Protein AF-A0A1E3QLS7-F1 (afdb_monomer_lite)

Radius of gyration: 28.68 Å; chains: 1; bounding box: 76×56×78 Å

InterPro domains:
  IPR007216 CCR4-NOT transcription complex subunit 9 [PF04078] (251-509)
  IPR007216 CCR4-NOT transcription complex subunit 9 [PTHR12262] (240-510)
  IPR011989 Armadillo-like helical [G3DSA:1.25.10.10] (244-511)
  IPR016024 Armadillo-type fold [SSF48371] (302-482)
  IPR016181 Acyl-CoA N-acyltransferase [SSF55729] (156-219)

Structure (mmCIF, N/CA/C/O backbone):
data_AF-A0A1E3QLS7-F1
#
_entry.id   AF-A0A1E3QLS7-F1
#
loop_
_atom_site.group_PDB
_atom_site.id
_atom_site.type_symbol
_atom_site.label_atom_id
_atom_site.label_alt_id
_atom_site.label_comp_id
_atom_site.label_asym_id
_atom_site.label_entity_id
_atom_site.label_seq_id
_atom_site.pdbx_PDB_ins_code
_atom_site.Cartn_x
_atom_site.Cartn_y
_atom_site.Cartn_z
_atom_site.occupancy
_atom_site.B_iso_or_equiv
_atom_site.auth_seq_id
_atom_site.auth_comp_id
_atom_site.auth_asym_id
_atom_site.auth_atom_id
_atom_site.pdbx_PDB_model_num
ATOM 1 N N . MET A 1 1 ? 40.693 -2.017 -7.407 1.00 34.31 1 MET A N 1
ATOM 2 C CA . MET A 1 1 ? 40.011 -2.582 -8.591 1.00 34.31 1 MET A CA 1
ATOM 3 C C . MET A 1 1 ? 39.565 -4.002 -8.261 1.00 34.31 1 MET A C 1
ATOM 5 O O . MET A 1 1 ? 40.348 -4.925 -8.395 1.00 34.31 1 MET A O 1
ATOM 9 N N . SER A 1 2 ? 38.350 -4.166 -7.742 1.00 35.59 2 SER A N 1
ATOM 10 C CA . SER A 1 2 ? 37.688 -5.468 -7.583 1.00 35.59 2 SER A CA 1
ATOM 11 C C . SER A 1 2 ? 36.234 -5.244 -7.973 1.00 35.59 2 SER A C 1
ATOM 13 O O . SER A 1 2 ? 35.409 -4.856 -7.152 1.00 35.59 2 SER A O 1
ATOM 15 N N . THR A 1 3 ? 35.947 -5.309 -9.269 1.00 39.97 3 THR A N 1
ATOM 16 C CA . THR A 1 3 ? 34.586 -5.153 -9.786 1.00 39.97 3 THR A CA 1
ATOM 17 C C . THR A 1 3 ? 33.962 -6.530 -9.963 1.00 39.97 3 THR A C 1
ATOM 19 O O . THR A 1 3 ? 34.257 -7.235 -10.920 1.00 39.97 3 THR A O 1
ATOM 22 N N . ASN A 1 4 ? 33.118 -6.880 -8.991 1.00 46.25 4 ASN A N 1
ATOM 23 C CA . ASN A 1 4 ? 31.862 -7.623 -9.104 1.00 46.25 4 ASN A CA 1
ATOM 24 C C . ASN A 1 4 ? 31.763 -8.758 -10.137 1.00 46.25 4 ASN A C 1
ATOM 26 O O . ASN A 1 4 ? 31.340 -8.562 -11.272 1.00 46.25 4 ASN A O 1
ATOM 30 N N . ASN A 1 5 ? 31.927 -9.986 -9.643 1.00 65.81 5 ASN A N 1
ATOM 31 C CA . ASN A 1 5 ? 31.522 -11.222 -10.320 1.00 65.81 5 ASN A CA 1
ATOM 32 C C . ASN A 1 5 ? 29.980 -11.441 -10.326 1.00 65.81 5 ASN A C 1
ATOM 34 O O . ASN A 1 5 ? 29.494 -12.421 -10.881 1.00 65.81 5 ASN A O 1
ATOM 38 N N . LYS A 1 6 ? 29.188 -10.546 -9.701 1.00 79.44 6 LYS A N 1
ATOM 39 C CA . LYS A 1 6 ? 27.724 -10.691 -9.513 1.00 79.44 6 LYS A CA 1
ATOM 40 C C . LYS A 1 6 ? 26.934 -10.679 -10.836 1.00 79.44 6 LYS A C 1
ATOM 42 O O . LYS A 1 6 ? 25.959 -11.414 -10.960 1.00 79.44 6 LYS A O 1
ATOM 47 N N . TYR A 1 7 ? 27.370 -9.892 -11.827 1.00 88.19 7 TYR A N 1
ATOM 48 C CA . TYR A 1 7 ? 26.650 -9.672 -13.097 1.00 88.19 7 TYR A CA 1
ATOM 49 C C . TYR A 1 7 ? 27.442 -10.067 -14.348 1.00 88.19 7 TYR A C 1
ATOM 51 O O . TYR A 1 7 ? 27.118 -9.623 -15.443 1.00 88.19 7 TYR A O 1
ATOM 59 N N . ALA A 1 8 ? 28.466 -10.914 -14.213 1.00 85.00 8 ALA A N 1
ATOM 60 C CA . ALA A 1 8 ? 29.364 -11.272 -15.317 1.00 85.00 8 ALA A CA 1
ATOM 61 C C . ALA A 1 8 ? 28.663 -11.931 -16.528 1.00 85.00 8 ALA A C 1
ATOM 63 O O . ALA A 1 8 ? 29.205 -11.931 -17.627 1.00 85.00 8 ALA A O 1
ATOM 64 N N . SER A 1 9 ? 27.460 -12.481 -16.334 1.00 89.38 9 SER A N 1
ATOM 65 C CA . SER A 1 9 ? 26.642 -13.100 -17.391 1.00 89.38 9 SER A CA 1
ATOM 66 C C . SER A 1 9 ? 25.828 -12.104 -18.222 1.00 89.38 9 SER A C 1
ATOM 68 O O . SER A 1 9 ? 25.292 -12.487 -19.261 1.00 89.38 9 SER A O 1
ATOM 70 N N . ILE A 1 10 ? 25.713 -10.847 -17.784 1.00 94.62 10 ILE A N 1
ATOM 71 C CA . ILE A 1 10 ? 24.940 -9.814 -18.475 1.00 94.62 10 ILE A CA 1
ATOM 72 C C . ILE A 1 10 ? 25.877 -9.039 -19.395 1.00 94.62 10 ILE A C 1
ATOM 74 O O . ILE A 1 10 ? 26.887 -8.496 -18.944 1.00 94.62 10 ILE A O 1
ATOM 78 N N . ARG A 1 11 ? 25.518 -8.936 -20.679 1.00 95.12 11 ARG A N 1
ATOM 79 C CA . ARG A 1 11 ? 26.239 -8.092 -21.639 1.00 95.12 11 ARG A CA 1
ATOM 80 C C . ARG A 1 11 ? 25.307 -7.129 -22.375 1.00 95.12 11 ARG A C 1
ATOM 82 O O . ARG A 1 11 ? 24.166 -7.503 -22.664 1.00 95.12 11 ARG A O 1
ATOM 89 N N . PRO A 1 12 ? 25.781 -5.921 -22.731 1.00 96.06 12 PRO A N 1
ATOM 90 C CA . PRO A 1 12 ? 25.076 -5.070 -23.679 1.00 96.06 12 PRO A CA 1
ATOM 91 C C . PRO A 1 12 ? 25.014 -5.747 -25.056 1.00 96.06 12 PRO A C 1
ATOM 93 O O . PRO A 1 12 ? 25.956 -6.431 -25.480 1.00 96.06 12 PRO A O 1
ATOM 96 N N . LEU A 1 13 ? 23.889 -5.578 -25.746 1.00 97.06 13 LEU A N 1
ATOM 97 C CA . LEU A 1 13 ? 23.661 -6.119 -27.083 1.00 97.06 13 LEU A CA 1
ATOM 98 C C . LEU A 1 13 ? 24.006 -5.094 -28.164 1.00 97.06 13 LEU A C 1
ATOM 100 O O . LEU A 1 13 ? 23.888 -3.886 -27.978 1.00 97.06 13 LEU A O 1
ATOM 104 N N . THR A 1 14 ? 24.430 -5.599 -29.318 1.00 96.31 14 THR A N 1
ATOM 105 C CA . THR A 1 14 ? 24.776 -4.801 -30.500 1.00 96.31 14 THR A CA 1
ATOM 106 C C . THR A 1 14 ? 23.818 -5.096 -31.645 1.00 96.31 14 THR A C 1
ATOM 108 O O . THR A 1 14 ? 23.074 -6.071 -31.606 1.00 96.31 14 THR A O 1
ATOM 111 N N . ILE A 1 15 ? 23.878 -4.313 -32.726 1.00 93.88 15 ILE A N 1
ATOM 112 C CA . ILE A 1 15 ? 23.011 -4.497 -33.905 1.00 93.88 15 ILE A CA 1
ATOM 113 C C . ILE A 1 15 ? 23.053 -5.941 -34.444 1.00 93.88 15 ILE A C 1
ATOM 115 O O . ILE A 1 15 ? 22.037 -6.451 -34.915 1.00 93.88 15 ILE A O 1
ATOM 119 N N . ARG A 1 16 ? 24.198 -6.628 -34.322 1.00 94.75 16 ARG A N 1
ATOM 120 C CA . ARG A 1 16 ? 24.374 -8.029 -34.752 1.00 94.75 16 ARG A CA 1
ATOM 121 C C . ARG A 1 16 ? 23.515 -9.015 -33.955 1.00 94.75 16 ARG A C 1
ATOM 123 O O . ARG A 1 16 ? 23.166 -10.070 -34.471 1.00 94.75 16 ARG A O 1
ATOM 130 N N . ASP A 1 17 ? 23.156 -8.656 -32.728 1.00 96.00 17 ASP A N 1
ATOM 131 C CA . ASP A 1 17 ? 22.353 -9.469 -31.819 1.00 96.00 17 ASP A CA 1
ATOM 132 C C . ASP A 1 17 ? 20.840 -9.297 -32.048 1.00 96.00 17 ASP A C 1
ATOM 134 O O . ASP A 1 17 ? 20.055 -10.077 -31.508 1.00 96.00 17 ASP A O 1
ATOM 138 N N . SER A 1 18 ? 20.417 -8.313 -32.857 1.00 94.88 18 SER A N 1
ATOM 139 C CA . SER A 1 18 ? 19.003 -7.915 -32.990 1.00 94.88 18 SER A CA 1
ATOM 140 C C . SER A 1 18 ? 18.092 -9.074 -33.382 1.00 94.88 18 SER A C 1
ATOM 142 O O . SER A 1 18 ? 17.051 -9.281 -32.765 1.00 94.88 18 SER A O 1
ATOM 144 N N . SER A 1 19 ? 18.512 -9.879 -34.361 1.00 95.56 19 SER A N 1
ATOM 145 C CA . SER A 1 19 ? 17.733 -11.030 -34.828 1.00 95.56 19 SER A CA 1
ATOM 146 C C . SER A 1 19 ? 17.596 -12.108 -33.744 1.00 95.56 19 SER A C 1
ATOM 148 O O . SER A 1 19 ? 16.501 -12.617 -33.506 1.00 95.56 19 SER A O 1
ATOM 150 N N . LYS A 1 20 ? 18.688 -12.411 -33.025 1.00 96.44 20 LYS A N 1
ATOM 151 C CA . LYS A 1 20 ? 18.703 -13.392 -31.926 1.00 96.44 20 LYS A CA 1
ATOM 152 C C . LYS A 1 20 ? 17.814 -12.930 -30.764 1.00 96.44 20 LYS A C 1
ATOM 154 O O . LYS A 1 20 ? 17.018 -13.705 -30.245 1.00 96.44 20 LYS A O 1
ATOM 159 N N . ALA A 1 21 ? 17.886 -11.652 -30.396 1.00 97.06 21 ALA A N 1
ATOM 160 C CA . ALA A 1 21 ? 17.045 -11.057 -29.358 1.00 97.06 21 ALA A CA 1
ATOM 161 C C . ALA A 1 21 ? 15.560 -10.983 -29.755 1.00 97.06 21 ALA A C 1
ATOM 163 O O . ALA A 1 21 ? 14.696 -11.252 -28.923 1.00 97.06 21 ALA A O 1
ATOM 164 N N . ALA A 1 22 ? 15.249 -10.699 -31.022 1.00 97.06 22 ALA A N 1
ATOM 165 C CA . ALA A 1 22 ? 13.878 -10.712 -31.531 1.00 97.06 22 ALA A CA 1
ATOM 166 C C . ALA A 1 22 ? 13.237 -12.103 -31.439 1.00 97.06 22 ALA A C 1
ATOM 168 O O . ALA A 1 22 ? 12.092 -12.233 -31.006 1.00 97.06 22 ALA A O 1
ATOM 169 N N . LYS A 1 23 ? 13.996 -13.155 -31.776 1.00 96.31 23 LYS A N 1
ATOM 170 C CA . LYS A 1 23 ? 13.568 -14.549 -31.586 1.00 96.31 23 LYS A CA 1
ATOM 171 C C . LYS A 1 23 ? 13.294 -14.860 -30.110 1.00 96.31 23 LYS A C 1
ATOM 173 O O . LYS A 1 23 ? 12.274 -15.475 -29.807 1.00 96.31 23 LYS A O 1
ATOM 178 N N . THR A 1 24 ? 14.140 -14.376 -29.194 1.00 96.12 24 THR A N 1
ATOM 179 C CA . THR A 1 24 ? 13.916 -14.496 -27.742 1.00 96.12 24 THR A CA 1
ATOM 180 C C . THR A 1 24 ? 12.602 -13.846 -27.303 1.00 96.12 24 THR A C 1
ATOM 182 O O . THR A 1 24 ? 11.834 -14.462 -26.565 1.00 96.12 24 THR A O 1
ATOM 185 N N . LEU A 1 25 ? 12.328 -12.616 -27.759 1.00 96.06 25 LEU A N 1
ATOM 186 C CA . LEU A 1 25 ? 11.086 -11.896 -27.451 1.00 96.06 25 LEU A CA 1
ATOM 187 C C . LEU A 1 25 ? 9.864 -12.660 -27.974 1.00 96.06 25 LEU A C 1
ATOM 189 O O . LEU A 1 25 ? 8.934 -12.915 -27.210 1.00 96.06 25 LEU A O 1
ATOM 193 N N . TYR A 1 26 ? 9.897 -13.103 -29.234 1.00 95.31 26 TYR A N 1
ATOM 194 C CA . TYR A 1 26 ? 8.814 -13.889 -29.827 1.00 95.31 26 TYR A CA 1
ATOM 195 C C . TYR A 1 26 ? 8.533 -15.166 -29.027 1.00 95.31 26 TYR A C 1
ATOM 197 O O . TYR A 1 26 ? 7.395 -15.428 -28.643 1.00 95.31 26 TYR A O 1
ATOM 205 N N . LYS A 1 27 ? 9.580 -15.929 -28.698 1.00 93.31 27 LYS A N 1
ATOM 206 C CA . LYS A 1 27 ? 9.467 -17.171 -27.924 1.00 93.31 27 LYS A CA 1
ATOM 207 C C . LYS A 1 27 ? 8.918 -16.938 -26.510 1.00 93.31 27 LYS A C 1
ATOM 209 O O . LYS A 1 27 ?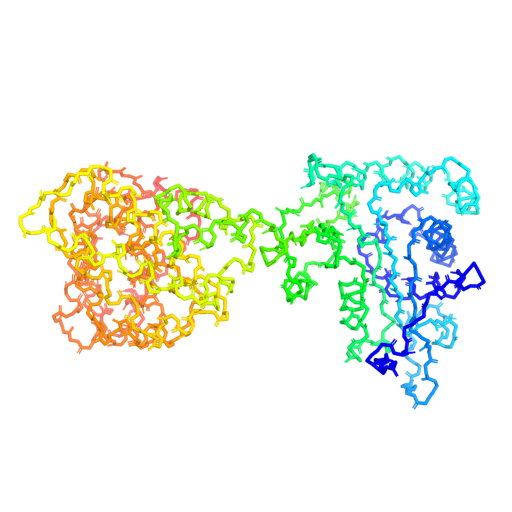 8.177 -17.771 -25.994 1.00 93.31 27 LYS A O 1
ATOM 214 N N . ALA A 1 28 ? 9.233 -15.803 -25.885 1.00 91.88 28 ALA A N 1
ATOM 215 C CA . ALA A 1 28 ? 8.718 -15.456 -24.561 1.00 91.88 28 ALA A CA 1
ATOM 216 C C . ALA A 1 28 ? 7.248 -14.995 -24.574 1.00 91.88 28 ALA A C 1
ATOM 218 O O . ALA A 1 28 ? 6.521 -15.311 -23.628 1.00 91.88 28 ALA A O 1
ATOM 219 N N . PHE A 1 29 ? 6.822 -14.280 -25.624 1.00 92.12 29 PHE A N 1
ATOM 220 C CA . PHE A 1 29 ? 5.539 -13.566 -25.684 1.00 92.12 29 PHE A CA 1
ATOM 221 C C . PHE A 1 29 ? 4.542 -14.095 -26.731 1.00 92.12 29 PHE A C 1
ATOM 223 O O . PHE A 1 29 ? 3.472 -13.519 -26.878 1.00 92.12 29 PHE A O 1
ATOM 230 N N . LYS A 1 30 ? 4.808 -15.206 -27.431 1.00 86.19 30 LYS A N 1
ATOM 231 C CA . LYS A 1 30 ? 3.895 -15.782 -28.450 1.00 86.19 30 LYS A CA 1
ATOM 232 C C . LYS A 1 30 ? 2.442 -15.947 -27.974 1.00 86.19 30 LYS A C 1
ATOM 234 O O . LYS A 1 30 ? 1.504 -15.824 -28.758 1.00 86.19 30 LYS A O 1
ATOM 239 N N . THR A 1 31 ? 2.237 -16.265 -26.697 1.00 84.81 31 THR A N 1
ATOM 240 C CA . THR A 1 31 ? 0.901 -16.450 -26.103 1.00 84.81 31 THR A CA 1
ATOM 241 C C . THR A 1 31 ? 0.385 -15.223 -25.355 1.00 84.81 31 THR A C 1
ATOM 243 O O . THR A 1 31 ? -0.679 -15.298 -24.747 1.00 84.81 31 THR A O 1
ATOM 246 N N . ASP A 1 32 ? 1.137 -14.126 -25.363 1.00 87.50 32 ASP A N 1
ATOM 247 C CA . ASP A 1 32 ? 0.817 -12.897 -24.650 1.00 87.50 32 ASP A CA 1
ATOM 248 C C . ASP A 1 32 ? -0.376 -12.163 -25.281 1.00 87.50 32 ASP A C 1
ATOM 250 O O . ASP A 1 32 ? -0.536 -12.134 -26.504 1.00 87.50 32 ASP A O 1
ATOM 254 N N . VAL A 1 33 ? -1.221 -11.564 -24.440 1.00 86.69 33 VAL A N 1
ATOM 255 C CA . VAL A 1 33 ? -2.456 -10.892 -24.873 1.00 86.69 33 VAL A CA 1
ATOM 256 C C . VAL A 1 33 ? -2.146 -9.684 -25.758 1.00 86.69 33 VAL A C 1
ATOM 258 O O . VAL A 1 33 ? -2.817 -9.478 -26.769 1.00 86.69 33 VAL A O 1
ATOM 261 N N . LEU A 1 34 ? -1.093 -8.925 -25.440 1.00 87.69 34 LEU A N 1
ATOM 262 C CA . LEU A 1 34 ? -0.692 -7.762 -26.224 1.00 87.69 34 LEU A CA 1
ATOM 263 C C . LEU A 1 34 ? -0.115 -8.177 -27.579 1.00 87.69 34 LEU A C 1
ATOM 265 O O . LEU A 1 34 ? -0.494 -7.615 -28.607 1.00 87.69 34 LEU A O 1
ATOM 269 N N . SER A 1 35 ? 0.742 -9.204 -27.594 1.00 87.00 35 SER A N 1
ATOM 270 C CA . SER A 1 35 ? 1.264 -9.781 -28.842 1.00 87.00 35 SER A CA 1
ATOM 271 C C . SER A 1 35 ? 0.120 -10.247 -29.752 1.00 87.00 35 SER A C 1
ATOM 273 O O . SER A 1 35 ? 0.107 -9.969 -30.954 1.00 87.00 35 SER A O 1
ATOM 275 N N . ARG A 1 36 ? -0.919 -10.865 -29.168 1.00 86.69 36 ARG A N 1
ATOM 276 C CA . ARG A 1 36 ? -2.114 -11.276 -29.912 1.00 86.69 36 ARG A CA 1
ATOM 277 C C . ARG A 1 36 ? -2.925 -10.123 -30.473 1.00 86.69 36 ARG A C 1
ATOM 279 O O . ARG A 1 36 ? -3.318 -10.191 -31.634 1.00 86.69 36 ARG A O 1
ATOM 286 N N . TYR A 1 37 ? -3.133 -9.076 -29.685 1.00 89.00 37 TYR A N 1
ATOM 287 C CA . TYR A 1 37 ? -3.834 -7.879 -30.131 1.00 89.00 37 TYR A CA 1
ATOM 288 C C . TYR A 1 37 ? -3.139 -7.224 -31.334 1.00 89.00 37 TYR A C 1
ATOM 290 O O . TYR A 1 37 ? -3.794 -6.874 -32.318 1.00 89.00 37 TYR A O 1
ATOM 298 N N . VAL A 1 38 ? -1.808 -7.094 -31.290 1.00 88.81 38 VAL A N 1
ATOM 299 C CA . VAL A 1 38 ? -1.020 -6.414 -32.329 1.00 88.81 38 VAL A CA 1
ATOM 300 C C . VAL A 1 38 ? -1.124 -7.114 -33.690 1.00 88.81 38 VAL A C 1
ATOM 302 O O . VAL A 1 38 ? -1.340 -6.452 -34.712 1.00 88.81 38 VAL A O 1
ATOM 305 N N . SER A 1 39 ? -1.044 -8.445 -33.722 1.00 90.25 39 SER A N 1
ATOM 306 C CA . SER A 1 39 ? -1.100 -9.230 -34.962 1.00 90.25 39 SER A CA 1
ATOM 307 C C . SER A 1 39 ? -2.437 -9.922 -35.234 1.00 90.25 39 SER A C 1
ATOM 309 O O . SER A 1 39 ? -2.511 -10.781 -36.112 1.00 90.25 39 SER A O 1
ATOM 311 N N . LYS A 1 40 ? -3.524 -9.493 -34.575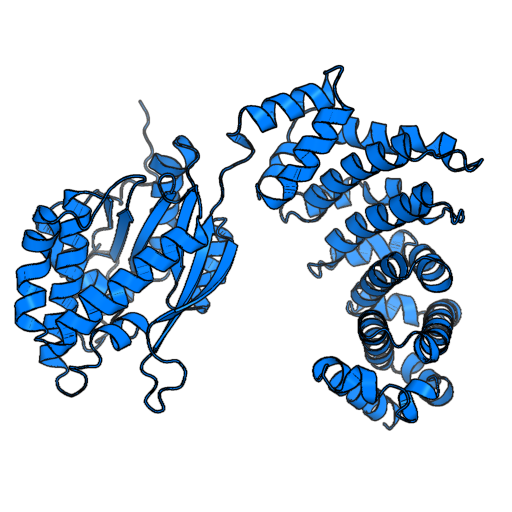 1.00 88.69 40 LYS A N 1
ATOM 312 C CA . LYS A 1 40 ? -4.874 -10.067 -34.746 1.00 88.69 40 LYS A CA 1
ATOM 313 C C . LYS A 1 40 ? -5.351 -10.121 -36.202 1.00 88.69 40 LYS A C 1
ATOM 315 O O . LYS A 1 40 ? -5.974 -11.080 -36.628 1.00 88.69 40 LYS A O 1
ATOM 320 N N . HIS A 1 41 ? -4.986 -9.123 -37.005 1.00 89.69 41 HIS A N 1
ATOM 321 C CA . HIS A 1 41 ? -5.311 -9.062 -38.436 1.00 89.69 41 HIS A CA 1
ATOM 322 C C . HIS A 1 41 ? -4.700 -10.197 -39.289 1.00 89.69 41 HIS A C 1
ATOM 324 O O . HIS A 1 41 ? -5.040 -10.306 -40.463 1.00 89.69 41 HIS A O 1
ATOM 330 N N . LEU A 1 42 ? -3.794 -11.007 -38.728 1.00 91.94 42 LEU A N 1
ATOM 331 C CA . LEU A 1 42 ? -3.146 -12.156 -39.372 1.00 91.94 42 LEU A CA 1
ATOM 332 C C . LEU A 1 42 ? -3.451 -13.475 -38.646 1.00 91.94 42 LEU A C 1
ATOM 334 O O . LEU A 1 42 ? -2.705 -14.442 -38.793 1.00 91.94 42 LEU A O 1
ATOM 338 N N . GLU A 1 43 ? -4.501 -13.526 -37.825 1.00 88.19 43 GLU A N 1
ATOM 339 C CA . GLU A 1 43 ? -4.820 -14.703 -37.009 1.00 88.19 43 GLU A CA 1
ATOM 340 C C . GLU A 1 43 ? -5.055 -15.970 -37.850 1.00 88.19 43 GLU A C 1
ATOM 342 O O . GLU A 1 43 ? -4.595 -17.044 -37.465 1.00 88.19 43 GLU A O 1
ATOM 347 N N . ASP A 1 44 ? -5.617 -15.821 -39.053 1.00 90.69 44 ASP A N 1
ATOM 348 C CA . ASP A 1 44 ? -5.857 -16.916 -40.004 1.00 90.69 44 ASP A CA 1
ATOM 349 C C . ASP A 1 44 ? -4.586 -17.422 -40.723 1.00 90.69 44 ASP A C 1
ATOM 351 O O . ASP A 1 44 ? -4.640 -18.381 -41.493 1.00 90.69 44 ASP A O 1
ATOM 355 N N . GLN A 1 45 ? -3.428 -16.778 -40.521 1.00 92.44 45 GLN A N 1
ATOM 356 C CA . GLN A 1 45 ? -2.172 -17.085 -41.220 1.00 92.44 45 GLN A CA 1
ATOM 357 C C . GLN A 1 45 ? -1.002 -17.246 -40.233 1.00 92.44 45 GLN A C 1
ATOM 359 O O . GLN A 1 45 ? -0.118 -16.387 -40.178 1.00 92.44 45 GLN A O 1
ATOM 364 N N . PRO A 1 46 ? -0.937 -18.347 -39.462 1.00 89.12 46 PRO A N 1
ATOM 365 C CA . PRO A 1 46 ? -0.023 -18.480 -38.322 1.00 89.12 46 PRO A CA 1
ATOM 366 C C . PRO A 1 46 ? 1.466 -18.388 -38.695 1.00 89.12 46 PRO A C 1
ATOM 368 O O . PRO A 1 46 ? 2.229 -17.698 -38.018 1.00 89.12 46 PRO A O 1
ATOM 371 N N . GLU A 1 47 ? 1.891 -19.015 -39.795 1.00 90.38 47 GLU A N 1
ATOM 372 C CA . GLU A 1 47 ? 3.291 -18.955 -40.247 1.00 90.38 47 GLU A CA 1
ATOM 373 C C . GLU A 1 47 ? 3.692 -17.556 -40.728 1.00 90.38 47 GLU A C 1
ATOM 375 O O . GLU A 1 47 ? 4.817 -17.096 -40.510 1.00 90.38 47 GLU A O 1
ATOM 380 N N . TYR A 1 48 ? 2.775 -16.857 -41.402 1.00 93.25 48 TYR A N 1
ATOM 381 C CA . TYR A 1 48 ? 3.027 -15.498 -41.870 1.00 93.25 48 TYR A CA 1
ATOM 382 C C . TYR A 1 48 ? 3.041 -14.518 -40.698 1.00 93.25 48 TYR A C 1
ATOM 384 O O . TYR A 1 48 ? 3.954 -13.701 -40.582 1.00 93.25 48 TYR A O 1
ATOM 392 N N . ARG A 1 49 ? 2.090 -14.671 -39.776 1.00 93.25 49 ARG A N 1
ATOM 393 C CA . ARG A 1 49 ? 2.014 -13.938 -38.517 1.00 93.25 49 ARG A CA 1
ATOM 394 C C . ARG A 1 49 ? 3.307 -14.041 -37.715 1.00 93.25 49 ARG A C 1
ATOM 396 O O . ARG A 1 49 ? 3.837 -13.011 -37.319 1.00 93.25 49 ARG A O 1
ATOM 403 N N . GLN A 1 50 ? 3.874 -15.241 -37.567 1.00 93.56 50 GLN A N 1
ATOM 404 C CA . GLN A 1 50 ? 5.170 -15.422 -36.907 1.00 93.56 50 GLN A CA 1
ATOM 405 C C . GLN A 1 50 ? 6.273 -14.558 -37.543 1.00 93.56 50 GLN A C 1
ATOM 407 O O . GLN A 1 50 ? 7.047 -13.918 -36.831 1.00 93.56 50 GLN A O 1
ATOM 412 N N . LYS A 1 51 ? 6.344 -14.496 -38.879 1.00 94.25 51 LYS A N 1
ATOM 413 C CA . LYS A 1 51 ? 7.327 -13.653 -39.584 1.00 94.25 51 LYS A CA 1
ATOM 414 C C . LYS A 1 51 ? 7.104 -12.163 -39.312 1.00 94.25 51 LYS A C 1
ATOM 416 O O . LYS A 1 51 ? 8.080 -11.428 -39.162 1.00 94.25 51 LYS A O 1
ATOM 421 N N . VAL A 1 52 ? 5.845 -11.725 -39.252 1.00 94.69 52 VAL A N 1
ATOM 422 C CA . VAL A 1 52 ? 5.475 -10.332 -38.956 1.00 94.69 52 VAL A CA 1
ATOM 423 C C . VAL A 1 52 ? 5.804 -9.964 -37.507 1.00 94.69 52 VAL A C 1
ATOM 425 O O . VAL A 1 52 ? 6.434 -8.932 -37.280 1.00 94.69 52 VAL A O 1
ATOM 428 N N . ASP A 1 53 ? 5.469 -10.824 -36.545 1.00 94.62 53 ASP A N 1
ATOM 429 C CA . ASP A 1 53 ? 5.747 -10.610 -35.120 1.00 94.62 53 ASP A CA 1
ATOM 430 C C . ASP A 1 53 ? 7.258 -10.531 -34.852 1.00 94.62 53 ASP A C 1
ATOM 432 O O . ASP A 1 53 ? 7.729 -9.614 -34.179 1.00 94.62 53 ASP A O 1
ATOM 436 N N . ILE A 1 54 ? 8.052 -11.437 -35.437 1.00 95.38 54 ILE A N 1
ATOM 437 C CA . ILE A 1 54 ? 9.519 -11.390 -35.322 1.00 95.38 54 ILE A CA 1
ATOM 438 C C . ILE A 1 54 ? 10.072 -10.100 -35.938 1.00 95.38 54 ILE A C 1
ATOM 440 O O . ILE A 1 54 ? 10.969 -9.493 -35.357 1.00 95.38 54 ILE A O 1
ATOM 444 N N . ALA A 1 55 ? 9.541 -9.648 -37.079 1.00 96.06 55 ALA A N 1
ATOM 445 C CA . ALA A 1 55 ? 9.966 -8.388 -37.689 1.00 96.06 55 ALA A CA 1
ATOM 446 C C . ALA A 1 55 ? 9.634 -7.170 -36.810 1.00 96.06 55 ALA A C 1
ATOM 448 O O . ALA A 1 55 ? 10.415 -6.219 -36.781 1.00 96.06 55 ALA A O 1
ATOM 449 N N . LEU A 1 56 ? 8.515 -7.199 -36.077 1.00 95.25 56 LEU A N 1
ATOM 450 C CA . LEU A 1 56 ? 8.176 -6.163 -35.103 1.00 95.25 56 LEU A CA 1
ATOM 451 C C . LEU A 1 56 ? 9.155 -6.162 -33.924 1.00 95.25 56 LEU A C 1
ATOM 453 O O . LEU A 1 56 ? 9.699 -5.115 -33.580 1.00 95.25 56 LEU A O 1
ATOM 457 N N . TYR A 1 57 ? 9.416 -7.328 -33.326 1.00 96.50 57 TYR A N 1
ATOM 458 C CA . TYR A 1 57 ? 10.375 -7.444 -32.225 1.00 96.50 57 TYR A CA 1
ATOM 459 C C . TYR A 1 57 ? 11.794 -7.053 -32.649 1.00 96.50 57 TYR A C 1
ATOM 461 O O . TYR A 1 57 ? 12.499 -6.392 -31.893 1.00 96.50 57 TYR A O 1
ATOM 469 N N . GLU A 1 58 ? 12.206 -7.405 -33.867 1.00 96.50 58 GLU A N 1
ATOM 470 C CA . GLU A 1 58 ? 13.490 -6.993 -34.438 1.00 96.50 58 GLU A CA 1
ATOM 471 C C . GLU A 1 58 ? 13.574 -5.470 -34.582 1.00 96.50 58 GLU A C 1
ATOM 473 O O . GLU A 1 58 ? 14.598 -4.890 -34.225 1.00 96.50 58 GLU A O 1
ATOM 478 N N . ALA A 1 59 ? 12.490 -4.813 -35.008 1.00 94.69 59 ALA A N 1
ATOM 479 C CA . ALA A 1 59 ? 12.423 -3.356 -35.075 1.00 94.69 59 ALA A CA 1
ATOM 480 C C . ALA A 1 59 ? 12.543 -2.699 -33.688 1.00 94.69 59 ALA A C 1
ATOM 482 O O . ALA A 1 59 ? 13.309 -1.746 -33.537 1.00 94.69 59 ALA A O 1
ATOM 483 N N . TYR A 1 60 ? 11.858 -3.237 -32.670 1.00 94.06 60 TYR A N 1
ATOM 484 C CA . TYR A 1 60 ? 11.983 -2.781 -31.280 1.00 94.06 60 TYR A CA 1
ATOM 485 C C . TYR A 1 60 ? 13.410 -2.936 -30.753 1.00 94.06 60 TYR A C 1
ATOM 487 O O . TYR A 1 60 ? 13.984 -1.989 -30.223 1.00 94.06 60 TYR A O 1
ATOM 495 N N . VAL A 1 61 ? 14.011 -4.115 -30.910 1.00 96.44 61 VAL A N 1
ATOM 496 C CA . VAL A 1 61 ? 15.384 -4.352 -30.449 1.00 96.44 61 VAL A CA 1
ATOM 497 C C . VAL A 1 61 ? 16.355 -3.412 -31.153 1.00 96.44 61 VAL A C 1
ATOM 499 O O . VAL A 1 61 ? 17.186 -2.788 -30.499 1.00 96.44 61 VAL A O 1
ATOM 502 N N . TYR A 1 62 ? 16.231 -3.268 -32.471 1.00 95.81 62 TYR A N 1
ATOM 503 C CA . TYR A 1 62 ? 17.114 -2.415 -33.254 1.00 95.81 62 TYR A CA 1
ATOM 504 C C . TYR A 1 62 ? 16.995 -0.937 -32.849 1.00 95.81 62 TYR A C 1
ATOM 506 O O . TYR A 1 62 ? 18.019 -0.282 -32.649 1.00 95.81 62 TYR A O 1
ATOM 514 N N . SER A 1 63 ? 15.778 -0.409 -32.657 1.00 93.81 63 SER A N 1
ATOM 515 C CA . SER A 1 63 ? 15.585 0.980 -32.208 1.00 93.81 63 SER A CA 1
ATOM 516 C C . SER A 1 63 ? 16.181 1.222 -30.818 1.00 93.81 63 SER A C 1
ATOM 518 O O . SER A 1 63 ? 16.844 2.238 -30.597 1.00 93.81 63 SER A O 1
ATOM 520 N N . HIS A 1 64 ? 16.033 0.257 -29.908 1.00 95.00 64 HIS A N 1
ATOM 521 C CA . HIS A 1 64 ? 16.566 0.350 -28.550 1.00 95.00 64 HIS A CA 1
ATOM 522 C C . HIS A 1 64 ? 18.080 0.137 -28.494 1.00 95.00 64 HIS A C 1
ATOM 524 O O . HIS A 1 64 ? 18.720 0.697 -27.618 1.00 95.00 64 HIS A O 1
ATOM 530 N N . ILE A 1 65 ? 18.690 -0.591 -29.431 1.00 95.12 65 ILE A N 1
ATOM 531 C CA . ILE A 1 65 ? 20.157 -0.636 -29.550 1.00 95.12 65 ILE A CA 1
ATOM 532 C C . ILE A 1 65 ? 20.705 0.711 -30.031 1.00 95.12 65 ILE A C 1
ATOM 534 O O . ILE A 1 65 ? 21.782 1.123 -29.609 1.00 95.12 65 ILE A O 1
ATOM 538 N N . LEU A 1 66 ? 19.992 1.395 -30.933 1.00 92.69 66 LEU A N 1
ATOM 539 C CA . LEU A 1 66 ? 20.455 2.669 -31.482 1.00 92.69 66 LEU A CA 1
ATOM 540 C C . LEU A 1 66 ? 20.359 3.828 -30.490 1.00 92.69 66 LEU A C 1
ATOM 542 O O . LEU A 1 66 ? 21.208 4.718 -30.532 1.00 92.69 66 LEU A O 1
ATOM 546 N N . ARG A 1 67 ? 19.311 3.859 -29.659 1.00 92.00 67 ARG A N 1
ATOM 547 C CA . ARG A 1 67 ? 19.031 5.014 -28.789 1.00 92.00 67 ARG A CA 1
ATOM 548 C C . ARG A 1 67 ? 18.809 4.675 -27.318 1.00 92.00 67 ARG A C 1
ATOM 550 O O . ARG A 1 67 ? 18.949 5.565 -26.489 1.00 92.00 67 ARG A O 1
ATOM 557 N N . GLY A 1 68 ? 18.451 3.436 -27.000 1.00 93.25 68 GLY A N 1
ATOM 558 C CA . GLY A 1 68 ? 18.161 2.986 -25.642 1.00 93.25 68 GLY A CA 1
ATOM 559 C C . GLY A 1 68 ? 19.256 2.089 -25.068 1.00 93.25 68 GLY A C 1
ATOM 560 O O . GLY A 1 68 ? 20.432 2.211 -25.410 1.00 93.25 68 GLY A O 1
ATOM 561 N N . LEU A 1 69 ? 18.853 1.172 -24.188 1.00 95.50 69 LEU A N 1
ATOM 562 C CA . LEU A 1 69 ? 19.736 0.163 -23.612 1.00 95.50 69 LEU A CA 1
ATOM 563 C C . LEU A 1 69 ? 19.142 -1.228 -23.817 1.00 95.50 69 LEU A C 1
ATOM 565 O O . LEU A 1 69 ? 17.973 -1.474 -23.512 1.00 95.50 69 LEU A O 1
ATOM 569 N N . VAL A 1 70 ? 19.961 -2.155 -24.307 1.00 97.56 70 VAL A N 1
ATOM 570 C CA . VAL A 1 70 ? 19.557 -3.546 -24.519 1.00 97.56 70 VAL A CA 1
ATOM 571 C C . VAL A 1 70 ? 20.604 -4.469 -23.924 1.00 97.56 70 VAL A C 1
ATOM 573 O O . VAL A 1 70 ? 21.785 -4.370 -24.253 1.00 97.56 70 VAL A O 1
ATOM 576 N N . PHE A 1 71 ? 20.159 -5.391 -23.075 1.00 97.88 71 PHE A N 1
ATOM 577 C CA . PHE A 1 71 ? 21.018 -6.358 -22.396 1.00 97.88 71 PHE A CA 1
ATOM 578 C C . PHE A 1 71 ? 20.527 -7.782 -22.629 1.00 97.88 71 PHE A C 1
ATOM 580 O O . PHE A 1 71 ? 19.322 -8.022 -22.734 1.00 97.88 71 PHE A O 1
ATOM 587 N N . GLY A 1 72 ? 21.463 -8.729 -22.692 1.00 96.62 72 GLY A N 1
ATOM 588 C CA . GLY A 1 72 ? 21.173 -10.150 -22.867 1.00 96.62 72 GLY A CA 1
ATOM 589 C C . GLY A 1 72 ? 22.036 -11.044 -21.979 1.00 96.62 72 GLY A C 1
ATOM 590 O O . GLY A 1 72 ? 23.180 -10.708 -21.671 1.00 96.62 72 GLY A O 1
ATOM 591 N N . ILE A 1 73 ? 21.462 -12.179 -21.576 1.00 95.56 73 ILE A N 1
ATOM 592 C CA . ILE A 1 73 ? 22.163 -13.322 -20.977 1.00 95.56 73 ILE A CA 1
ATOM 593 C C . ILE A 1 73 ? 22.214 -14.423 -22.036 1.00 95.56 73 ILE A C 1
ATOM 595 O O . ILE A 1 73 ? 21.179 -14.817 -22.583 1.00 95.56 73 ILE A O 1
ATOM 599 N N . GLU A 1 74 ? 23.422 -14.876 -22.360 1.00 92.31 74 GLU A N 1
ATOM 600 C CA . GLU A 1 74 ? 23.647 -15.887 -23.396 1.00 92.31 74 GLU A CA 1
ATOM 601 C C . GLU A 1 74 ? 23.054 -17.242 -23.025 1.00 92.31 74 GLU A C 1
ATOM 603 O O . GLU A 1 74 ? 23.002 -17.616 -21.856 1.00 92.31 74 GLU A O 1
ATOM 608 N N . TYR A 1 75 ? 22.644 -17.981 -24.056 1.00 86.31 75 TYR A N 1
ATOM 609 C CA . TYR A 1 75 ? 22.295 -19.389 -23.921 1.00 86.31 75 TYR A CA 1
ATOM 610 C C . TYR A 1 75 ? 23.517 -20.189 -23.469 1.00 86.31 75 TYR A C 1
ATOM 612 O O . TYR A 1 75 ? 24.556 -20.151 -24.131 1.00 86.31 75 TYR A O 1
ATOM 620 N N . ASP A 1 76 ? 23.377 -20.913 -22.359 1.00 82.56 76 ASP A N 1
ATOM 621 C CA . ASP A 1 76 ? 24.396 -21.823 -21.848 1.00 82.56 76 ASP A CA 1
ATOM 622 C C . ASP A 1 76 ? 24.037 -23.276 -22.215 1.00 82.56 76 ASP A C 1
ATOM 624 O O . ASP A 1 76 ? 23.137 -23.855 -21.589 1.00 82.56 76 ASP A O 1
ATOM 628 N N . PRO A 1 77 ? 24.754 -23.893 -23.178 1.00 77.12 77 PRO A N 1
ATOM 629 C CA . PRO A 1 77 ? 24.512 -25.270 -23.605 1.00 77.12 77 PRO A CA 1
ATOM 630 C C . PRO A 1 77 ? 24.708 -26.296 -22.486 1.00 77.12 77 PRO A C 1
ATOM 632 O O . PRO A 1 77 ? 24.128 -27.375 -22.541 1.00 77.12 77 PRO A O 1
ATOM 635 N N . SER A 1 78 ? 25.513 -25.982 -21.465 1.00 73.50 78 SER A N 1
ATOM 636 C CA . SER A 1 78 ? 25.762 -26.891 -20.340 1.00 73.50 78 SER A CA 1
ATOM 637 C C . SER A 1 78 ? 24.575 -26.987 -19.376 1.00 73.50 78 SER A C 1
ATOM 639 O O . SER A 1 78 ? 24.444 -27.966 -18.645 1.00 73.50 78 SER A O 1
ATOM 641 N N . SER A 1 79 ? 23.675 -25.999 -19.420 1.00 67.25 79 SER A N 1
ATOM 642 C CA . SER A 1 79 ? 22.439 -25.940 -18.633 1.00 67.25 79 SER A CA 1
ATOM 643 C C . SER A 1 79 ? 21.188 -26.291 -19.453 1.00 67.25 79 SER A C 1
ATOM 645 O O . SER A 1 79 ? 20.063 -25.982 -19.043 1.00 67.25 79 SER A O 1
ATOM 647 N N . ALA A 1 80 ? 21.384 -26.885 -20.636 1.00 63.22 80 ALA A N 1
ATOM 648 C CA . ALA A 1 80 ? 20.319 -27.235 -21.561 1.00 63.22 80 ALA A CA 1
ATOM 649 C C . ALA A 1 80 ? 19.418 -28.330 -20.972 1.00 63.22 80 ALA A C 1
ATOM 651 O O . ALA A 1 80 ? 19.845 -29.461 -20.752 1.00 63.22 80 ALA A O 1
ATOM 652 N N . THR A 1 81 ? 18.155 -27.988 -20.732 1.00 65.00 81 THR A N 1
ATOM 653 C CA . THR A 1 81 ? 17.081 -28.971 -20.559 1.00 65.00 81 THR A CA 1
ATOM 654 C C . THR A 1 81 ? 16.645 -29.500 -21.928 1.00 65.00 81 THR A C 1
ATOM 656 O O . THR A 1 81 ? 16.938 -28.867 -22.946 1.00 65.00 81 THR A O 1
ATOM 659 N N . GLU A 1 82 ? 15.949 -30.643 -21.966 1.00 65.88 82 GLU A N 1
ATOM 660 C CA . GLU A 1 82 ? 15.357 -31.168 -23.207 1.00 65.88 82 GLU A CA 1
ATOM 661 C C . GLU A 1 82 ? 14.595 -30.063 -23.956 1.00 65.88 82 GLU A C 1
ATOM 663 O O . GLU A 1 82 ? 13.879 -29.259 -23.345 1.00 65.88 82 GLU A O 1
ATOM 668 N N . GLU A 1 83 ? 14.783 -29.991 -25.279 1.00 68.94 83 GLU A N 1
ATOM 669 C CA . GLU A 1 83 ? 14.052 -29.042 -26.114 1.00 68.94 83 GLU A CA 1
ATOM 670 C C . GLU A 1 83 ? 12.569 -29.406 -26.106 1.00 68.94 83 GLU A C 1
ATOM 672 O O . GLU A 1 83 ? 12.124 -30.351 -26.752 1.00 68.94 83 GLU A O 1
ATOM 677 N N . VAL A 1 84 ? 11.796 -28.635 -25.346 1.00 68.12 84 VAL A N 1
ATOM 678 C CA . VAL A 1 84 ? 10.340 -28.696 -25.387 1.00 68.12 84 VAL A CA 1
ATOM 679 C C . VAL A 1 84 ? 9.882 -28.016 -26.672 1.00 68.12 84 VAL A C 1
ATOM 681 O O . VAL A 1 84 ? 10.176 -26.835 -26.879 1.00 68.12 84 VAL A O 1
ATOM 684 N N . ASP A 1 85 ? 9.152 -28.749 -27.514 1.00 75.19 85 ASP A N 1
ATOM 685 C CA . ASP A 1 85 ? 8.484 -28.169 -28.676 1.00 75.19 85 ASP A CA 1
ATOM 686 C C . ASP A 1 85 ? 7.423 -27.163 -28.206 1.00 75.19 85 ASP A C 1
ATOM 688 O O . ASP A 1 85 ? 6.380 -27.511 -27.653 1.00 75.19 85 ASP A O 1
ATOM 692 N N . ASP A 1 86 ? 7.722 -25.882 -28.395 1.00 73.56 86 ASP A N 1
ATOM 693 C CA . ASP A 1 86 ? 6.837 -24.752 -28.108 1.00 73.56 86 ASP A CA 1
ATOM 694 C C . ASP A 1 86 ? 6.026 -24.322 -29.351 1.00 73.56 86 ASP A C 1
ATOM 696 O O . ASP A 1 86 ? 5.357 -23.273 -29.375 1.00 73.56 86 ASP A O 1
ATOM 700 N N . GLY A 1 87 ? 6.102 -25.122 -30.420 1.00 77.69 87 GLY A N 1
ATOM 701 C CA . GLY A 1 87 ? 5.470 -24.883 -31.707 1.00 77.69 87 GLY A CA 1
ATOM 702 C C . GLY A 1 87 ? 5.981 -23.624 -32.405 1.00 77.69 87 GLY A C 1
ATOM 703 O O . GLY A 1 87 ? 5.238 -23.031 -33.187 1.00 77.69 87 GLY A O 1
ATOM 704 N N . THR A 1 88 ? 7.166 -23.107 -32.053 1.00 81.50 88 THR A N 1
ATOM 705 C CA . THR A 1 88 ? 7.789 -21.960 -32.744 1.00 81.50 88 THR A CA 1
ATOM 706 C C . THR A 1 88 ? 8.741 -22.395 -33.855 1.00 81.50 88 THR A C 1
ATOM 708 O O . THR A 1 88 ? 9.020 -21.599 -34.749 1.00 81.50 88 THR A O 1
ATOM 711 N N . GLY A 1 89 ? 9.271 -23.621 -33.790 1.00 83.62 89 GLY A N 1
ATOM 712 C CA . GLY A 1 89 ? 10.355 -24.070 -34.666 1.00 83.62 89 GLY A CA 1
ATOM 713 C C . GLY A 1 89 ? 11.680 -23.322 -34.453 1.00 83.62 89 GLY A C 1
ATOM 714 O O . GLY A 1 89 ? 12.553 -23.400 -35.312 1.00 83.62 89 GLY A O 1
ATOM 715 N N . ILE A 1 90 ? 11.829 -22.574 -33.348 1.00 86.62 90 ILE A N 1
ATOM 716 C CA . ILE A 1 90 ? 13.049 -21.838 -32.992 1.00 86.62 90 ILE A CA 1
ATOM 717 C C . ILE A 1 90 ? 13.765 -22.583 -31.862 1.00 86.62 90 ILE A C 1
ATOM 719 O O . ILE A 1 90 ? 13.254 -22.674 -30.737 1.00 86.62 90 ILE A O 1
ATOM 723 N N . SER A 1 91 ? 14.973 -23.067 -32.150 1.00 87.94 91 SER A N 1
ATOM 724 C CA . SER A 1 91 ? 15.807 -23.771 -31.168 1.00 87.94 91 SER A CA 1
ATOM 725 C C . SER A 1 91 ? 16.267 -22.843 -30.038 1.00 87.94 91 SER A C 1
ATOM 727 O O . SER A 1 91 ? 16.364 -21.623 -30.202 1.00 87.94 91 SER A O 1
ATOM 729 N N . ASN A 1 92 ? 16.585 -23.399 -28.865 1.00 85.69 92 ASN A N 1
ATOM 730 C CA . ASN A 1 92 ? 17.053 -22.572 -27.741 1.00 85.69 92 ASN A CA 1
ATOM 731 C C . ASN A 1 92 ? 18.412 -21.903 -28.032 1.00 85.69 92 ASN A C 1
ATOM 733 O O . ASN A 1 92 ? 18.663 -20.797 -27.555 1.00 85.69 92 ASN A O 1
ATOM 737 N N . ALA A 1 93 ? 19.251 -22.527 -28.866 1.00 87.19 93 ALA A N 1
ATOM 738 C CA . ALA A 1 93 ? 20.545 -21.988 -29.290 1.00 87.19 93 ALA A CA 1
ATOM 739 C C . ALA A 1 93 ? 20.424 -20.734 -30.182 1.00 87.19 93 ALA A C 1
ATOM 741 O O . ALA A 1 93 ? 21.330 -19.896 -30.222 1.00 87.19 93 ALA A O 1
ATOM 742 N N . GLU A 1 94 ? 19.291 -20.570 -30.869 1.00 90.12 94 GLU A N 1
ATOM 743 C CA . GLU A 1 94 ? 18.964 -19.380 -31.662 1.00 90.12 94 GLU A CA 1
ATOM 744 C C . GLU A 1 94 ? 18.414 -18.218 -30.824 1.00 90.12 94 GLU A C 1
ATOM 746 O O . GLU A 1 94 ? 18.078 -17.166 -31.376 1.00 90.12 94 GLU A O 1
ATOM 751 N N . CYS A 1 95 ? 18.323 -18.387 -29.505 1.00 93.31 95 CYS A N 1
ATOM 752 C CA . CYS A 1 95 ? 17.847 -17.382 -28.569 1.00 93.31 95 CYS A CA 1
ATOM 753 C C . CYS A 1 95 ? 18.908 -17.053 -27.515 1.00 93.31 95 CYS A C 1
ATOM 755 O O . CYS A 1 95 ? 19.890 -17.761 -27.299 1.00 93.31 95 CYS A O 1
ATOM 757 N N . PHE A 1 96 ? 18.704 -15.922 -26.859 1.00 95.00 96 PHE A N 1
ATOM 758 C CA . PHE A 1 96 ? 19.274 -15.650 -25.543 1.00 95.00 96 PHE A CA 1
ATOM 759 C C . PHE A 1 96 ? 18.415 -16.339 -24.476 1.00 95.00 96 PHE A C 1
ATOM 761 O O . PHE A 1 96 ? 17.240 -16.616 -24.718 1.00 95.00 96 PHE A O 1
ATOM 768 N N . GLU A 1 97 ? 18.948 -16.562 -23.276 1.00 93.56 97 GLU A N 1
ATOM 769 C CA . GLU A 1 97 ? 18.110 -17.010 -22.156 1.00 93.56 97 GLU A CA 1
ATOM 770 C C . GLU A 1 97 ? 17.129 -15.916 -21.735 1.00 93.56 97 GLU A C 1
ATOM 772 O O . GLU A 1 97 ? 15.929 -16.160 -21.588 1.00 93.56 97 GLU A O 1
ATOM 777 N N . THR A 1 98 ? 17.651 -14.699 -21.571 1.00 95.88 98 THR A N 1
ATOM 778 C CA . THR A 1 98 ? 16.891 -13.536 -21.117 1.00 95.88 98 THR A CA 1
ATOM 779 C C . THR A 1 98 ? 17.385 -12.275 -21.816 1.00 95.88 98 THR A C 1
ATOM 781 O O . THR A 1 98 ? 18.592 -12.083 -21.956 1.00 95.88 98 THR A O 1
ATOM 784 N N . VAL A 1 99 ? 16.460 -11.407 -22.228 1.00 97.69 99 VAL A N 1
ATOM 785 C CA . VAL A 1 99 ? 16.734 -10.109 -22.863 1.00 97.69 99 VAL A CA 1
ATOM 786 C C . VAL A 1 99 ? 15.899 -9.026 -22.187 1.00 97.69 99 VAL A C 1
ATOM 788 O O . VAL A 1 99 ? 14.726 -9.253 -21.886 1.00 97.69 99 VAL A O 1
ATOM 791 N N . SER A 1 100 ? 16.486 -7.847 -21.977 1.00 97.62 100 SER A N 1
ATOM 792 C CA . SER A 1 100 ? 15.773 -6.664 -21.487 1.00 97.62 100 SER A CA 1
ATOM 793 C C . SER A 1 100 ? 16.028 -5.439 -22.362 1.00 97.62 100 SER A C 1
ATOM 795 O O . SER A 1 100 ? 17.182 -5.184 -22.711 1.00 97.62 100 SER A O 1
ATOM 797 N N . LEU A 1 101 ? 14.973 -4.687 -22.679 1.00 97.50 101 LEU A N 1
ATOM 798 C CA . LEU A 1 101 ? 15.002 -3.450 -23.465 1.00 97.50 101 LEU A CA 1
ATOM 799 C C . LEU A 1 101 ? 14.532 -2.290 -22.591 1.00 97.50 101 LEU A C 1
ATOM 801 O O . LEU A 1 101 ? 13.465 -2.374 -21.979 1.00 97.50 101 LEU A O 1
ATOM 805 N N . TRP A 1 102 ? 15.297 -1.205 -22.593 1.00 96.00 102 TRP A N 1
ATOM 806 C CA . TRP A 1 102 ? 15.039 -0.029 -21.774 1.00 96.00 102 TRP A CA 1
ATOM 807 C C . TRP A 1 102 ? 15.122 1.253 -22.592 1.00 96.00 102 TRP A C 1
ATOM 809 O O . TRP A 1 102 ? 16.018 1.408 -23.427 1.00 96.00 102 TRP A O 1
ATOM 819 N N . ALA A 1 103 ? 14.215 2.181 -22.304 1.00 93.38 103 ALA A N 1
ATOM 820 C CA . ALA A 1 103 ? 14.265 3.556 -22.779 1.00 93.38 103 ALA A CA 1
ATOM 821 C C . ALA A 1 103 ? 14.785 4.463 -21.652 1.00 93.38 103 ALA A C 1
ATOM 823 O O . ALA A 1 103 ? 14.133 4.539 -20.610 1.00 93.38 103 ALA A O 1
ATOM 824 N N . PRO A 1 104 ? 15.951 5.111 -21.809 1.00 92.50 104 PRO A N 1
ATOM 825 C CA . PRO A 1 104 ? 16.440 6.087 -20.841 1.00 92.50 104 PRO A CA 1
ATOM 826 C C . PRO A 1 104 ? 15.619 7.391 -20.841 1.00 92.50 104 PRO A C 1
ATOM 828 O O . PRO A 1 104 ? 14.978 7.705 -21.850 1.00 92.50 104 PRO A O 1
ATOM 831 N N . PRO A 1 105 ? 15.697 8.187 -19.758 1.00 89.44 105 PRO A N 1
ATOM 832 C CA . PRO A 1 105 ? 15.035 9.485 -19.661 1.00 89.44 105 PRO A CA 1
ATOM 833 C C . PRO A 1 105 ? 15.408 10.430 -20.812 1.00 89.44 105 PRO A C 1
ATOM 835 O O . PRO A 1 105 ? 16.567 10.506 -21.225 1.00 89.44 105 PRO A O 1
ATOM 838 N N . GLY A 1 106 ? 14.422 11.158 -21.343 1.00 82.38 106 GLY A N 1
ATOM 839 C CA . GLY A 1 106 ? 14.618 12.169 -22.391 1.00 82.38 106 GLY A CA 1
ATOM 840 C C . GLY A 1 106 ? 15.006 11.631 -23.778 1.00 82.38 106 GLY A C 1
ATOM 841 O O . GLY A 1 106 ? 15.278 12.418 -24.689 1.00 82.38 106 GLY A O 1
ATOM 842 N N . VAL A 1 107 ? 15.034 10.310 -23.980 1.00 82.94 107 VAL A N 1
ATOM 843 C CA . VAL A 1 107 ? 15.362 9.705 -25.276 1.00 82.94 107 VAL A CA 1
ATOM 844 C C . VAL A 1 107 ? 14.101 9.489 -26.108 1.00 82.94 107 VAL A C 1
ATOM 846 O O . VAL A 1 107 ? 13.269 8.642 -25.798 1.00 82.94 107 VAL A O 1
ATOM 849 N N . ASN A 1 108 ? 14.014 10.170 -27.253 1.00 81.38 108 ASN A N 1
ATOM 850 C CA . ASN A 1 108 ? 13.016 9.845 -28.270 1.00 81.38 108 ASN A CA 1
ATOM 851 C C . ASN A 1 108 ? 13.483 8.650 -29.123 1.00 81.38 108 ASN A C 1
ATOM 853 O O . ASN A 1 108 ? 14.271 8.814 -30.061 1.00 81.38 108 ASN A O 1
ATOM 857 N N . ILE A 1 109 ? 13.008 7.448 -28.779 1.00 81.00 109 ILE A N 1
ATOM 858 C CA . ILE A 1 109 ? 13.288 6.205 -29.520 1.00 81.00 109 ILE A CA 1
ATOM 859 C C . ILE A 1 109 ? 12.637 6.218 -30.911 1.00 81.00 109 ILE A C 1
ATOM 861 O O . ILE A 1 109 ? 13.202 5.665 -31.858 1.00 81.00 109 ILE A O 1
ATOM 865 N N . ASP A 1 110 ? 11.508 6.912 -31.055 1.00 74.88 110 ASP A N 1
ATOM 866 C CA . ASP A 1 110 ? 10.717 7.000 -32.285 1.00 74.88 110 ASP A CA 1
ATOM 867 C C . ASP A 1 110 ? 11.122 8.184 -33.180 1.00 74.88 110 ASP A C 1
ATOM 869 O O . ASP A 1 110 ? 10.351 8.643 -34.025 1.00 74.88 110 ASP A O 1
ATOM 873 N N . ASP A 1 111 ? 12.357 8.676 -33.036 1.00 83.88 111 ASP A N 1
ATOM 874 C CA . ASP A 1 111 ? 12.946 9.646 -33.962 1.00 83.88 111 ASP A CA 1
ATOM 875 C C . ASP A 1 111 ? 12.750 9.196 -35.429 1.00 83.88 111 ASP A C 1
ATOM 877 O O . ASP A 1 111 ? 13.026 8.033 -35.740 1.00 83.88 111 ASP A O 1
ATOM 881 N N . PRO A 1 112 ? 12.349 10.089 -36.358 1.00 84.94 112 PRO A N 1
ATOM 882 C CA . PRO A 1 112 ? 12.000 9.717 -37.730 1.00 84.94 112 PRO A CA 1
ATOM 883 C C . PRO A 1 112 ? 13.050 8.873 -38.466 1.00 84.94 112 PRO A C 1
ATOM 885 O O . PRO A 1 112 ? 12.693 7.975 -39.231 1.00 84.94 112 PRO A O 1
ATOM 888 N N . ILE A 1 113 ? 14.345 9.128 -38.239 1.00 86.56 113 ILE A N 1
ATOM 889 C CA . ILE A 1 113 ? 15.432 8.380 -38.892 1.00 86.56 113 ILE A CA 1
ATOM 890 C C . ILE A 1 113 ? 15.522 6.964 -38.322 1.00 86.56 113 ILE A C 1
ATOM 892 O O . ILE A 1 113 ? 15.613 5.990 -39.075 1.00 86.56 113 ILE A O 1
ATOM 896 N N . THR A 1 114 ? 15.503 6.850 -36.997 1.00 87.94 114 THR A N 1
ATOM 897 C CA . THR A 1 114 ? 15.523 5.568 -36.285 1.00 87.94 114 THR A CA 1
ATOM 898 C C . THR A 1 114 ? 14.286 4.752 -36.634 1.00 87.94 114 THR A C 1
ATOM 900 O O . THR A 1 114 ? 14.406 3.599 -37.041 1.00 87.94 114 THR A O 1
ATOM 903 N N . PHE A 1 115 ? 13.108 5.370 -36.588 1.00 87.75 115 PHE A N 1
ATOM 904 C CA . PHE A 1 115 ? 11.838 4.746 -36.928 1.00 87.75 115 PHE A CA 1
ATOM 905 C C . PHE A 1 115 ? 11.843 4.179 -38.354 1.00 87.75 115 PHE A C 1
ATOM 907 O O . PHE A 1 115 ? 11.548 2.999 -38.558 1.00 87.75 115 PHE A O 1
ATOM 914 N N . ALA A 1 116 ? 12.255 4.979 -39.345 1.00 87.75 116 ALA A N 1
ATOM 915 C CA . ALA A 1 116 ? 12.318 4.537 -40.736 1.00 87.75 116 ALA A CA 1
ATOM 916 C C . ALA A 1 116 ? 13.292 3.363 -40.938 1.00 87.75 116 ALA A C 1
ATOM 918 O O . ALA A 1 116 ? 12.988 2.426 -41.676 1.00 87.75 116 ALA A O 1
ATOM 919 N N . ARG A 1 117 ? 14.451 3.382 -40.265 1.00 88.62 117 ARG A N 1
ATOM 920 C CA . ARG A 1 117 ? 15.464 2.315 -40.361 1.00 88.62 117 ARG A CA 1
ATOM 921 C C . ARG A 1 117 ? 15.042 1.020 -39.673 1.00 88.62 117 ARG A C 1
ATOM 923 O O . ARG A 1 117 ? 15.379 -0.049 -40.172 1.00 88.62 117 ARG A O 1
ATOM 930 N N . SER A 1 118 ? 14.319 1.109 -38.561 1.00 90.88 118 SER A N 1
ATOM 931 C CA . SER A 1 118 ? 13.917 -0.054 -37.764 1.00 90.88 118 SER A CA 1
ATOM 932 C C . SER A 1 118 ? 12.670 -0.736 -38.324 1.00 90.88 118 SER A C 1
ATOM 934 O O . SER A 1 118 ? 12.627 -1.958 -38.442 1.00 90.88 118 SER A O 1
ATOM 936 N N . TYR A 1 119 ? 11.650 0.041 -38.698 1.00 92.69 119 TYR A N 1
ATOM 937 C CA . TYR A 1 119 ? 10.308 -0.492 -38.942 1.00 92.69 119 TYR A CA 1
ATOM 938 C C . TYR A 1 119 ? 9.970 -0.746 -40.417 1.00 92.69 119 TYR A C 1
ATOM 940 O O . TYR A 1 119 ? 8.891 -1.271 -40.687 1.00 92.69 119 TYR A O 1
ATOM 948 N N . TYR A 1 120 ? 10.846 -0.439 -41.387 1.00 92.44 120 TYR A N 1
ATOM 949 C CA . TYR A 1 120 ? 10.523 -0.605 -42.819 1.00 92.44 120 TYR A CA 1
ATOM 950 C C . TYR A 1 120 ? 10.112 -2.044 -43.180 1.00 92.44 120 TYR A C 1
ATOM 952 O O . TYR A 1 120 ? 9.135 -2.250 -43.902 1.00 92.44 120 TYR A O 1
ATOM 960 N N . LYS A 1 121 ? 10.825 -3.046 -42.642 1.00 92.88 121 LYS A N 1
ATOM 961 C CA . LYS A 1 121 ? 10.559 -4.472 -42.884 1.00 92.88 121 LYS A CA 1
ATOM 962 C C . LYS A 1 121 ? 9.193 -4.870 -42.330 1.00 92.88 121 LYS A C 1
ATOM 964 O O . LYS A 1 121 ? 8.395 -5.477 -43.040 1.00 92.88 121 LYS A O 1
ATOM 969 N N . PHE A 1 122 ? 8.903 -4.480 -41.089 1.00 94.44 122 PHE A N 1
ATOM 970 C CA . PHE A 1 122 ? 7.604 -4.709 -40.460 1.00 94.44 122 PHE A CA 1
ATOM 971 C C . PHE A 1 122 ? 6.472 -4.008 -41.229 1.00 94.44 122 PHE A C 1
ATOM 973 O O . PHE A 1 122 ? 5.472 -4.637 -41.562 1.00 94.44 122 PHE A O 1
ATOM 980 N N . ALA A 1 123 ? 6.654 -2.732 -41.584 1.00 92.88 123 ALA A N 1
ATOM 981 C CA . ALA A 1 123 ? 5.664 -1.925 -42.295 1.00 92.88 123 ALA A CA 1
ATOM 982 C C . ALA A 1 123 ? 5.281 -2.515 -43.662 1.00 92.88 123 ALA A C 1
ATOM 984 O O . ALA A 1 123 ? 4.127 -2.382 -44.089 1.00 92.88 123 ALA A O 1
ATOM 985 N N . TRP A 1 124 ? 6.237 -3.160 -44.336 1.00 92.75 124 TRP A N 1
ATOM 986 C CA . TRP A 1 124 ? 6.000 -3.887 -45.579 1.00 92.75 124 TRP A CA 1
ATOM 987 C C . TRP A 1 124 ? 5.222 -5.189 -45.340 1.00 92.75 124 TRP A C 1
ATOM 989 O O . TRP A 1 124 ? 4.204 -5.406 -45.991 1.00 92.75 124 TRP A O 1
ATOM 999 N N . LEU A 1 125 ? 5.645 -6.008 -44.369 1.00 93.94 125 LEU A N 1
ATOM 1000 C CA . LEU A 1 125 ? 5.041 -7.316 -44.083 1.00 93.94 125 LEU A CA 1
ATOM 1001 C C . LEU A 1 125 ? 3.621 -7.233 -43.494 1.00 93.94 125 LEU A C 1
ATOM 1003 O O . LEU A 1 125 ? 2.753 -8.020 -43.843 1.00 93.94 125 LEU A O 1
ATOM 1007 N N . THR A 1 126 ? 3.351 -6.281 -42.602 1.00 93.06 126 THR A N 1
ATOM 1008 C CA . THR A 1 126 ? 2.093 -6.254 -41.832 1.00 93.06 126 THR A CA 1
ATOM 1009 C C . THR A 1 126 ? 0.885 -5.700 -42.608 1.00 93.06 126 THR A C 1
ATOM 1011 O O . THR A 1 126 ? -0.251 -5.767 -42.143 1.00 93.06 126 THR A O 1
ATOM 1014 N N . GLY A 1 127 ? 1.103 -5.095 -43.780 1.00 92.69 127 GLY A N 1
ATOM 1015 C CA . GLY A 1 127 ? 0.033 -4.492 -44.579 1.00 92.69 127 GLY A CA 1
ATOM 1016 C C . GLY A 1 127 ? -0.628 -3.252 -43.949 1.00 92.69 127 GLY A C 1
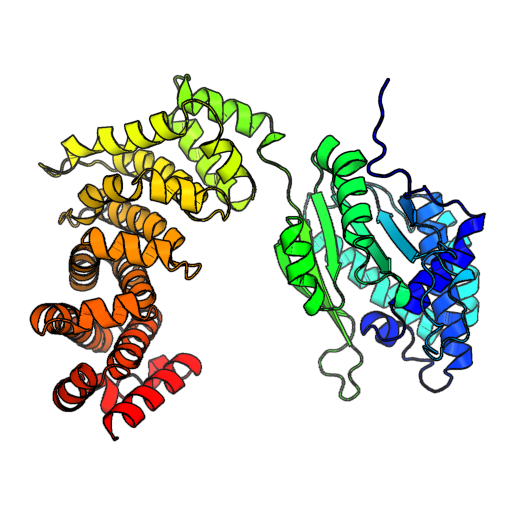ATOM 1017 O O . GLY A 1 127 ? -0.210 -2.728 -42.918 1.00 92.69 127 GLY A O 1
ATOM 1018 N N . ALA A 1 128 ? -1.667 -2.720 -44.603 1.00 90.25 128 ALA A N 1
ATOM 1019 C CA . ALA A 1 128 ? -2.297 -1.456 -44.195 1.00 90.25 128 ALA A CA 1
ATOM 1020 C C . ALA A 1 128 ? -3.009 -1.540 -42.833 1.00 90.25 128 ALA A C 1
ATOM 1022 O O . ALA A 1 128 ? -2.904 -0.611 -42.031 1.00 90.25 128 ALA A O 1
ATOM 1023 N N . ALA A 1 129 ? -3.692 -2.659 -42.566 1.00 88.00 129 ALA A N 1
ATOM 1024 C CA . ALA A 1 129 ? -4.384 -2.894 -41.301 1.00 88.00 129 ALA A CA 1
ATOM 1025 C C . ALA A 1 129 ? -3.401 -2.928 -40.121 1.00 88.00 129 ALA A C 1
ATOM 1027 O O . ALA A 1 129 ? -3.605 -2.224 -39.131 1.00 88.00 129 ALA A O 1
ATOM 1028 N N . GLY A 1 130 ? -2.299 -3.670 -40.259 1.00 89.38 130 GLY A N 1
ATOM 1029 C CA . GLY A 1 130 ? -1.262 -3.747 -39.239 1.00 89.38 130 GLY A CA 1
ATOM 1030 C C . GLY A 1 130 ? -0.535 -2.426 -39.005 1.00 89.38 130 GLY A C 1
ATOM 1031 O O . GLY A 1 130 ? -0.336 -2.037 -37.858 1.00 89.38 130 GLY A O 1
ATOM 1032 N N . ARG A 1 131 ? -0.234 -1.662 -40.068 1.00 92.06 131 ARG A N 1
ATOM 1033 C CA . ARG A 1 131 ? 0.376 -0.326 -39.930 1.00 92.06 131 ARG A CA 1
ATOM 1034 C C . ARG A 1 131 ? -0.504 0.629 -39.127 1.00 92.06 131 ARG A C 1
ATOM 1036 O O . ARG A 1 131 ? 0.005 1.295 -38.234 1.00 92.06 131 ARG A O 1
ATOM 1043 N N . LYS A 1 132 ? -1.812 0.681 -39.410 1.00 89.25 132 LYS A N 1
ATOM 1044 C CA . LYS A 1 132 ? -2.760 1.514 -38.648 1.00 89.25 132 LYS A CA 1
ATOM 1045 C C . LYS A 1 132 ? -2.817 1.073 -37.183 1.00 89.25 132 LYS A C 1
ATOM 1047 O O . LYS A 1 132 ? -2.724 1.901 -36.281 1.00 89.25 132 LYS A O 1
ATOM 1052 N N . ARG A 1 133 ? -2.929 -0.236 -36.950 1.00 89.19 133 ARG A N 1
ATOM 1053 C CA . ARG A 1 133 ? -3.020 -0.814 -35.607 1.00 89.19 133 ARG A CA 1
ATOM 1054 C C . ARG A 1 133 ? -1.774 -0.536 -34.766 1.00 89.19 133 ARG A C 1
ATOM 1056 O O . ARG A 1 133 ? -1.909 -0.124 -33.621 1.00 89.19 133 ARG A O 1
ATOM 1063 N N . VAL A 1 134 ? -0.580 -0.718 -35.326 1.00 89.81 134 VAL A N 1
ATOM 1064 C CA . VAL A 1 134 ? 0.678 -0.539 -34.587 1.00 89.81 134 VAL A CA 1
ATOM 1065 C C . VAL A 1 134 ? 1.075 0.929 -34.484 1.00 89.81 134 VAL A C 1
ATOM 1067 O O . VAL A 1 134 ? 1.216 1.448 -33.382 1.00 89.81 134 VAL A O 1
ATOM 1070 N N . PHE A 1 135 ? 1.213 1.627 -35.611 1.00 89.69 135 PHE A N 1
ATOM 1071 C CA . PHE A 1 135 ? 1.802 2.968 -35.616 1.00 89.69 135 PHE A CA 1
ATOM 1072 C C . PHE A 1 135 ? 0.842 4.068 -35.170 1.00 89.69 135 PHE A C 1
ATOM 1074 O O . PHE A 1 135 ? 1.296 5.114 -34.722 1.00 89.69 135 PHE A O 1
ATOM 1081 N N . THR A 1 136 ? -0.471 3.869 -35.305 1.00 84.38 136 THR A N 1
ATOM 1082 C CA . THR A 1 136 ? -1.459 4.872 -34.881 1.00 84.38 136 THR A CA 1
ATOM 1083 C C . THR A 1 136 ? -2.066 4.508 -33.536 1.00 84.38 136 THR A C 1
ATOM 1085 O O . THR A 1 136 ? -2.017 5.309 -32.610 1.00 84.38 136 THR A O 1
ATOM 1088 N N . THR A 1 137 ? -2.635 3.307 -33.413 1.00 84.62 137 THR A N 1
ATOM 1089 C CA . THR A 1 137 ? -3.386 2.936 -32.206 1.00 84.62 137 THR A CA 1
ATOM 1090 C C . THR A 1 137 ? -2.466 2.512 -31.067 1.00 84.62 137 THR A C 1
ATOM 1092 O O . THR A 1 137 ? -2.544 3.078 -29.984 1.00 84.62 137 THR A O 1
ATOM 1095 N N . PHE A 1 138 ? -1.591 1.533 -31.298 1.00 86.94 138 PHE A N 1
ATOM 1096 C CA . PHE A 1 138 ? -0.761 0.962 -30.241 1.00 86.94 138 PHE A CA 1
ATOM 1097 C C . PHE A 1 138 ? 0.301 1.949 -29.745 1.00 86.94 138 PHE A C 1
ATOM 1099 O O . PHE A 1 138 ? 0.324 2.251 -28.558 1.00 86.94 138 PHE A O 1
ATOM 1106 N N . PHE A 1 139 ? 1.124 2.520 -30.630 1.00 87.25 139 PHE A N 1
ATOM 1107 C CA . PHE A 1 139 ? 2.173 3.464 -30.213 1.00 87.25 139 PHE A CA 1
ATOM 1108 C C . PHE A 1 139 ? 1.588 4.746 -29.617 1.00 87.25 139 PHE A C 1
ATOM 1110 O O . PHE A 1 139 ? 2.091 5.239 -28.611 1.00 87.25 139 PHE A O 1
ATOM 1117 N N . GLY A 1 140 ? 0.482 5.244 -30.182 1.00 84.25 140 GLY A N 1
ATOM 1118 C CA . GLY A 1 140 ? -0.238 6.387 -29.622 1.00 84.25 140 GLY A CA 1
ATOM 1119 C C . GLY A 1 140 ? -0.737 6.121 -28.200 1.00 84.25 140 GLY A C 1
ATOM 1120 O O . GLY A 1 140 ? -0.581 6.980 -27.335 1.00 84.25 140 GLY A O 1
ATOM 1121 N N . ALA A 1 141 ? -1.274 4.922 -27.943 1.00 85.06 141 ALA A N 1
ATOM 1122 C CA . ALA A 1 141 ? -1.685 4.514 -26.604 1.00 85.06 141 ALA A CA 1
ATOM 1123 C C . ALA A 1 141 ? -0.489 4.438 -25.644 1.00 85.06 141 ALA A C 1
ATOM 1125 O O . ALA A 1 141 ? -0.548 5.046 -24.586 1.00 85.06 141 ALA A O 1
ATOM 1126 N N . LEU A 1 142 ? 0.618 3.787 -26.018 1.00 83.50 142 LEU A N 1
ATOM 1127 C CA . LEU A 1 142 ? 1.809 3.684 -25.157 1.00 83.50 142 LEU A CA 1
ATOM 1128 C C . LEU A 1 142 ? 2.352 5.059 -24.734 1.00 83.50 142 LEU A C 1
ATOM 1130 O O . LEU A 1 142 ? 2.617 5.292 -23.557 1.00 83.50 142 LEU A O 1
ATOM 1134 N N . VAL A 1 143 ? 2.483 5.987 -25.687 1.00 81.06 143 VAL A N 1
ATOM 1135 C CA . VAL A 1 143 ? 2.967 7.349 -25.417 1.00 81.06 143 VAL A CA 1
ATOM 1136 C C . VAL A 1 143 ? 2.000 8.094 -24.498 1.00 81.06 143 VAL A C 1
ATOM 1138 O O . VAL A 1 143 ? 2.425 8.689 -23.508 1.00 81.06 143 VAL A O 1
ATOM 1141 N N . PHE A 1 144 ? 0.695 8.028 -24.779 1.00 82.88 144 PHE A N 1
ATOM 1142 C CA . PHE A 1 144 ? -0.322 8.622 -23.913 1.00 82.88 144 PHE A CA 1
ATOM 1143 C C . PHE A 1 144 ? -0.255 8.052 -22.490 1.00 82.88 144 PHE A C 1
ATOM 1145 O O . PHE A 1 144 ? -0.250 8.813 -21.525 1.00 82.88 144 PHE A O 1
ATOM 1152 N N . ASN A 1 145 ? -0.146 6.730 -22.354 1.00 80.25 145 ASN A N 1
ATOM 1153 C CA . ASN A 1 145 ? -0.104 6.047 -21.066 1.00 80.25 145 ASN A CA 1
ATOM 1154 C C . ASN A 1 145 ? 1.107 6.467 -20.239 1.00 80.25 145 ASN A C 1
ATOM 1156 O O . ASN A 1 145 ? 0.968 6.691 -19.037 1.00 80.25 145 ASN A O 1
ATOM 1160 N N . PHE A 1 146 ? 2.273 6.560 -20.878 1.00 81.31 146 PHE A N 1
ATOM 1161 C CA . PHE A 1 146 ? 3.518 6.971 -20.246 1.00 81.31 146 PHE A CA 1
ATOM 1162 C C . PHE A 1 146 ? 3.415 8.401 -19.698 1.00 81.31 146 PHE A C 1
ATOM 1164 O O . PHE A 1 146 ? 3.646 8.623 -18.508 1.00 81.31 146 PHE A O 1
ATOM 1171 N N . HIS A 1 147 ? 2.973 9.353 -20.529 1.00 81.69 147 HIS A N 1
ATOM 1172 C CA . HIS A 1 147 ? 2.798 10.749 -20.119 1.00 81.69 147 HIS A CA 1
ATOM 1173 C C . HIS A 1 147 ? 1.729 10.921 -19.039 1.00 81.69 147 HIS A C 1
ATOM 1175 O O . HIS A 1 147 ? 1.923 11.669 -18.087 1.00 81.69 147 HIS A O 1
ATOM 1181 N N . ASP A 1 148 ? 0.601 10.229 -19.157 1.00 80.25 148 ASP A N 1
ATOM 1182 C CA . ASP A 1 148 ? -0.506 10.371 -18.211 1.00 80.25 148 ASP A CA 1
ATOM 1183 C C . ASP A 1 148 ? -0.215 9.678 -16.865 1.00 80.25 148 ASP A C 1
ATOM 1185 O O . ASP A 1 148 ? -0.690 10.119 -15.823 1.00 80.25 148 ASP A O 1
ATOM 1189 N N . ALA A 1 149 ? 0.616 8.628 -16.849 1.00 76.12 149 ALA A N 1
ATOM 1190 C CA . ALA A 1 149 ? 1.038 7.968 -15.612 1.00 76.12 149 ALA A CA 1
ATOM 1191 C C . ALA A 1 149 ? 2.114 8.746 -14.835 1.00 76.12 149 ALA A C 1
ATOM 1193 O O . ALA A 1 149 ? 2.106 8.715 -13.605 1.00 76.12 149 ALA A O 1
ATOM 1194 N N . LEU A 1 150 ? 3.043 9.408 -15.534 1.00 76.88 150 LEU A N 1
ATOM 1195 C CA . LEU A 1 150 ? 4.174 10.123 -14.922 1.00 76.88 150 LEU A CA 1
ATOM 1196 C C . LEU A 1 150 ? 3.959 11.642 -14.828 1.00 76.88 150 LEU A C 1
ATOM 1198 O O . LEU A 1 150 ? 4.671 12.338 -14.103 1.00 76.88 150 LEU A O 1
ATOM 1202 N N . GLY A 1 151 ? 2.973 12.187 -15.540 1.00 76.19 151 GLY A N 1
ATOM 1203 C CA . GLY A 1 151 ? 2.668 13.612 -15.546 1.00 76.19 151 GLY A CA 1
ATOM 1204 C C . GLY A 1 151 ? 3.876 14.458 -15.955 1.00 76.19 151 GLY A C 1
ATOM 1205 O O . GLY A 1 151 ? 4.392 14.339 -17.060 1.00 76.19 151 GLY A O 1
ATOM 1206 N N . LYS A 1 152 ? 4.327 15.340 -15.054 1.00 63.72 152 LYS A N 1
ATOM 1207 C CA . LYS A 1 152 ? 5.466 16.249 -15.291 1.00 63.72 152 LYS A CA 1
ATOM 1208 C C . LYS A 1 152 ? 6.838 15.566 -15.214 1.00 63.72 152 LYS A C 1
ATOM 1210 O O . LYS A 1 152 ? 7.835 16.212 -15.519 1.00 63.72 152 LYS A O 1
ATOM 1215 N N . GLU A 1 153 ? 6.889 14.318 -14.756 1.00 63.50 153 GLU A N 1
ATOM 1216 C CA . GLU A 1 153 ? 8.123 13.549 -14.540 1.00 63.50 153 GLU A CA 1
ATOM 1217 C C . GLU A 1 153 ? 8.396 12.563 -15.691 1.00 63.50 153 GLU A C 1
ATOM 1219 O O . GLU A 1 153 ? 9.313 11.750 -15.620 1.00 63.50 153 GLU A O 1
ATOM 1224 N N . ASP A 1 154 ? 7.617 12.651 -16.773 1.00 67.88 154 ASP A N 1
ATOM 1225 C CA . ASP A 1 154 ? 7.727 11.825 -17.979 1.00 67.88 154 ASP A CA 1
ATOM 1226 C C . ASP A 1 154 ? 9.145 11.795 -18.575 1.00 67.88 154 ASP A C 1
ATOM 1228 O O . ASP A 1 154 ? 9.676 10.740 -18.913 1.00 67.88 154 ASP A O 1
ATOM 1232 N N . ASN A 1 155 ? 9.803 12.947 -18.649 1.00 68.94 155 ASN A N 1
ATOM 1233 C CA . ASN A 1 155 ? 11.139 13.082 -19.213 1.00 68.94 155 ASN A CA 1
ATOM 1234 C C . ASN A 1 155 ? 12.246 12.616 -18.258 1.00 68.94 155 ASN A C 1
ATOM 1236 O O . ASN A 1 155 ? 13.408 12.624 -18.661 1.00 68.94 155 ASN A O 1
ATOM 1240 N N . ASP A 1 156 ? 11.902 12.202 -17.032 1.00 82.69 156 ASP A N 1
ATOM 1241 C CA . ASP A 1 156 ? 12.849 11.846 -15.971 1.00 82.69 156 ASP A CA 1
ATOM 1242 C C . ASP A 1 156 ? 12.767 10.377 -15.514 1.00 82.69 156 ASP A C 1
ATOM 1244 O O . ASP A 1 156 ? 13.240 10.021 -14.432 1.00 82.69 156 ASP A O 1
ATOM 1248 N N . ALA A 1 157 ? 12.190 9.503 -16.345 1.00 88.12 157 ALA A N 1
ATOM 1249 C CA . ALA A 1 157 ? 11.986 8.092 -16.028 1.00 88.12 157 ALA A CA 1
ATOM 1250 C C . ALA A 1 157 ? 12.628 7.138 -17.045 1.00 88.12 157 ALA A C 1
ATOM 1252 O O . ALA A 1 157 ? 12.602 7.369 -18.253 1.00 88.12 157 ALA A O 1
ATOM 1253 N N . TYR A 1 158 ? 13.152 6.016 -16.549 1.00 93.31 158 TYR A N 1
ATOM 1254 C CA . TYR A 1 158 ? 13.499 4.865 -17.380 1.00 93.31 158 TYR A CA 1
ATOM 1255 C C . TYR A 1 158 ? 12.242 4.040 -17.669 1.00 93.31 158 TYR A C 1
ATOM 1257 O O . TYR A 1 158 ? 11.547 3.641 -16.736 1.00 93.31 158 TYR A O 1
ATOM 1265 N N . ALA A 1 159 ? 11.971 3.706 -18.929 1.00 93.25 159 ALA A N 1
ATOM 1266 C CA . ALA A 1 159 ? 10.894 2.780 -19.282 1.00 93.25 159 ALA A CA 1
ATOM 1267 C C . ALA A 1 159 ? 11.451 1.372 -19.529 1.00 93.25 159 ALA A C 1
ATOM 1269 O O . ALA A 1 159 ? 12.317 1.184 -20.387 1.00 93.25 159 ALA A O 1
ATOM 1270 N N . LEU A 1 160 ? 10.942 0.371 -18.810 1.00 95.19 160 LEU A N 1
ATOM 1271 C CA . LEU A 1 160 ? 11.145 -1.034 -19.151 1.00 95.19 160 LEU A CA 1
ATOM 1272 C C . LEU A 1 160 ? 10.171 -1.410 -20.267 1.00 95.19 160 LEU A C 1
ATOM 1274 O O . LEU A 1 160 ? 8.980 -1.587 -20.021 1.00 95.19 160 LEU A O 1
ATOM 1278 N N . VAL A 1 161 ? 10.689 -1.551 -21.486 1.00 93.94 161 VAL A N 1
ATOM 1279 C CA . VAL A 1 161 ? 9.865 -1.816 -22.674 1.00 93.94 161 VAL A CA 1
ATOM 1280 C C . VAL A 1 161 ? 9.625 -3.311 -22.853 1.00 93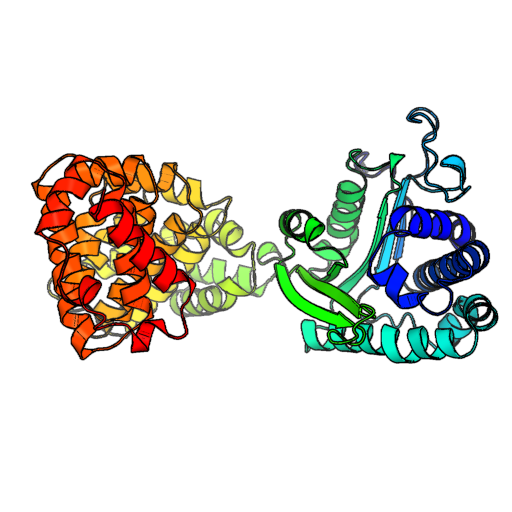.94 161 VAL A C 1
ATOM 1282 O O . VAL A 1 161 ? 8.502 -3.732 -23.105 1.00 93.94 161 VAL A O 1
ATOM 1285 N N . TYR A 1 162 ? 10.660 -4.135 -22.669 1.00 95.62 162 TYR A N 1
ATOM 1286 C CA . TYR A 1 162 ? 10.512 -5.591 -22.666 1.00 95.62 162 TYR A CA 1
ATOM 1287 C C . TYR A 1 162 ? 11.457 -6.250 -21.668 1.00 95.62 162 TYR A C 1
ATOM 1289 O O . TYR A 1 162 ? 12.629 -5.891 -21.578 1.00 95.62 162 TYR A O 1
ATOM 1297 N N . LEU A 1 163 ? 10.966 -7.288 -20.990 1.00 95.88 163 LEU A N 1
ATOM 1298 C CA . LEU A 1 163 ? 11.764 -8.244 -20.223 1.00 95.88 163 LEU A CA 1
ATOM 1299 C C . LEU A 1 163 ? 11.321 -9.658 -20.598 1.00 95.88 163 LEU A C 1
ATOM 1301 O O . LEU A 1 163 ? 10.303 -10.149 -20.116 1.00 95.88 163 LEU A O 1
ATOM 1305 N N . ALA A 1 164 ? 12.078 -10.313 -21.472 1.00 94.62 164 ALA A N 1
ATOM 1306 C CA . ALA A 1 164 ? 11.768 -11.654 -21.952 1.00 94.62 164 ALA A CA 1
ATOM 1307 C C . ALA A 1 164 ? 12.720 -12.679 -21.365 1.00 94.62 164 ALA A C 1
ATOM 1309 O O . ALA A 1 164 ? 13.931 -12.496 -21.411 1.00 94.62 164 ALA A O 1
ATOM 1310 N N . SER A 1 165 ? 12.172 -13.796 -20.891 1.00 93.12 165 SER A N 1
ATOM 1311 C CA . SER A 1 165 ? 12.925 -15.028 -20.649 1.00 93.12 165 SER A CA 1
ATOM 1312 C C . SER A 1 165 ? 12.286 -16.164 -21.436 1.00 93.12 165 SER A C 1
ATOM 1314 O O . SER A 1 165 ? 11.061 -16.338 -21.379 1.00 93.12 165 SER A O 1
ATOM 1316 N N . THR A 1 166 ? 13.102 -16.938 -22.154 1.00 91.38 166 THR A N 1
ATOM 1317 C CA . THR A 1 166 ? 12.622 -18.141 -22.851 1.00 91.38 166 THR A CA 1
ATOM 1318 C C . THR A 1 166 ? 12.033 -19.134 -21.847 1.00 91.38 166 THR A C 1
ATOM 1320 O O . THR A 1 166 ? 12.425 -19.118 -20.677 1.00 91.38 166 THR A O 1
ATOM 1323 N N . PRO A 1 167 ? 11.107 -20.021 -22.259 1.00 88.31 167 PRO A N 1
ATOM 1324 C CA . PRO A 1 167 ? 10.539 -21.030 -21.365 1.00 88.31 167 PRO A CA 1
ATOM 1325 C C . PRO A 1 167 ? 11.599 -21.840 -20.601 1.00 88.31 167 PRO A C 1
ATOM 1327 O O . PRO A 1 167 ? 11.459 -22.021 -19.396 1.00 88.31 167 PRO A O 1
ATOM 1330 N N . ALA A 1 168 ? 12.696 -22.219 -21.267 1.00 85.56 168 ALA A N 1
ATOM 1331 C CA . ALA A 1 168 ? 13.808 -22.963 -20.671 1.00 85.56 168 ALA A CA 1
ATOM 1332 C C . ALA A 1 168 ? 14.637 -22.157 -19.647 1.00 85.56 168 ALA A C 1
ATOM 1334 O O . ALA A 1 168 ? 15.304 -22.738 -18.794 1.00 85.56 168 ALA A O 1
ATOM 1335 N N . ALA A 1 169 ? 14.606 -20.822 -19.706 1.00 87.56 169 ALA A N 1
ATOM 1336 C CA . ALA A 1 169 ? 15.336 -19.945 -18.786 1.00 87.56 169 ALA A CA 1
ATOM 1337 C C . ALA A 1 169 ? 14.509 -19.505 -17.563 1.00 87.56 169 ALA A C 1
ATOM 1339 O O . ALA A 1 169 ? 15.042 -18.904 -16.622 1.00 87.56 169 ALA A O 1
ATOM 1340 N N . ARG A 1 170 ? 13.195 -19.771 -17.551 1.00 87.69 170 ARG A N 1
ATOM 1341 C CA . ARG A 1 170 ? 12.318 -19.410 -16.426 1.00 87.69 170 ARG A CA 1
ATOM 1342 C C . ARG A 1 170 ? 12.725 -20.191 -15.174 1.00 87.69 170 ARG A C 1
ATOM 1344 O O . ARG A 1 170 ? 13.098 -21.353 -15.239 1.00 87.69 170 ARG A O 1
ATOM 1351 N N . GLY A 1 171 ? 12.688 -19.530 -14.018 1.00 85.44 171 GLY A N 1
ATOM 1352 C CA . GLY A 1 171 ? 13.113 -20.119 -12.741 1.00 85.44 171 GLY A CA 1
ATOM 1353 C C . GLY A 1 171 ? 14.619 -20.040 -12.446 1.00 85.44 171 GLY A C 1
ATOM 1354 O O . GLY A 1 171 ? 14.996 -20.166 -11.287 1.00 85.44 171 GLY A O 1
ATOM 1355 N N . LYS A 1 172 ? 15.481 -19.712 -13.424 1.00 88.12 172 LYS A N 1
ATOM 1356 C CA . LYS A 1 172 ? 16.942 -19.550 -13.213 1.00 88.12 172 LYS A CA 1
ATOM 1357 C C . LYS A 1 172 ? 17.347 -18.241 -12.506 1.00 88.12 172 LYS A C 1
ATOM 1359 O O . LYS A 1 172 ? 18.524 -17.992 -12.254 1.00 88.12 172 LYS A O 1
ATOM 1364 N N . GLY A 1 173 ? 16.385 -17.362 -12.211 1.00 89.25 173 GLY A N 1
ATOM 1365 C CA . GLY A 1 173 ? 16.630 -16.057 -11.581 1.00 89.25 173 GLY A CA 1
ATOM 1366 C C . GLY A 1 173 ? 17.193 -14.977 -12.519 1.00 89.25 173 GLY A C 1
ATOM 1367 O O . GLY A 1 173 ? 17.524 -13.888 -12.056 1.00 89.25 173 GLY A O 1
ATOM 1368 N N . ASN A 1 174 ? 17.274 -15.229 -13.829 1.00 92.19 174 ASN A N 1
ATOM 1369 C CA . ASN A 1 174 ? 17.839 -14.292 -14.808 1.00 92.19 174 ASN A CA 1
ATOM 1370 C C . ASN A 1 174 ? 17.087 -12.953 -14.881 1.00 92.19 174 ASN A C 1
ATOM 1372 O O . ASN A 1 174 ? 17.718 -11.900 -14.912 1.00 92.19 174 ASN A O 1
ATOM 1376 N N . ALA A 1 175 ? 15.751 -12.971 -14.834 1.00 91.88 175 ALA A N 1
ATOM 1377 C CA . ALA A 1 175 ? 14.938 -11.751 -14.808 1.00 91.88 175 ALA A CA 1
ATOM 1378 C C . ALA A 1 175 ? 15.268 -10.860 -13.596 1.00 91.88 175 ALA A C 1
ATOM 1380 O O . ALA A 1 175 ? 15.452 -9.654 -13.743 1.00 91.88 175 ALA A O 1
ATOM 1381 N N . ARG A 1 176 ? 15.426 -11.470 -12.412 1.00 92.19 176 ARG A N 1
ATOM 1382 C CA . ARG A 1 176 ? 15.859 -10.777 -11.191 1.00 92.19 176 ARG A CA 1
ATOM 1383 C C . ARG A 1 176 ? 17.240 -10.153 -11.374 1.00 92.19 176 ARG A C 1
ATOM 1385 O O . ARG A 1 176 ? 17.406 -8.978 -11.075 1.00 92.19 176 ARG A O 1
ATOM 1392 N N . LYS A 1 177 ? 18.202 -10.913 -11.909 1.00 93.25 177 LYS A N 1
ATOM 1393 C CA . LYS A 1 177 ? 19.558 -10.409 -12.178 1.00 93.25 177 LYS A CA 1
ATOM 1394 C C . LYS A 1 177 ? 19.555 -9.218 -13.142 1.00 93.25 177 LYS A C 1
ATOM 1396 O O . LYS A 1 177 ? 20.275 -8.261 -12.889 1.00 93.25 177 LYS A O 1
ATOM 1401 N N . MET A 1 178 ? 18.750 -9.256 -14.209 1.00 94.31 178 MET A N 1
ATOM 1402 C CA . MET A 1 178 ? 18.629 -8.150 -15.173 1.00 94.31 178 MET A CA 1
ATOM 1403 C C . MET A 1 178 ? 18.083 -6.871 -14.531 1.00 94.31 178 MET A C 1
ATOM 1405 O O . MET A 1 178 ? 18.630 -5.792 -14.750 1.00 94.31 178 MET A O 1
ATOM 1409 N N . LEU A 1 179 ? 17.022 -6.997 -13.728 1.00 94.50 179 LEU A N 1
ATOM 1410 C CA . LEU A 1 179 ? 16.424 -5.868 -13.016 1.00 94.50 179 LEU A CA 1
ATOM 1411 C C . LEU A 1 179 ? 17.400 -5.281 -11.987 1.00 94.50 179 LEU A C 1
ATOM 1413 O O . LEU A 1 179 ? 17.669 -4.085 -12.024 1.00 94.50 179 LEU A O 1
ATOM 1417 N N . GLU A 1 180 ? 17.990 -6.118 -11.126 1.00 92.94 180 GLU A N 1
ATOM 1418 C CA . GLU A 1 180 ? 18.981 -5.680 -10.130 1.00 92.94 180 GLU A CA 1
ATOM 1419 C C . GLU A 1 180 ? 20.196 -5.013 -10.785 1.00 92.94 180 GLU A C 1
ATOM 1421 O O . GLU A 1 180 ? 20.642 -3.969 -10.314 1.00 92.94 180 GLU A O 1
ATOM 1426 N N . TYR A 1 181 ? 20.692 -5.557 -11.903 1.00 94.56 181 TYR A N 1
ATOM 1427 C CA . TYR A 1 181 ? 21.764 -4.930 -12.671 1.00 94.56 181 TYR A CA 1
ATOM 1428 C C . TYR A 1 181 ? 21.376 -3.520 -13.113 1.00 94.56 181 TYR A C 1
ATOM 1430 O O . TYR A 1 181 ? 22.125 -2.586 -12.841 1.00 94.56 181 TYR A O 1
ATOM 1438 N N . MET A 1 182 ? 20.210 -3.336 -13.740 1.00 94.44 182 MET A N 1
ATOM 1439 C CA . MET A 1 182 ? 19.761 -2.014 -14.190 1.00 94.44 182 MET A CA 1
ATOM 1440 C C . MET A 1 182 ? 19.559 -1.028 -13.042 1.00 94.44 182 MET A C 1
ATOM 1442 O O . MET A 1 182 ? 20.011 0.116 -13.143 1.00 94.44 182 MET A O 1
ATOM 1446 N N . PHE A 1 183 ? 18.956 -1.471 -11.937 1.00 91.56 183 PHE A N 1
ATOM 1447 C CA . PHE A 1 183 ? 18.769 -0.631 -10.756 1.00 91.56 183 PHE A CA 1
ATOM 1448 C C . PHE A 1 183 ? 20.102 -0.204 -10.153 1.00 91.56 183 PHE A C 1
ATOM 1450 O O . PHE A 1 183 ? 20.348 0.988 -10.006 1.00 91.56 183 PHE A O 1
ATOM 1457 N N . GLU A 1 184 ? 21.007 -1.144 -9.885 1.00 89.50 184 GLU A N 1
ATOM 1458 C CA . GLU A 1 184 ? 22.276 -0.844 -9.219 1.00 89.50 184 GLU A CA 1
ATOM 1459 C C . GLU A 1 184 ? 23.266 -0.080 -10.111 1.00 89.50 184 GLU A C 1
ATOM 1461 O O . GLU A 1 184 ? 24.120 0.651 -9.602 1.00 89.50 184 GLU A O 1
ATOM 1466 N N . THR A 1 185 ? 23.215 -0.259 -11.436 1.00 89.88 185 THR A N 1
ATOM 1467 C CA . THR A 1 185 ? 24.227 0.315 -12.339 1.00 89.88 185 THR A CA 1
ATOM 1468 C C . THR A 1 185 ? 23.824 1.628 -12.994 1.00 89.88 185 THR A C 1
ATOM 1470 O O . THR A 1 185 ? 24.732 2.438 -13.198 1.00 89.88 185 THR A O 1
ATOM 1473 N N . HIS A 1 186 ? 22.530 1.845 -13.261 1.00 89.75 186 HIS A N 1
ATOM 1474 C CA . HIS A 1 186 ? 22.009 3.017 -13.975 1.00 89.75 186 HIS A CA 1
ATOM 1475 C C . HIS A 1 186 ? 20.979 3.783 -13.126 1.00 89.75 186 HIS A C 1
ATOM 1477 O O . HIS A 1 186 ? 21.221 4.921 -12.737 1.00 89.75 186 HIS A O 1
ATOM 1483 N N . ILE A 1 187 ? 19.861 3.143 -12.770 1.00 89.94 187 ILE A N 1
ATOM 1484 C CA . ILE A 1 187 ? 18.651 3.845 -12.306 1.00 89.94 187 ILE A CA 1
ATOM 1485 C C . ILE A 1 187 ? 18.800 4.414 -10.885 1.00 89.94 187 ILE A C 1
ATOM 1487 O O . ILE A 1 187 ? 18.553 5.599 -10.668 1.00 89.94 187 ILE A O 1
ATOM 1491 N N . ASP A 1 188 ? 19.232 3.604 -9.911 1.00 85.12 188 ASP A N 1
ATOM 1492 C CA . ASP A 1 188 ? 19.310 4.036 -8.504 1.00 85.12 188 ASP A CA 1
ATOM 1493 C C . ASP A 1 188 ? 20.436 5.047 -8.276 1.00 85.12 188 ASP A C 1
ATOM 1495 O O . ASP A 1 188 ? 20.328 5.897 -7.397 1.00 85.12 188 ASP A O 1
ATOM 1499 N N . LYS A 1 189 ? 21.502 4.990 -9.085 1.00 81.94 189 LYS A N 1
ATOM 1500 C CA . LYS A 1 189 ? 22.599 5.968 -9.021 1.00 81.94 189 LYS A CA 1
ATOM 1501 C C . LYS A 1 189 ? 22.161 7.363 -9.439 1.00 81.94 189 LYS A C 1
ATOM 1503 O O . LYS A 1 189 ? 22.679 8.341 -8.915 1.00 81.94 189 LYS A O 1
ATOM 1508 N N . GLU A 1 190 ? 21.248 7.439 -10.399 1.00 82.25 190 GLU A N 1
ATOM 1509 C CA . GLU A 1 190 ? 20.697 8.697 -10.900 1.00 82.25 190 GLU A CA 1
ATOM 1510 C C . GLU A 1 190 ? 19.444 9.130 -10.119 1.00 82.25 190 GLU A C 1
ATOM 1512 O O . GLU A 1 190 ? 18.928 10.218 -10.365 1.00 82.25 190 GLU A O 1
ATOM 1517 N N . ASN A 1 191 ? 18.975 8.293 -9.181 1.00 79.12 191 ASN A N 1
ATOM 1518 C CA . ASN A 1 191 ? 17.728 8.450 -8.429 1.00 79.12 191 ASN A CA 1
ATOM 1519 C C . ASN A 1 191 ? 16.535 8.765 -9.348 1.00 79.12 191 ASN A C 1
ATOM 1521 O O . ASN A 1 191 ? 15.826 9.748 -9.140 1.00 79.12 191 ASN A O 1
ATOM 1525 N N . LYS A 1 192 ? 16.376 7.959 -10.406 1.00 84.12 192 LYS A N 1
ATOM 1526 C CA . LYS A 1 192 ? 15.339 8.141 -11.431 1.00 84.12 192 LYS A CA 1
ATOM 1527 C C . LYS A 1 192 ? 14.172 7.190 -11.237 1.00 84.12 192 LYS A C 1
ATOM 1529 O O . LYS A 1 192 ? 14.334 6.053 -10.786 1.00 84.12 192 LYS A O 1
ATOM 1534 N N . LEU A 1 193 ? 13.006 7.635 -11.693 1.00 86.81 193 LEU A N 1
ATOM 1535 C CA . LEU A 1 193 ? 11.812 6.808 -11.750 1.00 86.81 193 LEU A CA 1
ATOM 1536 C C . LEU A 1 193 ? 12.002 5.652 -12.727 1.00 86.81 193 LEU A C 1
ATOM 1538 O O . LEU A 1 193 ? 12.739 5.741 -13.713 1.00 86.81 193 LEU A O 1
ATOM 1542 N N . THR A 1 194 ? 11.291 4.558 -12.475 1.00 91.81 194 THR A N 1
ATOM 1543 C CA . THR A 1 194 ? 11.151 3.482 -13.458 1.00 91.81 194 THR A CA 1
ATOM 1544 C C . THR A 1 194 ? 9.692 3.232 -13.769 1.00 91.81 194 THR A C 1
ATOM 1546 O O . THR A 1 194 ? 8.880 3.075 -12.865 1.00 91.81 194 THR A O 1
ATOM 1549 N N . TYR A 1 195 ? 9.370 3.137 -15.046 1.00 93.19 195 TYR A N 1
ATOM 1550 C CA . TYR A 1 195 ? 8.037 2.873 -15.554 1.00 93.19 195 TYR A CA 1
ATOM 1551 C C . TYR A 1 195 ? 7.996 1.524 -16.266 1.00 93.19 195 TYR A C 1
ATOM 1553 O O . TYR A 1 195 ? 8.939 1.166 -16.976 1.00 93.19 195 TYR A O 1
ATOM 1561 N N . LEU A 1 196 ? 6.900 0.785 -16.110 1.00 94.31 196 LEU A N 1
ATOM 1562 C CA . LEU A 1 196 ? 6.606 -0.384 -16.931 1.00 94.31 196 LEU A CA 1
ATOM 1563 C C . LEU A 1 196 ? 5.104 -0.581 -17.125 1.00 94.31 196 LEU A C 1
ATOM 1565 O O . LEU A 1 196 ? 4.284 -0.141 -16.317 1.00 94.31 196 LEU A O 1
ATOM 1569 N N . GLU A 1 197 ? 4.765 -1.332 -18.166 1.00 93.12 197 GLU A N 1
ATOM 1570 C CA . GLU A 1 197 ? 3.416 -1.828 -18.416 1.00 93.12 197 GLU A CA 1
ATOM 1571 C C . GLU A 1 197 ? 3.450 -3.353 -18.485 1.00 93.12 197 GLU A C 1
ATOM 1573 O O . GLU A 1 197 ? 4.143 -3.936 -19.320 1.00 93.12 197 GLU A O 1
ATOM 1578 N N . SER A 1 198 ? 2.711 -4.023 -17.599 1.00 91.62 198 SER A N 1
ATOM 1579 C CA . SER A 1 198 ? 2.616 -5.480 -17.631 1.00 91.62 198 SER A CA 1
ATOM 1580 C C . SER A 1 198 ? 1.367 -5.938 -18.370 1.00 91.62 198 SER A C 1
ATOM 1582 O O . SER A 1 198 ? 0.256 -5.607 -17.977 1.00 91.62 198 SER A O 1
ATOM 1584 N N . SER A 1 199 ? 1.536 -6.768 -19.396 1.00 89.50 199 SER A N 1
ATOM 1585 C CA . SER A 1 199 ? 0.444 -7.437 -20.119 1.00 89.50 199 SER A CA 1
ATOM 1586 C C . SER A 1 199 ? -0.177 -8.616 -19.355 1.00 89.50 199 SER A C 1
ATOM 1588 O O . SER A 1 199 ? -1.081 -9.283 -19.861 1.00 89.50 199 SER A O 1
ATOM 1590 N N . SER A 1 200 ? 0.310 -8.909 -18.143 1.00 88.12 200 SER A N 1
ATOM 1591 C CA . SER A 1 200 ? -0.168 -10.013 -17.315 1.00 88.12 200 SER A CA 1
ATOM 1592 C C . SER A 1 200 ? -0.177 -9.641 -15.837 1.00 88.12 200 SER A C 1
ATOM 1594 O O . SER A 1 200 ? 0.873 -9.440 -15.222 1.00 88.12 200 SER A O 1
ATOM 1596 N N . ALA A 1 201 ? -1.367 -9.677 -15.233 1.00 85.06 201 ALA A N 1
ATOM 1597 C CA . ALA A 1 201 ? -1.561 -9.413 -13.808 1.00 85.06 201 ALA A CA 1
ATOM 1598 C C . ALA A 1 201 ? -0.789 -10.391 -12.898 1.00 85.06 201 ALA A C 1
ATOM 1600 O O . ALA A 1 201 ? -0.464 -10.057 -11.761 1.00 85.06 201 ALA A O 1
ATOM 1601 N N . VAL A 1 202 ? -0.432 -11.580 -13.404 1.00 87.38 202 VAL A N 1
ATOM 1602 C CA . VAL A 1 202 ? 0.376 -12.578 -12.675 1.00 87.38 202 VAL A CA 1
ATOM 1603 C C . VAL A 1 202 ? 1.779 -12.048 -12.352 1.00 87.38 202 VAL A C 1
ATOM 1605 O O . VAL A 1 202 ? 2.395 -12.487 -11.383 1.00 87.38 202 VAL A O 1
ATOM 1608 N N . ASN A 1 203 ? 2.282 -11.084 -13.128 1.00 87.62 203 ASN A N 1
ATOM 1609 C CA . ASN A 1 203 ? 3.608 -10.510 -12.920 1.00 87.62 203 ASN A CA 1
ATOM 1610 C C . ASN A 1 203 ? 3.623 -9.370 -11.887 1.00 87.62 203 ASN A C 1
ATOM 1612 O O . ASN A 1 203 ? 4.703 -9.019 -11.415 1.00 87.62 203 ASN A O 1
ATOM 1616 N N . ILE A 1 204 ? 2.469 -8.812 -11.496 1.00 87.06 204 ILE A N 1
ATOM 1617 C CA . ILE A 1 204 ? 2.391 -7.683 -10.548 1.00 87.06 204 ILE A CA 1
ATOM 1618 C C . ILE A 1 204 ? 3.127 -8.001 -9.233 1.00 87.06 204 ILE A C 1
ATOM 1620 O O . ILE A 1 204 ? 4.040 -7.249 -8.887 1.00 87.06 204 ILE A O 1
ATOM 1624 N N . PRO A 1 205 ? 2.886 -9.149 -8.559 1.00 86.62 205 PRO A N 1
ATOM 1625 C CA . PRO A 1 205 ? 3.584 -9.470 -7.311 1.00 86.62 205 PRO A CA 1
ATOM 1626 C C . PRO A 1 205 ? 5.090 -9.701 -7.487 1.00 86.62 205 PRO A C 1
ATOM 1628 O O . PRO A 1 205 ? 5.839 -9.728 -6.511 1.00 86.62 205 PRO A O 1
ATOM 1631 N N . ILE A 1 206 ? 5.558 -9.933 -8.720 1.00 88.50 206 ILE A N 1
ATOM 1632 C CA . ILE A 1 206 ? 6.989 -10.030 -9.022 1.00 88.50 206 ILE A CA 1
ATOM 1633 C C . ILE A 1 206 ? 7.590 -8.627 -9.015 1.00 88.50 206 ILE A C 1
ATOM 1635 O O . ILE A 1 206 ? 8.601 -8.422 -8.353 1.00 88.50 206 ILE A O 1
ATOM 1639 N N . TYR A 1 207 ? 6.968 -7.670 -9.706 1.00 91.44 207 TYR A N 1
ATOM 1640 C CA . TYR A 1 207 ? 7.452 -6.290 -9.773 1.00 91.44 207 TYR A CA 1
ATOM 1641 C C . TYR A 1 207 ? 7.320 -5.545 -8.439 1.00 91.44 207 TYR A C 1
ATOM 1643 O O . TYR A 1 207 ? 8.215 -4.776 -8.095 1.00 91.44 207 TYR A O 1
ATOM 1651 N N . GLU A 1 208 ? 6.294 -5.830 -7.633 1.00 85.44 208 GLU A N 1
ATOM 1652 C CA . GLU A 1 208 ? 6.161 -5.276 -6.274 1.00 85.44 208 GLU A CA 1
ATOM 1653 C C . GLU A 1 208 ? 7.375 -5.600 -5.391 1.00 85.44 208 GLU A C 1
ATOM 1655 O O . GLU A 1 208 ? 7.845 -4.750 -4.638 1.00 85.44 208 GLU A O 1
ATOM 1660 N N . LYS A 1 209 ? 7.981 -6.785 -5.556 1.00 84.75 209 LYS A N 1
ATOM 1661 C CA . LYS A 1 209 ? 9.221 -7.156 -4.845 1.00 84.75 209 LYS A CA 1
ATOM 1662 C C . LYS A 1 209 ? 10.432 -6.310 -5.242 1.00 84.75 209 LYS A C 1
ATOM 1664 O O . LYS A 1 209 ? 11.429 -6.324 -4.528 1.00 84.75 209 LYS A O 1
ATOM 1669 N N . PHE A 1 210 ? 10.367 -5.609 -6.371 1.00 86.88 210 PHE A N 1
ATOM 1670 C CA . PHE A 1 210 ? 11.405 -4.691 -6.845 1.00 86.88 210 PHE A CA 1
ATOM 1671 C C . PHE A 1 210 ? 11.061 -3.215 -6.585 1.00 86.88 210 PHE A C 1
ATOM 1673 O O . PHE A 1 210 ? 11.772 -2.332 -7.069 1.00 86.88 210 PHE A O 1
ATOM 1680 N N . GLY A 1 211 ? 10.000 -2.944 -5.815 1.00 81.62 211 GLY A N 1
ATOM 1681 C CA . GLY A 1 211 ? 9.572 -1.592 -5.451 1.00 81.62 211 GLY A CA 1
ATOM 1682 C C . GLY A 1 211 ? 8.679 -0.914 -6.489 1.00 81.62 211 GLY A C 1
ATOM 1683 O O . GLY A 1 211 ? 8.539 0.303 -6.463 1.00 81.62 211 GLY A O 1
ATOM 1684 N N . PHE A 1 212 ? 8.094 -1.660 -7.432 1.00 88.12 212 PHE A N 1
ATOM 1685 C CA . PHE A 1 212 ? 7.054 -1.095 -8.290 1.00 88.12 212 PHE A CA 1
ATOM 1686 C C . PHE A 1 212 ? 5.709 -1.096 -7.570 1.00 88.12 212 PHE A C 1
ATOM 1688 O O . PHE A 1 212 ? 5.302 -2.110 -7.009 1.00 88.12 212 PHE A O 1
ATOM 1695 N N . ARG A 1 213 ? 4.965 -0.000 -7.687 1.00 84.88 213 ARG A N 1
ATOM 1696 C CA . ARG A 1 213 ? 3.564 0.092 -7.274 1.00 84.88 213 ARG A CA 1
ATOM 1697 C C . ARG A 1 213 ? 2.647 0.050 -8.486 1.00 84.88 213 ARG A C 1
ATOM 1699 O O . ARG A 1 213 ? 2.930 0.677 -9.509 1.00 84.88 213 ARG A O 1
ATOM 1706 N N . TRP A 1 214 ? 1.539 -0.673 -8.364 1.00 85.88 214 TRP A N 1
ATOM 1707 C CA . TRP A 1 214 ? 0.453 -0.603 -9.337 1.00 85.88 214 TRP A CA 1
ATOM 1708 C C . TRP A 1 214 ? -0.183 0.790 -9.297 1.00 85.88 214 TRP A C 1
ATOM 1710 O O . TRP A 1 214 ? -0.530 1.287 -8.225 1.00 85.88 214 TRP A O 1
ATOM 1720 N N . VAL A 1 215 ? -0.314 1.419 -10.464 1.00 84.31 215 VAL A N 1
ATOM 1721 C CA . VAL A 1 215 ? -0.916 2.751 -10.608 1.00 84.31 215 VAL A CA 1
ATOM 1722 C C . VAL A 1 215 ? -2.354 2.626 -11.091 1.00 84.31 215 VAL A C 1
ATOM 1724 O O . VAL A 1 215 ? -3.256 3.217 -10.501 1.00 84.31 215 VAL A O 1
ATOM 1727 N N . ARG A 1 216 ? -2.566 1.870 -12.174 1.00 83.75 216 ARG A N 1
ATOM 1728 C CA . ARG A 1 216 ? -3.876 1.655 -12.800 1.00 83.75 216 ARG A CA 1
ATOM 1729 C C . ARG A 1 216 ? -3.818 0.574 -13.874 1.00 83.75 216 ARG A C 1
ATOM 1731 O O . ARG A 1 216 ? -2.742 0.210 -14.350 1.00 83.75 216 ARG A O 1
ATOM 1738 N N . ASP A 1 217 ? -4.995 0.159 -14.321 1.00 88.25 217 ASP A N 1
ATOM 1739 C CA . ASP A 1 217 ? -5.157 -0.637 -15.533 1.00 88.25 217 ASP A CA 1
ATOM 1740 C C . ASP A 1 217 ? -5.416 0.277 -16.734 1.00 88.25 217 ASP A C 1
ATOM 1742 O O . ASP A 1 217 ? -6.127 1.276 -16.629 1.00 88.25 217 ASP A O 1
ATOM 1746 N N . MET A 1 218 ? -4.852 -0.092 -17.879 1.00 85.00 218 MET A N 1
ATOM 1747 C CA . MET A 1 218 ? -5.063 0.548 -19.172 1.00 85.00 218 MET A CA 1
ATOM 1748 C C . MET A 1 218 ? -5.537 -0.490 -20.178 1.00 85.00 218 MET A C 1
ATOM 1750 O O . MET A 1 218 ? -5.126 -1.649 -20.133 1.00 85.00 218 MET A O 1
ATOM 1754 N N . ILE A 1 219 ? -6.401 -0.074 -21.096 1.00 87.31 219 ILE A N 1
ATOM 1755 C CA . ILE A 1 219 ? -6.939 -0.943 -22.139 1.00 87.31 219 ILE A CA 1
ATOM 1756 C C . ILE A 1 219 ? -6.531 -0.376 -23.488 1.00 87.31 219 ILE A C 1
ATOM 1758 O O . ILE A 1 219 ? -6.738 0.803 -23.770 1.00 87.31 219 ILE A O 1
ATOM 1762 N N . ILE A 1 220 ? -5.956 -1.233 -24.322 1.00 86.12 220 ILE A N 1
ATOM 1763 C CA . ILE A 1 220 ? -5.667 -0.943 -25.721 1.00 86.12 220 ILE A CA 1
ATOM 1764 C C . ILE A 1 220 ? -6.666 -1.728 -26.565 1.00 86.12 220 ILE A C 1
ATOM 1766 O O . ILE A 1 220 ? -6.745 -2.944 -26.418 1.00 86.12 220 ILE A O 1
ATOM 1770 N N . GLY A 1 221 ? -7.397 -1.052 -27.451 1.00 84.94 221 GLY A N 1
ATOM 1771 C CA . GLY A 1 221 ? -8.459 -1.659 -28.262 1.00 84.94 221 GLY A CA 1
ATOM 1772 C C . GLY A 1 221 ? -9.855 -1.367 -27.710 1.00 84.94 221 GLY A C 1
ATOM 1773 O O . GLY A 1 221 ? -10.045 -0.359 -27.030 1.00 84.94 221 GLY A O 1
ATOM 1774 N N . ASP A 1 222 ? -10.823 -2.229 -28.020 1.00 82.56 222 ASP A N 1
ATOM 1775 C CA . ASP A 1 222 ? -12.214 -2.096 -27.565 1.00 82.56 222 ASP A CA 1
ATOM 1776 C C . ASP A 1 222 ? -12.569 -3.228 -26.591 1.00 82.56 222 ASP A C 1
ATOM 1778 O O . ASP A 1 222 ? -12.678 -4.392 -26.979 1.00 82.56 222 ASP A O 1
ATOM 1782 N N . GLU A 1 223 ? -12.741 -2.885 -25.308 1.00 79.88 223 GLU A N 1
ATOM 1783 C CA . GLU A 1 223 ? -13.099 -3.845 -24.250 1.00 79.88 223 GLU A CA 1
ATOM 1784 C C . GLU A 1 223 ? -14.472 -4.491 -24.482 1.00 79.88 223 GLU A C 1
ATOM 1786 O O . GLU A 1 223 ? -14.729 -5.589 -23.992 1.00 79.88 223 GLU A O 1
ATOM 1791 N N . ASN A 1 224 ? -15.346 -3.833 -25.248 1.00 81.94 224 ASN A N 1
ATOM 1792 C CA . ASN A 1 224 ? -16.686 -4.328 -25.545 1.00 81.94 224 ASN A CA 1
ATOM 1793 C C . ASN A 1 224 ? -16.752 -5.125 -26.854 1.00 81.94 224 ASN A C 1
ATOM 1795 O O . ASN A 1 224 ? -17.840 -5.571 -27.229 1.00 81.94 224 ASN A O 1
ATOM 1799 N N . ASP A 1 225 ? -15.630 -5.314 -27.560 1.00 78.00 225 ASP A N 1
ATOM 1800 C CA . ASP A 1 225 ? -15.622 -6.106 -28.786 1.00 78.00 225 ASP A CA 1
ATOM 1801 C C . ASP A 1 225 ? -15.956 -7.576 -28.452 1.00 78.00 225 ASP A C 1
ATOM 1803 O O . ASP A 1 225 ? -15.226 -8.217 -27.684 1.00 78.00 225 ASP A O 1
ATOM 1807 N N . PRO A 1 226 ? -17.023 -8.156 -29.035 1.00 73.25 226 PRO A N 1
ATOM 1808 C CA . PRO A 1 226 ? -17.434 -9.534 -28.762 1.00 73.25 226 PRO A CA 1
ATOM 1809 C C . PRO A 1 226 ? -16.383 -10.581 -29.164 1.00 73.25 226 PRO A C 1
ATOM 1811 O O . PRO A 1 226 ? -16.445 -11.719 -28.703 1.00 73.25 226 PRO A O 1
ATOM 1814 N N . ASN A 1 227 ? -15.400 -10.210 -29.987 1.00 74.88 227 ASN A N 1
ATOM 1815 C CA . ASN A 1 227 ? -14.277 -11.050 -30.391 1.00 74.88 227 ASN A CA 1
ATOM 1816 C C . ASN A 1 227 ? -13.031 -10.834 -29.515 1.00 74.88 227 ASN A C 1
ATOM 1818 O O . ASN A 1 227 ? -11.956 -11.331 -29.864 1.00 74.88 227 ASN A O 1
ATOM 1822 N N . GLY A 1 228 ? -13.123 -10.042 -28.440 1.00 75.19 228 GLY A N 1
ATOM 1823 C CA . GLY A 1 228 ? -12.018 -9.758 -27.524 1.00 75.19 228 GLY A CA 1
ATOM 1824 C C . GLY A 1 228 ? -10.839 -9.057 -28.204 1.00 75.19 228 GLY A C 1
ATOM 1825 O O . GLY A 1 228 ? -9.701 -9.508 -28.088 1.00 75.19 228 GLY A O 1
ATOM 1826 N N . ASP A 1 229 ? -11.086 -8.008 -28.998 1.00 84.69 229 ASP A N 1
ATOM 1827 C CA . ASP A 1 229 ? -10.024 -7.205 -29.635 1.00 84.69 229 ASP A CA 1
ATOM 1828 C C . ASP A 1 229 ? -9.466 -6.123 -28.703 1.00 84.69 229 ASP A C 1
ATOM 1830 O O . ASP A 1 229 ? -9.497 -4.929 -29.005 1.00 84.69 229 ASP A O 1
ATOM 1834 N N . PHE A 1 230 ? -8.950 -6.551 -27.553 1.00 88.19 230 PHE A N 1
ATOM 1835 C CA . PHE A 1 230 ? -8.296 -5.657 -26.612 1.00 88.19 230 PHE A CA 1
ATOM 1836 C C . PHE A 1 230 ? -7.142 -6.336 -25.875 1.00 88.19 230 PHE A C 1
ATOM 1838 O O . PHE A 1 230 ? -7.062 -7.561 -25.775 1.00 88.19 230 PHE A O 1
ATOM 1845 N N . ALA A 1 231 ? -6.254 -5.517 -25.324 1.00 88.94 231 ALA A N 1
ATOM 1846 C CA . ALA A 1 231 ? -5.226 -5.932 -24.387 1.00 88.94 231 ALA A CA 1
ATOM 1847 C C . ALA A 1 231 ? -5.287 -5.045 -23.144 1.00 88.94 231 ALA A C 1
ATOM 1849 O O . ALA A 1 231 ? -5.336 -3.819 -23.250 1.00 88.94 231 ALA A O 1
ATOM 1850 N N . ARG A 1 232 ? -5.277 -5.670 -21.964 1.00 90.06 232 ARG A N 1
ATOM 1851 C CA . ARG A 1 232 ? -5.186 -4.964 -20.686 1.00 90.06 232 ARG A CA 1
ATOM 1852 C C . ARG A 1 232 ? -3.732 -4.912 -20.235 1.00 90.06 232 ARG A C 1
ATOM 1854 O O . ARG A 1 232 ? -3.075 -5.948 -20.177 1.00 90.06 232 ARG A O 1
ATOM 1861 N N . LEU A 1 233 ? -3.266 -3.717 -19.898 1.00 91.12 233 LEU A N 1
ATOM 1862 C CA . LEU A 1 233 ? -1.933 -3.449 -19.381 1.00 91.12 233 LEU A CA 1
ATOM 1863 C C . LEU A 1 233 ? -2.031 -2.893 -17.962 1.00 91.12 233 LEU A C 1
ATOM 1865 O O . LEU A 1 233 ? -2.790 -1.964 -17.700 1.00 91.12 233 LEU A O 1
ATOM 1869 N N . ASN A 1 234 ? -1.258 -3.453 -17.041 1.00 92.56 234 ASN A N 1
ATOM 1870 C CA . ASN A 1 234 ? -1.144 -2.967 -15.674 1.00 92.56 234 ASN A CA 1
ATOM 1871 C C . ASN A 1 234 ? 0.041 -2.000 -15.604 1.00 92.56 234 ASN A C 1
ATOM 1873 O O . ASN A 1 234 ? 1.196 -2.419 -15.720 1.00 92.56 234 ASN A O 1
ATOM 1877 N N . VAL A 1 235 ? -0.246 -0.711 -15.434 1.00 90.81 235 VAL A N 1
ATOM 1878 C CA . VAL A 1 235 ? 0.774 0.335 -15.339 1.00 90.81 235 VAL A CA 1
ATOM 1879 C C . VAL A 1 235 ? 1.399 0.285 -13.955 1.00 90.81 235 VAL A C 1
ATOM 1881 O O . VAL A 1 235 ? 0.690 0.364 -12.945 1.00 90.81 235 VAL A O 1
ATOM 1884 N N . MET A 1 236 ? 2.724 0.178 -13.903 1.00 91.50 236 MET A N 1
ATOM 1885 C CA . MET A 1 236 ? 3.468 0.161 -12.652 1.00 91.50 236 MET A CA 1
ATOM 1886 C C . MET A 1 236 ? 4.630 1.148 -12.684 1.00 91.50 236 MET A C 1
ATOM 1888 O O . MET A 1 236 ? 5.326 1.288 -13.689 1.00 91.50 236 MET A O 1
ATOM 1892 N N . VAL A 1 237 ? 4.855 1.817 -11.555 1.00 88.88 237 VAL A N 1
ATOM 1893 C CA . VAL A 1 237 ? 5.925 2.809 -11.397 1.00 88.88 237 VAL A CA 1
ATOM 1894 C C . VAL A 1 237 ? 6.750 2.461 -10.170 1.00 88.88 237 VAL A C 1
ATOM 1896 O O . VAL A 1 237 ? 6.199 2.081 -9.145 1.00 88.88 237 VAL A O 1
ATOM 1899 N N . ARG A 1 238 ? 8.067 2.590 -10.265 1.00 87.19 238 ARG A N 1
ATOM 1900 C CA . ARG A 1 238 ? 9.009 2.514 -9.151 1.00 87.19 238 ARG A CA 1
ATOM 1901 C C . ARG A 1 238 ? 9.515 3.921 -8.863 1.00 87.19 238 ARG A C 1
ATOM 1903 O O . ARG A 1 238 ? 10.036 4.575 -9.769 1.00 87.19 238 ARG A O 1
ATOM 1910 N N . GLY A 1 239 ? 9.294 4.370 -7.629 1.00 75.06 239 GLY A N 1
ATOM 1911 C CA . GLY A 1 239 ? 9.595 5.725 -7.171 1.00 75.06 239 GLY A CA 1
ATOM 1912 C C . GLY A 1 239 ? 11.083 5.991 -6.929 1.00 75.06 239 GLY A C 1
ATOM 1913 O O . GLY A 1 239 ? 11.907 5.073 -6.930 1.00 75.06 239 GLY A O 1
ATOM 1914 N N . ASN A 1 240 ? 11.397 7.265 -6.686 1.00 71.06 240 ASN A N 1
ATOM 1915 C CA . ASN A 1 240 ? 12.697 7.702 -6.179 1.00 71.06 240 ASN A CA 1
ATOM 1916 C C . ASN A 1 240 ? 12.922 7.140 -4.768 1.00 71.06 240 ASN A C 1
ATOM 1918 O O . ASN A 1 240 ? 11.967 6.823 -4.060 1.00 71.06 240 ASN A O 1
ATOM 1922 N N . LYS A 1 241 ? 14.182 7.038 -4.343 1.00 72.50 241 LYS A N 1
ATOM 1923 C CA . LYS A 1 241 ? 14.523 6.610 -2.981 1.00 72.50 241 LYS A CA 1
ATOM 1924 C C . LYS A 1 241 ? 14.691 7.818 -2.071 1.00 72.50 241 LYS A C 1
ATOM 1926 O O . LYS A 1 241 ? 15.486 8.710 -2.375 1.00 72.50 241 LYS A O 1
ATOM 1931 N N . ALA A 1 242 ? 14.017 7.813 -0.924 1.00 77.69 242 ALA A N 1
ATOM 1932 C CA . ALA A 1 242 ? 14.191 8.799 0.139 1.00 77.69 242 ALA A CA 1
ATOM 1933 C C . ALA A 1 242 ? 15.654 8.891 0.581 1.00 77.69 242 ALA A C 1
ATOM 1935 O O . ALA A 1 242 ? 16.136 9.980 0.882 1.00 77.69 242 ALA A O 1
ATOM 1936 N N . LEU A 1 243 ? 16.381 7.766 0.569 1.00 77.56 243 LEU A N 1
ATOM 1937 C CA . LEU A 1 243 ? 17.806 7.715 0.910 1.00 77.56 243 LEU A CA 1
ATOM 1938 C C . LEU A 1 243 ? 18.685 8.624 0.028 1.00 77.56 243 LEU A C 1
ATOM 1940 O O . LEU A 1 243 ? 19.774 9.016 0.445 1.00 77.56 243 LEU A O 1
ATOM 1944 N N . HIS A 1 244 ? 18.240 8.935 -1.189 1.00 76.38 244 HIS A N 1
ATOM 1945 C CA . HIS A 1 244 ? 19.000 9.711 -2.171 1.00 76.38 244 HIS A CA 1
ATOM 1946 C C . HIS A 1 244 ? 18.446 11.127 -2.385 1.00 76.38 244 HIS A C 1
ATOM 1948 O O . HIS A 1 244 ? 18.984 11.868 -3.204 1.00 76.38 244 HIS A O 1
ATOM 1954 N N . ASP A 1 245 ? 17.400 11.524 -1.655 1.00 81.81 245 ASP A N 1
ATOM 1955 C CA . ASP A 1 245 ? 16.879 12.890 -1.692 1.00 81.81 245 ASP A CA 1
ATOM 1956 C C . ASP A 1 245 ? 17.570 13.759 -0.625 1.00 81.81 245 ASP A C 1
ATOM 1958 O O . ASP A 1 245 ? 17.379 13.586 0.583 1.00 81.81 245 ASP A O 1
ATOM 1962 N N . GLU A 1 246 ? 18.357 14.739 -1.079 1.00 85.69 246 GLU A N 1
ATOM 1963 C CA . GLU A 1 246 ? 19.044 15.706 -0.214 1.00 85.69 246 GLU A CA 1
ATOM 1964 C C . GLU A 1 246 ? 18.079 16.465 0.708 1.00 85.69 246 GLU A C 1
ATOM 1966 O O . GLU A 1 246 ? 18.430 16.785 1.847 1.00 85.69 246 GLU A O 1
ATOM 1971 N N . LYS A 1 247 ? 16.843 16.726 0.260 1.00 90.00 247 LYS A N 1
ATOM 1972 C CA . LYS A 1 247 ? 15.832 17.396 1.086 1.00 90.00 247 LYS A CA 1
ATOM 1973 C C . LYS A 1 247 ? 15.377 16.502 2.227 1.00 90.00 247 LYS A C 1
ATOM 1975 O O . LYS A 1 247 ? 15.309 16.983 3.358 1.00 90.00 247 LYS A O 1
ATOM 1980 N N . ILE A 1 248 ? 15.138 15.214 1.964 1.00 92.12 248 ILE A N 1
ATOM 1981 C CA . ILE A 1 248 ? 14.813 14.242 3.016 1.00 92.12 248 ILE A CA 1
ATOM 1982 C C . ILE A 1 248 ? 15.943 14.206 4.040 1.00 92.12 248 ILE A C 1
ATOM 1984 O O . ILE A 1 248 ? 15.680 14.366 5.230 1.00 92.12 248 ILE A O 1
ATOM 1988 N N . TYR A 1 249 ? 17.196 14.099 3.592 1.00 91.06 249 TYR A N 1
ATOM 1989 C CA . TYR A 1 249 ? 18.348 14.112 4.491 1.00 91.06 249 TYR A CA 1
ATOM 1990 C C . TYR A 1 249 ? 18.411 15.391 5.345 1.00 91.06 249 TYR A C 1
ATOM 1992 O O . TYR A 1 249 ? 18.592 15.318 6.563 1.00 91.06 249 TYR A O 1
ATOM 2000 N N . SER A 1 250 ? 18.178 16.562 4.739 1.00 93.81 250 SER A N 1
ATOM 2001 C CA . SER A 1 250 ? 18.145 17.840 5.460 1.00 93.81 250 SER A CA 1
ATOM 2002 C C . SER A 1 250 ? 17.048 17.883 6.530 1.00 93.81 250 SER A C 1
ATOM 2004 O O . SER A 1 250 ? 17.309 18.294 7.660 1.00 93.81 250 SER A O 1
ATOM 2006 N N . TRP A 1 251 ? 15.844 17.384 6.230 1.00 97.12 251 TRP A N 1
ATOM 2007 C CA . TRP A 1 251 ? 14.749 17.338 7.197 1.00 97.12 251 TRP A CA 1
ATOM 2008 C C . TRP A 1 251 ? 14.985 16.307 8.298 1.00 97.12 251 TRP A C 1
ATOM 2010 O O . TRP A 1 251 ? 14.617 16.557 9.441 1.00 97.12 251 TRP A O 1
ATOM 2020 N N . ILE A 1 252 ? 15.634 15.180 8.003 1.00 96.19 252 ILE A N 1
ATOM 2021 C CA . ILE A 1 252 ? 16.030 14.207 9.027 1.00 96.19 252 ILE A CA 1
ATOM 2022 C C . ILE A 1 252 ? 17.028 14.833 10.012 1.00 96.19 252 ILE A C 1
ATOM 2024 O O . ILE A 1 252 ? 16.864 14.678 11.221 1.00 96.19 252 ILE A O 1
ATOM 2028 N N . ILE A 1 253 ? 18.014 15.597 9.528 1.00 94.94 253 ILE A N 1
ATOM 2029 C CA . ILE A 1 253 ? 18.942 16.329 10.405 1.00 94.94 253 ILE A CA 1
ATOM 2030 C C . ILE A 1 253 ? 18.195 17.378 11.234 1.00 94.94 253 ILE A C 1
ATOM 2032 O O . ILE A 1 253 ? 18.386 17.441 12.450 1.00 94.94 253 ILE A O 1
ATOM 2036 N N . GLU A 1 254 ? 17.326 18.175 10.606 1.00 95.88 254 GLU A N 1
ATOM 2037 C CA . GLU A 1 254 ? 16.540 19.199 11.304 1.00 95.88 254 GLU A CA 1
ATOM 2038 C C . GLU A 1 254 ? 15.606 18.598 12.366 1.00 95.88 254 GLU A C 1
ATOM 2040 O O . GLU A 1 254 ? 15.422 19.190 13.425 1.00 95.88 254 GLU A O 1
ATOM 2045 N N . LEU A 1 255 ? 15.056 17.404 12.124 1.00 96.25 255 LEU A N 1
ATOM 2046 C CA . LEU A 1 255 ? 14.209 16.680 13.074 1.00 96.25 255 LEU A CA 1
ATOM 2047 C C . LEU A 1 255 ? 14.966 16.271 14.348 1.00 96.25 255 LEU A C 1
ATOM 2049 O O . LEU A 1 255 ? 14.390 16.299 15.438 1.00 96.25 255 LEU A O 1
ATOM 2053 N N . VAL A 1 256 ? 16.228 15.856 14.214 1.00 96.00 256 VAL A N 1
ATOM 2054 C CA . VAL A 1 256 ? 17.012 15.310 15.335 1.00 96.00 256 VAL A CA 1
ATOM 2055 C C . VAL A 1 256 ? 17.809 16.395 16.059 1.00 96.00 256 VAL A C 1
ATOM 2057 O O . VAL A 1 256 ? 17.885 16.379 17.286 1.00 96.00 256 VAL A O 1
ATOM 2060 N N . TYR A 1 257 ? 18.393 17.338 15.320 1.00 92.50 257 TYR A N 1
ATOM 2061 C CA . TYR A 1 257 ? 19.370 18.296 15.851 1.00 92.50 257 TYR A CA 1
ATOM 2062 C C . TYR A 1 257 ? 19.017 19.763 15.587 1.00 92.50 257 TYR A C 1
ATOM 2064 O O . TYR A 1 257 ? 19.650 20.652 16.157 1.00 92.50 257 TYR A O 1
ATOM 2072 N N . GLY A 1 258 ? 18.060 20.031 14.697 1.00 90.12 258 GLY A N 1
ATOM 2073 C CA . GLY A 1 258 ? 17.771 21.379 14.223 1.00 90.12 258 GLY A CA 1
ATOM 2074 C C . GLY A 1 258 ? 16.738 22.131 15.064 1.00 90.12 258 GLY A C 1
ATOM 2075 O O . GLY A 1 258 ? 15.916 21.533 15.764 1.00 90.12 258 GLY A O 1
ATOM 2076 N N . PRO A 1 259 ? 16.726 23.473 14.976 1.00 90.69 259 PRO A N 1
ATOM 2077 C CA . PRO A 1 259 ? 15.703 24.295 15.614 1.00 90.69 259 PRO A CA 1
ATOM 2078 C C . PRO A 1 259 ? 14.341 24.203 14.903 1.00 90.69 259 PRO A C 1
ATOM 2080 O O . PRO A 1 259 ? 13.323 24.541 15.504 1.00 90.69 259 PRO A O 1
ATOM 2083 N N . ASN A 1 260 ? 14.291 23.731 13.647 1.00 92.50 260 ASN A N 1
ATOM 2084 C CA . ASN A 1 260 ? 13.074 23.700 12.826 1.00 92.50 260 ASN A CA 1
ATOM 2085 C C . ASN A 1 260 ? 12.365 22.335 12.833 1.00 92.50 260 ASN A C 1
ATOM 2087 O O . ASN A 1 260 ? 11.740 21.946 11.841 1.00 92.50 260 ASN A O 1
ATOM 2091 N N . LYS A 1 261 ? 12.430 21.617 13.962 1.00 93.38 261 LYS A N 1
ATOM 2092 C CA . LYS A 1 261 ? 11.861 20.271 14.147 1.00 93.38 261 LYS A CA 1
ATOM 2093 C C . LYS A 1 261 ? 10.407 20.152 13.668 1.00 93.38 261 LYS A C 1
ATOM 2095 O O . LYS A 1 261 ? 10.050 19.189 12.997 1.00 93.38 261 LYS A O 1
ATOM 2100 N N . GLU A 1 262 ? 9.569 21.146 13.964 1.00 93.06 262 GLU A N 1
ATOM 2101 C CA . GLU A 1 262 ? 8.147 21.149 13.583 1.00 93.06 262 GLU A CA 1
ATOM 2102 C C . GLU A 1 262 ? 7.934 21.210 12.062 1.00 93.06 262 GLU A C 1
ATOM 2104 O O . GLU A 1 262 ? 7.104 20.476 11.520 1.00 93.06 262 GLU A O 1
ATOM 2109 N N . THR A 1 263 ? 8.719 22.029 11.360 1.00 95.12 263 THR A N 1
ATOM 2110 C CA . THR A 1 263 ? 8.685 22.111 9.894 1.00 95.12 263 THR A CA 1
ATOM 2111 C C . THR A 1 263 ? 9.161 20.802 9.271 1.00 95.12 263 THR A C 1
ATOM 2113 O O . THR A 1 263 ? 8.529 20.299 8.346 1.00 95.12 263 THR A O 1
ATOM 2116 N N . ALA A 1 264 ? 10.232 20.210 9.810 1.00 96.56 264 ALA A N 1
ATOM 2117 C CA . ALA A 1 264 ? 10.748 18.930 9.335 1.00 96.56 264 ALA A CA 1
ATOM 2118 C C . ALA A 1 264 ? 9.719 17.797 9.486 1.00 96.56 264 ALA A C 1
ATOM 2120 O O . ALA A 1 264 ? 9.498 17.042 8.540 1.00 96.56 264 ALA A O 1
ATOM 2121 N N . LEU A 1 265 ? 9.029 17.720 10.633 1.00 96.62 265 LEU A N 1
ATOM 2122 C CA . LEU A 1 265 ? 7.932 16.770 10.862 1.00 96.62 265 LEU A CA 1
ATOM 2123 C C . LEU A 1 265 ? 6.827 16.907 9.809 1.00 96.62 265 LEU A C 1
ATOM 2125 O O . LEU A 1 265 ? 6.346 15.903 9.281 1.00 96.62 265 LEU A O 1
ATOM 2129 N N . LEU A 1 266 ? 6.419 18.142 9.507 1.00 95.44 266 LEU A N 1
ATOM 2130 C CA . LEU A 1 266 ? 5.368 18.411 8.531 1.00 95.44 266 LEU A CA 1
ATOM 2131 C C . LEU A 1 266 ? 5.786 17.996 7.114 1.00 95.44 266 LEU A C 1
ATOM 2133 O O . LEU A 1 266 ? 5.018 17.324 6.426 1.00 95.44 266 LEU A O 1
ATOM 2137 N N . GLU A 1 267 ? 6.980 18.391 6.672 1.00 95.88 267 GLU A N 1
ATOM 2138 C CA . GLU A 1 267 ? 7.444 18.109 5.311 1.00 95.88 267 GLU A CA 1
ATOM 2139 C C . GLU A 1 267 ? 7.722 16.615 5.097 1.00 95.88 267 GLU A C 1
ATOM 2141 O O . GLU A 1 267 ? 7.234 16.043 4.121 1.00 95.88 267 GLU A O 1
ATOM 2146 N N . LEU A 1 268 ? 8.374 15.937 6.050 1.00 96.19 268 LEU A N 1
ATOM 2147 C CA . LEU A 1 268 ? 8.520 14.476 6.012 1.00 96.19 268 LEU A CA 1
ATOM 2148 C C . LEU A 1 268 ? 7.147 13.784 6.005 1.00 96.19 268 LEU A C 1
ATOM 2150 O O . LEU A 1 268 ? 6.925 12.834 5.255 1.00 96.19 268 LEU A O 1
ATOM 2154 N N . GLY A 1 269 ? 6.193 14.292 6.794 1.00 94.00 269 GLY A N 1
ATOM 2155 C CA . GLY A 1 269 ? 4.835 13.758 6.869 1.00 94.00 269 GLY A CA 1
ATOM 2156 C C . GLY A 1 269 ? 4.073 13.826 5.541 1.00 94.00 269 GLY A C 1
ATOM 2157 O O . GLY A 1 269 ? 3.292 12.916 5.252 1.00 94.00 269 GLY A O 1
ATOM 2158 N N . LYS A 1 270 ? 4.317 14.859 4.719 1.00 91.69 270 LYS A N 1
ATOM 2159 C CA . LYS A 1 270 ? 3.762 14.995 3.356 1.00 91.69 270 LYS A CA 1
ATOM 2160 C C . LYS A 1 270 ? 4.407 14.030 2.362 1.00 91.69 270 LYS A C 1
ATOM 2162 O O . LYS A 1 270 ? 3.746 13.596 1.426 1.00 91.69 270 LYS A O 1
ATOM 2167 N N . LYS A 1 271 ? 5.680 13.689 2.569 1.00 89.81 271 LYS A N 1
ATOM 2168 C CA . LYS A 1 271 ? 6.478 12.844 1.670 1.00 89.81 271 LYS A CA 1
ATOM 2169 C C . LYS A 1 271 ? 6.319 11.339 1.900 1.00 89.81 271 LYS A C 1
ATOM 2171 O O . LYS A 1 271 ? 6.791 10.548 1.090 1.00 89.81 271 LYS A O 1
ATOM 2176 N N . ARG A 1 272 ? 5.602 10.922 2.948 1.00 88.50 272 ARG A N 1
ATOM 2177 C CA . ARG A 1 272 ? 5.429 9.502 3.312 1.00 88.50 272 ARG A CA 1
ATOM 2178 C C . ARG A 1 272 ? 4.751 8.618 2.253 1.00 88.50 272 ARG A C 1
ATOM 2180 O O . ARG A 1 272 ? 4.899 7.409 2.319 1.00 88.50 272 ARG A O 1
ATOM 2187 N N . GLU A 1 273 ? 3.958 9.197 1.349 1.00 81.81 273 GLU A N 1
ATOM 2188 C CA . GLU A 1 273 ? 3.264 8.468 0.265 1.00 81.81 273 GLU A CA 1
ATOM 2189 C C . GLU A 1 273 ? 4.046 8.527 -1.064 1.00 81.81 273 GLU A C 1
ATOM 2191 O O . GLU A 1 273 ? 3.719 7.834 -2.028 1.00 81.81 273 GLU A O 1
ATOM 2196 N N . GLU A 1 274 ? 5.084 9.365 -1.118 1.00 80.94 274 GLU A N 1
ATOM 2197 C CA . GLU A 1 274 ? 5.951 9.556 -2.284 1.00 80.94 274 GLU A CA 1
ATOM 2198 C C . GLU A 1 274 ? 7.131 8.579 -2.276 1.00 80.94 274 GLU A C 1
ATOM 2200 O O . GLU A 1 274 ? 7.533 8.106 -3.336 1.00 80.94 274 GLU A O 1
ATOM 2205 N N . TYR A 1 275 ? 7.632 8.244 -1.084 1.00 82.94 275 TYR A N 1
ATOM 2206 C CA . TYR A 1 275 ? 8.811 7.408 -0.884 1.00 82.94 275 TYR A CA 1
ATOM 2207 C C . TYR A 1 275 ? 8.482 6.120 -0.127 1.00 82.94 275 TYR A C 1
ATOM 2209 O O . TYR A 1 275 ? 8.189 6.155 1.071 1.00 82.94 275 TYR A O 1
ATOM 2217 N N . ASP A 1 276 ? 8.615 4.979 -0.802 1.00 77.81 276 ASP A N 1
ATOM 2218 C CA . ASP A 1 276 ? 8.368 3.662 -0.201 1.00 77.81 276 ASP A CA 1
ATOM 2219 C C . ASP A 1 276 ? 9.414 3.310 0.877 1.00 77.81 276 ASP A C 1
ATOM 2221 O O . ASP A 1 276 ? 9.094 2.680 1.885 1.00 77.81 276 ASP A O 1
ATOM 2225 N N . ASP A 1 277 ? 10.659 3.768 0.709 1.00 85.62 277 ASP A N 1
ATOM 2226 C CA . ASP A 1 277 ? 11.786 3.513 1.613 1.00 85.62 277 ASP A CA 1
ATOM 2227 C C . ASP A 1 277 ? 11.918 4.544 2.748 1.00 85.62 277 ASP A C 1
ATOM 2229 O O . ASP A 1 277 ? 12.807 4.410 3.593 1.00 85.62 277 ASP A O 1
ATOM 2233 N N . LEU A 1 278 ? 11.033 5.549 2.837 1.00 93.19 278 LEU A N 1
ATOM 2234 C CA . LEU A 1 278 ? 11.102 6.557 3.905 1.00 93.19 278 LEU A CA 1
ATOM 2235 C C . LEU A 1 278 ? 11.025 5.918 5.295 1.00 93.19 278 LEU A C 1
ATOM 2237 O O . LEU A 1 278 ? 11.727 6.347 6.206 1.00 93.19 278 LEU A O 1
ATOM 2241 N N . ALA A 1 279 ? 10.225 4.864 5.459 1.00 94.31 279 ALA A N 1
ATOM 2242 C CA . ALA A 1 279 ? 10.148 4.112 6.709 1.00 94.31 279 ALA A CA 1
ATOM 2243 C C . ALA A 1 279 ? 11.511 3.539 7.138 1.00 94.31 279 ALA A C 1
ATOM 2245 O O . ALA A 1 279 ? 11.850 3.588 8.322 1.00 94.31 279 ALA A O 1
ATOM 2246 N N . LEU A 1 280 ? 12.306 3.042 6.183 1.00 92.94 280 LEU A N 1
ATOM 2247 C CA . LEU A 1 280 ? 13.658 2.541 6.434 1.00 92.94 280 LEU A CA 1
ATOM 2248 C C . LEU A 1 280 ? 14.585 3.684 6.848 1.00 92.94 280 LEU A C 1
ATOM 2250 O O . LEU A 1 280 ? 15.299 3.565 7.842 1.00 92.94 280 LEU A O 1
ATOM 2254 N N . VAL A 1 281 ? 14.533 4.809 6.127 1.0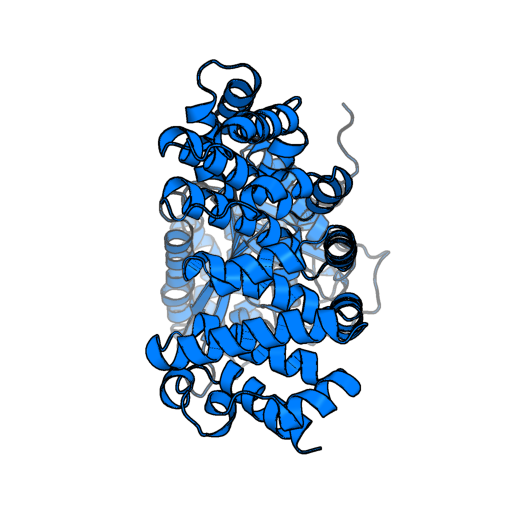0 95.31 281 VAL A N 1
ATOM 2255 C CA . VAL A 1 281 ? 15.325 6.003 6.456 1.00 95.31 281 VAL A CA 1
ATOM 2256 C C . VAL A 1 281 ? 14.994 6.492 7.865 1.00 95.31 281 VAL A C 1
ATOM 2258 O O . VAL A 1 281 ? 15.909 6.715 8.654 1.00 95.31 281 VAL A O 1
ATOM 2261 N N . LEU A 1 282 ? 13.711 6.600 8.221 1.00 97.50 282 LEU A N 1
ATOM 2262 C CA . LEU A 1 282 ? 13.272 7.025 9.552 1.00 97.50 282 LEU A CA 1
ATOM 2263 C C . LEU A 1 282 ? 13.755 6.075 10.654 1.00 97.50 282 LEU A C 1
ATOM 2265 O O . LEU A 1 282 ? 14.192 6.531 11.706 1.00 97.50 282 LEU A O 1
ATOM 2269 N N . TRP A 1 283 ? 13.681 4.763 10.425 1.00 97.81 283 TRP A N 1
ATOM 2270 C CA . TRP A 1 283 ? 14.054 3.772 11.431 1.00 97.81 283 TRP A CA 1
ATOM 2271 C C . TRP A 1 283 ? 15.568 3.687 11.657 1.00 97.81 283 TRP A C 1
ATOM 2273 O O . TRP A 1 283 ? 16.022 3.639 12.800 1.00 97.81 283 TRP A O 1
ATOM 2283 N N . TYR A 1 284 ? 16.353 3.657 10.576 1.00 96.00 284 TYR A N 1
ATOM 2284 C CA . TYR A 1 284 ? 17.801 3.435 10.639 1.00 96.00 284 TYR A CA 1
ATOM 2285 C C . TYR A 1 284 ? 18.622 4.719 10.808 1.00 96.00 284 TYR A C 1
ATOM 2287 O O . TYR A 1 284 ? 19.809 4.641 11.132 1.00 96.00 284 TYR A O 1
ATOM 2295 N N . SER A 1 285 ? 18.020 5.897 10.634 1.00 96.25 285 SER A N 1
ATOM 2296 C CA . SER A 1 285 ? 18.689 7.163 10.938 1.00 96.25 285 SER A CA 1
ATOM 2297 C C . SER A 1 285 ? 18.832 7.354 12.444 1.00 96.25 285 SER A C 1
ATOM 2299 O O . SER A 1 285 ? 17.863 7.300 13.206 1.00 96.25 285 SER A O 1
ATOM 2301 N N . PHE A 1 286 ? 20.064 7.605 12.881 1.00 96.19 286 PHE A N 1
ATOM 2302 C CA . PHE A 1 286 ? 20.380 7.768 14.294 1.00 96.19 286 PHE A CA 1
ATOM 2303 C C . PHE A 1 286 ? 19.567 8.910 14.926 1.00 96.19 286 PHE A C 1
ATOM 2305 O O . PHE A 1 286 ? 19.505 10.016 14.396 1.00 96.19 286 PHE A O 1
ATOM 2312 N N . GLY A 1 287 ? 18.949 8.637 16.077 1.00 96.12 287 GLY A N 1
ATOM 2313 C CA . GLY A 1 287 ? 18.204 9.620 16.869 1.00 96.12 287 GLY A CA 1
ATOM 2314 C C . GLY A 1 287 ? 16.759 9.875 16.427 1.00 96.12 287 GLY A C 1
ATOM 2315 O O . GLY A 1 287 ? 15.974 10.319 17.257 1.00 96.12 287 GLY A O 1
ATOM 2316 N N . VAL A 1 288 ? 16.357 9.523 15.199 1.00 97.94 288 VAL A N 1
ATOM 2317 C CA . VAL A 1 288 ? 15.012 9.839 14.673 1.00 97.94 288 VAL A CA 1
ATOM 2318 C C . VAL A 1 288 ? 13.895 9.227 15.517 1.00 97.94 288 VAL A C 1
ATOM 2320 O O . VAL A 1 288 ? 13.013 9.952 15.973 1.00 97.94 288 VAL A O 1
ATOM 2323 N N . MET A 1 289 ? 13.937 7.918 15.787 1.00 98.38 289 MET A N 1
ATOM 2324 C CA . MET A 1 289 ? 12.894 7.261 16.590 1.00 98.38 289 MET A CA 1
ATOM 2325 C C . MET A 1 289 ? 12.815 7.828 18.016 1.00 98.38 289 MET A C 1
ATOM 2327 O O . MET A 1 289 ? 11.720 7.985 18.554 1.00 98.38 289 MET A O 1
ATOM 2331 N N . THR A 1 290 ? 13.953 8.212 18.602 1.00 97.75 290 THR A N 1
ATOM 2332 C CA . THR A 1 290 ? 14.008 8.898 19.902 1.00 97.75 290 THR A CA 1
ATOM 2333 C C . THR A 1 290 ? 13.345 10.273 19.826 1.00 97.75 290 THR A C 1
ATOM 2335 O O . THR A 1 290 ? 12.508 10.593 20.666 1.00 97.75 290 THR A O 1
ATOM 2338 N N . SER A 1 291 ? 13.654 11.062 18.793 1.00 97.88 291 SER A N 1
ATOM 2339 C CA . SER A 1 291 ? 13.059 12.381 18.566 1.00 97.88 291 SER A CA 1
ATOM 2340 C C . SER A 1 291 ? 11.550 12.313 18.328 1.00 97.88 291 SER A C 1
ATOM 2342 O O . SER A 1 291 ? 10.841 13.210 18.777 1.00 97.88 291 SER A O 1
ATOM 2344 N N . LEU A 1 292 ? 11.046 11.267 17.659 1.00 98.31 292 LEU A N 1
ATOM 2345 C CA . LEU A 1 292 ? 9.607 11.033 17.478 1.00 98.31 292 LEU A CA 1
ATOM 2346 C C . LEU A 1 292 ? 8.917 10.639 18.793 1.00 98.31 292 LEU A C 1
ATOM 2348 O O . LEU A 1 292 ? 7.811 11.102 19.067 1.00 98.31 292 LEU A O 1
ATOM 2352 N N . LEU A 1 293 ? 9.561 9.817 19.626 1.00 98.12 293 LEU A N 1
ATOM 2353 C CA . LEU A 1 293 ? 9.025 9.457 20.942 1.00 98.12 293 LEU A CA 1
ATOM 2354 C C . LEU A 1 293 ? 8.998 10.642 21.905 1.00 98.12 293 LEU A C 1
ATOM 2356 O O . LEU A 1 293 ? 8.047 10.784 22.671 1.00 98.12 293 LEU A O 1
ATOM 2360 N N . GLU A 1 294 ? 9.997 11.516 21.839 1.00 97.44 294 GLU A N 1
ATOM 2361 C CA . GLU A 1 294 ? 10.017 12.765 22.598 1.00 97.44 294 GLU A CA 1
ATOM 2362 C C . GLU A 1 294 ? 8.783 13.632 22.286 1.00 97.44 294 GLU A C 1
ATOM 2364 O O . GLU A 1 294 ? 8.153 14.143 23.210 1.00 97.44 294 GLU A O 1
ATOM 2369 N N . GLU A 1 295 ? 8.374 13.730 21.013 1.00 97.69 295 GLU A N 1
ATOM 2370 C CA . GLU A 1 295 ? 7.157 14.460 20.615 1.00 97.69 295 GLU A CA 1
ATOM 2371 C C . GLU A 1 295 ? 5.883 13.860 21.225 1.00 97.69 295 GLU A C 1
ATOM 2373 O O . GLU A 1 295 ? 4.969 14.597 21.594 1.00 97.69 295 GLU A O 1
ATOM 2378 N N . ILE A 1 296 ? 5.819 12.533 21.368 1.00 98.44 296 ILE A N 1
ATOM 2379 C CA . ILE A 1 296 ? 4.694 11.853 22.024 1.00 98.44 296 ILE A CA 1
ATOM 2380 C C . ILE A 1 296 ? 4.680 12.162 23.522 1.00 98.44 296 ILE A C 1
ATOM 2382 O O . ILE A 1 296 ? 3.668 12.615 24.061 1.00 98.44 296 ILE A O 1
ATOM 2386 N N . VAL A 1 297 ? 5.806 11.937 24.201 1.00 98.06 297 VAL A N 1
ATOM 2387 C CA . VAL A 1 297 ? 5.900 12.074 25.661 1.00 98.06 297 VAL A CA 1
ATOM 2388 C C . VAL A 1 297 ? 5.704 13.528 26.098 1.00 98.06 297 VAL A C 1
ATOM 2390 O O . VAL A 1 297 ? 5.077 13.773 27.130 1.00 98.06 297 VAL A O 1
ATOM 2393 N N . ALA A 1 298 ? 6.139 14.502 25.292 1.00 97.12 298 ALA A N 1
ATOM 2394 C CA . ALA A 1 298 ? 5.928 15.928 25.549 1.00 97.12 298 ALA A CA 1
ATOM 2395 C C . ALA A 1 298 ? 4.441 16.318 25.656 1.00 97.12 298 ALA A C 1
ATOM 2397 O O . ALA A 1 298 ? 4.105 17.314 26.300 1.00 97.12 298 ALA A O 1
ATOM 2398 N N . VAL A 1 299 ? 3.536 15.532 25.063 1.00 97.88 299 VAL A N 1
ATOM 2399 C CA . VAL A 1 299 ? 2.090 15.780 25.106 1.00 97.88 299 VAL A CA 1
ATOM 2400 C C . VAL A 1 299 ? 1.420 15.169 26.340 1.00 97.88 299 VAL A C 1
ATOM 2402 O O . VAL A 1 299 ? 0.349 15.634 26.729 1.00 97.88 299 VAL A O 1
ATOM 2405 N N . TYR A 1 300 ? 2.029 14.188 27.014 1.00 98.31 300 TYR A N 1
ATOM 2406 C CA . TYR A 1 300 ? 1.413 13.510 28.166 1.00 98.31 300 TYR A CA 1
ATOM 2407 C C . TYR A 1 300 ? 0.930 14.454 29.281 1.00 98.31 300 TYR A C 1
ATOM 2409 O O . TYR A 1 300 ? -0.211 14.287 29.724 1.00 98.31 300 TYR A O 1
ATOM 2417 N N . PRO A 1 301 ? 1.691 15.488 29.699 1.00 97.88 301 PRO A N 1
ATOM 2418 C CA . PRO A 1 301 ? 1.226 16.428 30.722 1.00 97.88 301 PRO A CA 1
ATOM 2419 C C . PRO A 1 301 ? -0.007 17.247 30.305 1.00 97.88 301 PRO A C 1
ATOM 2421 O O . PRO A 1 301 ? -0.680 17.822 31.155 1.00 97.88 301 PRO A O 1
ATOM 2424 N N . LEU A 1 302 ? -0.312 17.316 29.003 1.00 96.94 302 LEU A N 1
ATOM 2425 C CA . LEU A 1 302 ? -1.438 18.073 28.446 1.00 96.94 302 LEU A CA 1
ATOM 2426 C C . LEU A 1 302 ? -2.728 17.244 28.335 1.00 96.94 302 LEU A C 1
ATOM 2428 O O . LEU A 1 302 ? -3.772 17.784 27.956 1.00 96.94 302 LEU A O 1
ATOM 2432 N N . LEU A 1 303 ? -2.668 15.938 28.621 1.00 96.38 303 LEU A N 1
ATOM 2433 C CA . LEU A 1 303 ? -3.829 15.048 28.544 1.00 96.38 303 LEU A CA 1
ATOM 2434 C C . LEU A 1 303 ? -4.733 15.186 29.776 1.00 96.38 303 LEU A C 1
ATOM 2436 O O . LEU A 1 303 ? -5.961 15.157 29.647 1.00 96.38 303 LEU A O 1
ATOM 2440 N N . SER A 1 304 ? -4.124 15.359 30.955 1.00 91.94 304 SER A N 1
ATOM 2441 C CA . SER A 1 304 ? -4.810 15.473 32.244 1.00 91.94 304 SER A CA 1
ATOM 2442 C C . SER A 1 304 ? -4.118 16.510 33.147 1.00 91.94 304 SER A C 1
ATOM 2444 O O . SER A 1 304 ? -3.043 16.214 33.669 1.00 91.94 304 SER A O 1
ATOM 2446 N N . PRO A 1 305 ? -4.719 17.697 33.383 1.00 91.56 305 PRO A N 1
ATOM 2447 C CA . PRO A 1 305 ? -6.003 18.172 32.849 1.00 91.56 305 PRO A CA 1
ATOM 2448 C C . PRO A 1 305 ? -5.962 18.391 31.327 1.00 91.56 305 PRO A C 1
ATOM 2450 O O . PRO A 1 305 ? -4.895 18.581 30.751 1.00 91.56 305 PRO A O 1
ATOM 2453 N N . SER A 1 306 ? -7.126 18.352 30.669 1.00 93.00 306 SER A N 1
ATOM 2454 C CA . SER A 1 306 ? -7.248 18.367 29.202 1.00 93.00 306 SER A CA 1
ATOM 2455 C C . SER A 1 306 ? -6.921 19.730 28.564 1.00 93.00 306 SER A C 1
ATOM 2457 O O . SER A 1 306 ? -7.810 20.433 28.087 1.00 93.00 306 SER A O 1
ATOM 2459 N N . ASN A 1 307 ? -5.632 20.072 28.525 1.00 94.88 307 ASN A N 1
ATOM 2460 C CA . ASN A 1 307 ? -5.080 21.359 28.085 1.00 94.88 307 ASN A CA 1
ATOM 2461 C C . ASN A 1 307 ? -4.419 21.299 26.693 1.00 94.88 307 ASN A C 1
ATOM 2463 O O . ASN A 1 307 ? -3.620 22.166 26.330 1.00 94.88 307 ASN A O 1
ATOM 2467 N N . LEU A 1 308 ? -4.724 20.271 25.898 1.00 96.56 308 LEU A N 1
ATOM 2468 C CA . LEU A 1 308 ? -4.174 20.109 24.555 1.00 96.56 308 LEU A CA 1
ATOM 2469 C C . LEU A 1 308 ? -4.747 21.150 23.581 1.00 96.56 308 LEU A C 1
ATOM 2471 O O . LEU A 1 308 ? -5.919 21.098 23.205 1.00 96.56 308 LEU A O 1
ATOM 2475 N N . ASN A 1 309 ? -3.898 22.066 23.123 1.00 96.81 309 ASN A N 1
ATOM 2476 C CA . ASN A 1 309 ? -4.258 23.055 22.109 1.00 96.81 309 ASN A CA 1
ATOM 2477 C C . ASN A 1 309 ? -4.086 22.504 20.668 1.00 96.81 309 ASN A C 1
ATOM 2479 O O . ASN A 1 309 ? -3.430 21.475 20.469 1.00 96.81 309 ASN A O 1
ATOM 2483 N N . PRO A 1 310 ? -4.654 23.174 19.643 1.00 97.50 310 PRO A N 1
ATOM 2484 C CA . PRO A 1 310 ? -4.539 22.739 18.249 1.00 97.50 310 PRO A CA 1
ATOM 2485 C C . PRO A 1 310 ? -3.102 22.630 17.723 1.00 97.50 310 PRO A C 1
ATOM 2487 O O . PRO A 1 310 ? -2.816 21.701 16.975 1.00 97.50 310 PRO A O 1
ATOM 2490 N N . ASN A 1 311 ? -2.195 23.528 18.118 1.00 96.25 311 ASN A N 1
ATOM 2491 C CA . ASN A 1 311 ? -0.814 23.533 17.620 1.00 96.25 311 ASN A CA 1
ATOM 2492 C C . ASN A 1 311 ? -0.046 22.300 18.115 1.00 96.25 311 ASN A C 1
ATOM 2494 O O . ASN A 1 311 ? 0.520 21.560 17.316 1.00 96.25 311 ASN A O 1
ATOM 2498 N N . ASN A 1 312 ? -0.121 22.020 19.418 1.00 96.56 312 ASN A N 1
ATOM 2499 C CA . ASN A 1 312 ? 0.507 20.848 20.026 1.00 96.56 312 ASN A CA 1
ATOM 2500 C C . ASN A 1 312 ? -0.085 19.545 19.471 1.00 96.56 312 ASN A C 1
ATOM 2502 O O . ASN A 1 312 ? 0.660 18.611 19.191 1.00 96.56 312 ASN A O 1
ATOM 2506 N N . SER A 1 313 ? -1.408 19.497 19.262 1.00 97.88 313 SER A N 1
ATOM 2507 C CA . SER A 1 313 ? -2.077 18.352 18.629 1.00 97.88 313 SER A CA 1
ATOM 2508 C C . SER A 1 313 ? -1.600 18.133 17.189 1.00 97.88 313 SER A C 1
ATOM 2510 O O . SER A 1 313 ? -1.221 17.019 16.839 1.00 97.88 313 SER A O 1
ATOM 2512 N N . ASN A 1 314 ? -1.532 19.184 16.365 1.00 97.25 314 ASN A N 1
ATOM 2513 C CA . ASN A 1 314 ? -1.047 19.076 14.987 1.00 97.25 314 ASN A CA 1
ATOM 2514 C C . ASN A 1 314 ? 0.407 18.597 14.925 1.00 97.25 314 ASN A C 1
ATOM 2516 O O . ASN A 1 314 ? 0.724 17.700 14.145 1.00 97.25 314 ASN A O 1
ATOM 2520 N N . ARG A 1 315 ? 1.273 19.156 15.776 1.00 97.12 315 ARG A N 1
ATOM 2521 C CA . ARG A 1 315 ? 2.692 18.805 15.839 1.00 97.12 315 ARG A CA 1
ATOM 2522 C C . ARG A 1 315 ? 2.907 17.331 16.185 1.00 97.12 315 ARG A C 1
ATOM 2524 O O . ARG A 1 315 ? 3.588 16.633 15.435 1.00 97.12 315 ARG A O 1
ATOM 2531 N N . VAL A 1 316 ? 2.277 16.828 17.251 1.00 98.25 316 VAL A N 1
ATOM 2532 C CA . VAL A 1 316 ? 2.395 15.402 17.602 1.00 98.25 316 VAL A CA 1
ATOM 2533 C C . VAL A 1 316 ? 1.739 14.508 16.551 1.00 98.25 316 VAL A C 1
ATOM 2535 O O . VAL A 1 316 ? 2.265 13.443 16.253 1.00 98.25 316 VAL A O 1
ATOM 2538 N N . CYS A 1 317 ? 0.645 14.938 15.911 1.00 98.12 317 CYS A N 1
ATOM 2539 C CA . CYS A 1 317 ? 0.021 14.162 14.837 1.00 98.12 317 CYS A CA 1
ATOM 2540 C C . CYS A 1 317 ? 0.926 14.034 13.601 1.00 98.12 317 CYS A C 1
ATOM 2542 O O . CYS A 1 317 ? 0.913 12.985 12.961 1.00 98.12 317 CYS A O 1
ATOM 2544 N N . ASN A 1 318 ? 1.764 15.032 13.297 1.00 98.00 318 ASN A N 1
ATOM 2545 C CA . ASN A 1 318 ? 2.791 14.891 12.259 1.00 98.00 318 ASN A CA 1
ATOM 2546 C C . ASN A 1 318 ? 3.823 13.813 12.637 1.00 98.00 318 ASN A C 1
ATOM 2548 O O . ASN A 1 318 ? 4.178 12.989 11.796 1.00 98.00 318 ASN A O 1
ATOM 2552 N N . ALA A 1 319 ? 4.244 13.748 13.906 1.00 98.31 319 ALA A N 1
ATOM 2553 C CA . ALA A 1 319 ? 5.108 12.667 14.392 1.00 98.31 319 ALA A CA 1
ATOM 2554 C C . ALA A 1 319 ? 4.409 11.294 14.329 1.00 98.31 319 ALA A C 1
ATOM 2556 O O . ALA A 1 319 ? 4.997 10.321 13.856 1.00 98.31 319 ALA A O 1
ATOM 2557 N N . LEU A 1 320 ? 3.132 11.214 14.719 1.00 98.38 320 LEU A N 1
ATOM 2558 C CA . LEU A 1 320 ? 2.328 9.993 14.607 1.00 98.38 320 LEU A CA 1
ATOM 2559 C C . LEU A 1 320 ? 2.177 9.529 13.153 1.00 98.38 320 LEU A C 1
ATOM 2561 O O . LEU A 1 320 ? 2.218 8.329 12.901 1.00 98.38 320 LEU A O 1
ATOM 2565 N N . ALA A 1 321 ? 2.058 10.444 12.189 1.00 97.31 321 ALA A N 1
ATOM 2566 C CA . ALA A 1 321 ? 2.000 10.096 10.770 1.00 97.31 321 ALA A CA 1
ATOM 2567 C C . ALA A 1 321 ? 3.307 9.446 10.272 1.00 97.31 321 ALA A C 1
ATOM 2569 O O . ALA A 1 321 ? 3.267 8.517 9.464 1.00 97.31 321 ALA A O 1
ATOM 2570 N N . LEU A 1 322 ? 4.463 9.882 10.784 1.00 98.12 322 LEU A N 1
ATOM 2571 C CA . LEU A 1 322 ? 5.749 9.234 10.504 1.00 98.12 322 LEU A CA 1
ATOM 2572 C C . LEU A 1 322 ? 5.845 7.857 11.173 1.00 98.12 322 LEU A C 1
ATOM 2574 O O . LEU A 1 322 ? 6.287 6.900 10.541 1.00 98.12 322 LEU A O 1
ATOM 2578 N N . LEU A 1 323 ? 5.352 7.707 12.405 1.00 98.25 323 LEU A N 1
ATOM 2579 C CA . LEU A 1 323 ? 5.269 6.391 13.053 1.00 98.25 323 LEU A CA 1
ATOM 2580 C C . LEU A 1 323 ? 4.304 5.449 12.324 1.00 98.25 323 LEU A C 1
ATOM 2582 O O . LEU A 1 323 ? 4.579 4.257 12.223 1.00 98.25 323 LEU A O 1
ATOM 2586 N N . GLN A 1 324 ? 3.211 5.968 11.760 1.00 97.62 324 GLN A N 1
ATOM 2587 C CA . GLN A 1 324 ? 2.312 5.201 10.900 1.00 97.62 324 GLN A CA 1
ATOM 2588 C C . GLN A 1 324 ? 3.034 4.700 9.641 1.00 97.62 324 GLN A C 1
ATOM 2590 O O . GLN A 1 324 ? 2.844 3.545 9.259 1.00 97.62 324 GLN A O 1
ATOM 2595 N N . CYS A 1 325 ? 3.888 5.527 9.025 1.00 95.88 325 CYS A N 1
ATOM 2596 C CA . CYS A 1 325 ? 4.737 5.123 7.899 1.00 95.88 325 CYS A CA 1
ATOM 2597 C C . CYS A 1 325 ? 5.643 3.942 8.298 1.00 95.88 325 CYS A C 1
ATOM 2599 O O . CYS A 1 325 ? 5.585 2.882 7.670 1.00 95.88 325 CYS A O 1
ATOM 2601 N N . VAL A 1 326 ? 6.361 4.059 9.419 1.00 97.25 326 VAL A N 1
ATOM 2602 C CA . VAL A 1 326 ? 7.226 2.995 9.966 1.00 97.25 326 VAL A CA 1
ATOM 2603 C C . VAL A 1 326 ? 6.447 1.712 10.293 1.00 97.25 326 VAL A C 1
ATOM 2605 O O . VAL A 1 326 ? 6.906 0.615 9.977 1.00 97.25 326 VAL A O 1
ATOM 2608 N N . ALA A 1 327 ? 5.257 1.826 10.887 1.00 96.06 327 ALA A N 1
ATOM 2609 C CA . ALA A 1 327 ? 4.385 0.697 11.223 1.00 96.06 327 ALA A CA 1
ATOM 2610 C C . ALA A 1 327 ? 3.820 -0.024 9.981 1.00 96.06 327 ALA A C 1
ATOM 2612 O O . ALA A 1 327 ? 3.537 -1.228 10.011 1.00 96.06 327 ALA A O 1
ATOM 2613 N N . SER A 1 328 ? 3.643 0.708 8.880 1.00 93.06 328 SER A N 1
ATOM 2614 C CA . SER A 1 328 ? 3.084 0.174 7.638 1.00 93.06 328 SER A CA 1
ATOM 2615 C C . SER A 1 328 ? 4.097 -0.611 6.799 1.00 93.06 328 SER A C 1
ATOM 2617 O O . SER A 1 328 ? 3.691 -1.537 6.095 1.00 93.06 328 SER A O 1
ATOM 2619 N N . HIS A 1 329 ? 5.392 -0.308 6.911 1.00 91.50 329 HIS A N 1
ATOM 2620 C CA . HIS A 1 329 ? 6.439 -0.906 6.082 1.00 91.50 329 HIS A CA 1
ATOM 2621 C C . HIS A 1 329 ? 6.843 -2.313 6.558 1.00 91.50 329 HIS A C 1
ATOM 2623 O O . HIS A 1 329 ? 6.976 -2.570 7.755 1.00 91.50 329 HIS A O 1
ATOM 2629 N N . LEU A 1 330 ? 7.042 -3.240 5.612 1.00 87.06 330 LEU A N 1
ATOM 2630 C CA . LEU A 1 330 ? 7.219 -4.674 5.892 1.00 87.06 330 LEU A CA 1
ATOM 2631 C C . LEU A 1 330 ? 8.458 -4.980 6.747 1.00 87.06 330 LEU A C 1
ATOM 2633 O O . LEU A 1 330 ? 8.394 -5.840 7.621 1.00 87.06 330 LEU A O 1
ATOM 2637 N N . GLU A 1 331 ? 9.562 -4.268 6.525 1.00 88.38 331 GLU A N 1
ATOM 2638 C CA . GLU A 1 331 ? 10.826 -4.524 7.233 1.00 88.38 331 GLU A CA 1
ATOM 2639 C C . GLU A 1 331 ? 10.871 -3.900 8.634 1.00 88.38 331 GLU A C 1
ATOM 2641 O O . GLU A 1 331 ? 11.448 -4.473 9.556 1.00 88.38 331 GLU A O 1
ATOM 2646 N N . THR A 1 332 ? 10.235 -2.743 8.829 1.00 95.31 332 THR A N 1
ATOM 2647 C CA . THR A 1 332 ? 10.297 -1.999 10.097 1.00 95.31 332 THR A CA 1
ATOM 2648 C C . THR A 1 332 ? 9.149 -2.329 11.031 1.00 95.31 332 THR A C 1
ATOM 2650 O O . THR A 1 332 ? 9.282 -2.122 12.233 1.00 95.31 332 THR A O 1
ATOM 2653 N N . ARG A 1 333 ? 8.037 -2.885 10.534 1.00 94.06 333 ARG A N 1
ATOM 2654 C CA . ARG A 1 333 ? 6.871 -3.225 11.361 1.00 94.06 333 ARG A CA 1
ATOM 2655 C C . ARG A 1 333 ? 7.217 -4.120 12.546 1.00 94.06 333 ARG A C 1
ATOM 2657 O O . ARG A 1 333 ? 6.811 -3.830 13.668 1.00 94.06 333 ARG A O 1
ATOM 2664 N N . ASN A 1 334 ? 7.946 -5.208 12.308 1.00 92.19 334 ASN A N 1
ATOM 2665 C CA . ASN A 1 334 ? 8.292 -6.144 13.379 1.00 92.19 334 ASN A CA 1
ATOM 2666 C C . ASN A 1 334 ? 9.234 -5.498 14.398 1.00 92.19 334 ASN A C 1
ATOM 2668 O O . ASN A 1 334 ? 9.080 -5.722 15.595 1.00 92.19 334 ASN A O 1
ATOM 2672 N N . LEU A 1 335 ? 10.146 -4.636 13.944 1.00 96.62 335 LEU A N 1
ATOM 2673 C CA . LEU A 1 335 ? 11.031 -3.877 14.824 1.00 96.62 335 LEU A CA 1
ATOM 2674 C C . LEU A 1 335 ? 10.238 -2.861 15.667 1.00 96.62 335 LEU A C 1
ATOM 2676 O O . LEU A 1 335 ? 10.443 -2.762 16.874 1.00 96.62 335 LEU A O 1
ATOM 2680 N N . PHE A 1 336 ? 9.273 -2.171 15.051 1.00 97.06 336 PHE A N 1
ATOM 2681 C CA . PHE A 1 336 ? 8.344 -1.250 15.710 1.00 97.06 336 PHE A CA 1
ATOM 2682 C C . PHE A 1 336 ? 7.530 -1.948 16.809 1.00 97.06 336 PHE A C 1
ATOM 2684 O O . PHE A 1 336 ? 7.366 -1.405 17.904 1.00 97.06 336 PHE A O 1
ATOM 2691 N N . LEU A 1 337 ? 7.055 -3.167 16.530 1.00 95.19 337 LEU A N 1
ATOM 2692 C CA . LEU A 1 337 ? 6.317 -4.001 17.478 1.00 95.19 337 LEU A CA 1
ATOM 2693 C C . LEU A 1 337 ? 7.210 -4.482 18.631 1.00 95.19 337 LEU A C 1
ATOM 2695 O O . LEU A 1 337 ? 6.846 -4.328 19.793 1.00 95.19 337 LEU A O 1
ATOM 2699 N N . GLN A 1 338 ? 8.399 -5.011 18.325 1.00 95.62 338 GLN A N 1
ATOM 2700 C CA . GLN A 1 338 ? 9.366 -5.500 19.319 1.00 95.62 338 GLN A CA 1
ATOM 2701 C C . GLN A 1 338 ? 9.872 -4.388 20.244 1.00 95.62 338 GLN A C 1
ATOM 2703 O O . GLN A 1 338 ? 10.128 -4.626 21.424 1.00 95.62 338 GLN A O 1
ATOM 2708 N N . ALA A 1 339 ? 9.958 -3.157 19.741 1.00 97.44 339 ALA A N 1
ATOM 2709 C CA . ALA A 1 339 ? 10.277 -1.978 20.538 1.00 97.44 339 ALA A CA 1
ATOM 2710 C C . ALA A 1 339 ? 9.103 -1.489 21.414 1.00 97.44 339 ALA A C 1
ATOM 2712 O O . ALA A 1 339 ? 9.253 -0.501 22.129 1.00 97.44 339 ALA A O 1
ATOM 2713 N N . HIS A 1 340 ? 7.943 -2.160 21.380 1.00 97.25 340 HIS A N 1
ATOM 2714 C CA . HIS A 1 340 ? 6.745 -1.827 22.159 1.00 97.25 340 HIS A CA 1
ATOM 2715 C C . HIS A 1 340 ? 6.247 -0.382 21.951 1.00 97.25 340 HIS A C 1
ATOM 2717 O O . HIS A 1 340 ? 5.520 0.167 22.781 1.00 97.25 340 HIS A O 1
ATOM 2723 N N . LEU A 1 341 ? 6.574 0.231 20.807 1.00 97.81 341 LEU A N 1
ATOM 2724 C CA . LEU A 1 341 ? 6.182 1.604 20.474 1.00 97.81 341 LEU A CA 1
ATOM 2725 C C . LEU A 1 341 ? 4.662 1.849 20.461 1.00 97.81 341 LEU A C 1
ATOM 2727 O O . LEU A 1 341 ? 4.259 2.934 20.884 1.00 97.81 341 LEU A O 1
ATOM 2731 N N . PRO A 1 342 ? 3.790 0.888 20.073 1.00 97.50 342 PRO A N 1
ATOM 2732 C CA . PRO A 1 342 ? 2.342 1.077 20.171 1.00 97.50 342 PRO A CA 1
ATOM 2733 C C . PRO A 1 342 ? 1.847 1.475 21.569 1.00 97.50 342 PRO A C 1
ATOM 2735 O O . PRO A 1 342 ? 0.863 2.205 21.675 1.00 97.50 342 PRO A O 1
ATOM 2738 N N . LEU A 1 343 ? 2.526 1.035 22.638 1.00 98.00 343 LEU A N 1
ATOM 2739 C CA . LEU A 1 343 ? 2.105 1.300 24.019 1.00 98.00 343 LEU A CA 1
ATOM 2740 C C . LEU A 1 343 ? 2.164 2.789 24.379 1.00 98.00 343 LEU A C 1
ATOM 2742 O O . LEU A 1 343 ? 1.366 3.257 25.189 1.00 98.00 343 LEU A O 1
ATOM 2746 N N . PHE A 1 344 ? 3.043 3.557 23.730 1.00 98.38 344 PHE A N 1
ATOM 2747 C CA . PHE A 1 344 ? 3.122 5.009 23.908 1.00 98.38 344 PHE A CA 1
ATOM 2748 C C . PHE A 1 344 ? 1.882 5.741 23.364 1.00 98.38 344 PHE A C 1
ATOM 2750 O O . PHE A 1 344 ? 1.648 6.903 23.679 1.00 98.38 344 PHE A O 1
ATOM 2757 N N . LEU A 1 345 ? 1.048 5.073 22.563 1.00 98.38 345 LEU A N 1
ATOM 2758 C CA . LEU A 1 345 ? -0.152 5.678 21.982 1.00 98.38 345 LEU A CA 1
ATOM 2759 C C . LEU A 1 345 ? -1.400 5.464 22.845 1.00 98.38 345 LEU A C 1
ATOM 2761 O O . LEU A 1 345 ? -2.406 6.147 22.665 1.00 98.38 345 LEU A O 1
ATOM 2765 N N . TYR A 1 346 ? -1.365 4.536 23.800 1.00 97.94 346 TYR A N 1
ATOM 2766 C CA . TYR A 1 346 ? -2.543 4.185 24.596 1.00 97.94 346 TYR A CA 1
ATOM 2767 C C . TYR A 1 346 ? -3.028 5.309 25.516 1.00 97.94 346 TYR A C 1
ATOM 2769 O O . TYR A 1 346 ? -4.245 5.501 25.594 1.00 97.94 346 TYR A O 1
ATOM 2777 N N . PRO A 1 347 ? -2.150 6.132 26.129 1.00 98.00 347 PRO A N 1
ATOM 2778 C CA . PRO A 1 347 ? -2.593 7.324 26.846 1.00 98.00 347 PRO A CA 1
ATOM 2779 C C . PRO A 1 347 ? -3.423 8.275 25.975 1.00 98.00 347 PRO A C 1
ATOM 2781 O O . PRO A 1 347 ? -4.370 8.879 26.471 1.00 98.00 347 PRO A O 1
ATOM 2784 N N . PHE A 1 348 ? -3.120 8.380 24.675 1.00 98.12 348 PHE A N 1
ATOM 2785 C CA . PHE A 1 348 ? -3.896 9.197 23.739 1.00 98.12 348 PHE A CA 1
ATOM 2786 C C . PHE A 1 348 ? -5.276 8.598 23.465 1.00 98.12 348 PHE A C 1
ATOM 2788 O O . PHE A 1 348 ? -6.277 9.321 23.495 1.00 98.12 348 PHE A O 1
ATOM 2795 N N . LEU A 1 349 ? -5.341 7.280 23.253 1.00 97.50 349 LEU A N 1
ATOM 2796 C CA . LEU A 1 349 ? -6.589 6.547 23.015 1.00 97.50 349 LEU A CA 1
ATOM 2797 C C . LEU A 1 349 ? -7.528 6.556 24.230 1.00 97.50 349 LEU A C 1
ATOM 2799 O O . LEU A 1 349 ? -8.740 6.549 24.052 1.00 97.50 349 LEU A O 1
ATOM 2803 N N . ASN A 1 350 ? -6.982 6.637 25.446 1.00 96.00 350 ASN A N 1
ATOM 2804 C CA . ASN A 1 350 ? -7.750 6.659 26.694 1.00 96.00 350 ASN A CA 1
ATOM 2805 C C . ASN A 1 350 ? -8.340 8.044 27.051 1.00 96.00 350 ASN A C 1
ATOM 2807 O O . ASN A 1 350 ? -8.952 8.224 28.103 1.00 96.00 350 ASN A O 1
ATOM 2811 N N . THR A 1 351 ? -8.130 9.067 26.218 1.00 95.56 351 THR A N 1
ATOM 2812 C CA . THR A 1 351 ? -8.669 10.409 26.480 1.00 95.56 351 THR A CA 1
ATOM 2813 C C . THR A 1 351 ? -10.170 10.489 26.187 1.00 95.56 351 THR A C 1
ATOM 2815 O O . THR A 1 351 ? -10.625 10.030 25.145 1.00 95.56 351 THR A O 1
ATOM 2818 N N . ASN A 1 352 ? -10.930 11.184 27.043 1.00 93.19 352 ASN A N 1
ATOM 2819 C CA . ASN A 1 352 ? -12.395 11.317 26.910 1.00 93.19 352 ASN A CA 1
ATOM 2820 C C . ASN A 1 352 ? -12.866 12.711 26.449 1.00 93.19 352 ASN A C 1
ATOM 2822 O O . ASN A 1 352 ? -14.058 12.943 26.246 1.00 93.19 352 ASN A O 1
ATOM 2826 N N . SER A 1 353 ? -11.946 13.669 26.287 1.00 94.06 353 SER A N 1
ATOM 2827 C CA . SER A 1 353 ? -12.286 15.027 25.841 1.00 94.06 353 SER A CA 1
ATOM 2828 C C . SER A 1 353 ? -12.792 15.017 24.397 1.00 94.06 353 SER A C 1
ATOM 2830 O O . SER A 1 353 ? -12.122 14.488 23.511 1.00 94.06 353 SER A O 1
ATOM 2832 N N . LYS A 1 354 ? -13.949 15.642 24.148 1.00 93.25 354 LYS A N 1
ATOM 2833 C CA . LYS A 1 354 ? -14.564 15.778 22.810 1.00 93.25 354 LYS A CA 1
ATOM 2834 C C . LYS A 1 354 ? -14.065 16.997 22.026 1.00 93.25 354 LYS A C 1
ATOM 2836 O O . LYS A 1 354 ? -14.597 17.318 20.966 1.00 93.25 354 LYS A O 1
ATOM 2841 N N . GLN A 1 355 ? -13.077 17.720 22.550 1.00 94.88 355 GLN A N 1
ATOM 2842 C CA . GLN A 1 355 ? -12.499 18.854 21.835 1.00 94.88 355 GLN A CA 1
ATOM 2843 C C . GLN A 1 355 ? -11.772 18.374 20.571 1.00 94.88 355 GLN A C 1
ATOM 2845 O O . GLN A 1 355 ? -11.130 17.322 20.567 1.00 94.88 355 GLN A O 1
ATOM 2850 N N . ARG A 1 356 ? -11.815 19.184 19.507 1.00 95.94 356 ARG A N 1
ATOM 2851 C CA . ARG A 1 356 ? -11.207 18.857 18.206 1.00 95.94 356 ARG A CA 1
ATOM 2852 C C . ARG A 1 356 ? -9.732 18.408 18.287 1.00 95.94 356 ARG A C 1
ATOM 2854 O O . ARG A 1 356 ? -9.414 17.432 17.611 1.00 95.94 356 ARG A O 1
ATOM 2861 N N . PRO A 1 357 ? -8.847 19.026 19.102 1.00 97.44 357 PRO A N 1
ATOM 2862 C CA . PRO A 1 357 ? -7.461 18.568 19.244 1.00 97.44 357 PRO A CA 1
ATOM 2863 C C . PRO A 1 357 ? -7.332 17.134 19.779 1.00 97.44 357 PRO A C 1
ATOM 2865 O O . PRO A 1 357 ? -6.434 16.409 19.360 1.00 97.44 357 PRO A O 1
ATOM 2868 N N . PHE A 1 358 ? -8.234 16.712 20.670 1.00 97.31 358 PHE A N 1
ATOM 2869 C CA . PHE A 1 358 ? -8.249 15.360 21.234 1.00 97.31 358 PHE A CA 1
ATOM 2870 C C . PHE A 1 358 ? -8.846 14.332 20.266 1.00 97.31 358 PHE A C 1
ATOM 2872 O O . PHE A 1 358 ? -8.305 13.239 20.134 1.00 97.31 358 PHE A O 1
ATOM 2879 N N . GLU A 1 359 ? -9.914 14.684 19.542 1.00 96.31 359 GLU A N 1
ATOM 2880 C CA . GLU A 1 359 ? -10.463 13.827 18.478 1.00 96.31 359 GLU A CA 1
ATOM 2881 C C . GLU A 1 359 ? -9.419 13.554 17.387 1.00 96.31 359 GLU A C 1
ATOM 2883 O O . GLU A 1 359 ? -9.237 12.407 16.980 1.00 96.31 359 GLU A O 1
ATOM 2888 N N . TYR A 1 360 ? -8.692 14.590 16.953 1.00 97.44 360 TYR A N 1
ATOM 2889 C CA . TYR A 1 360 ? -7.643 14.443 15.945 1.00 97.44 360 TYR A CA 1
ATOM 2890 C C . TYR A 1 360 ? -6.474 13.581 16.443 1.00 97.44 360 TYR A C 1
ATOM 2892 O O . TYR A 1 360 ? -5.999 12.703 15.719 1.00 97.44 360 TYR A O 1
ATOM 2900 N N . LEU A 1 361 ? -6.074 13.762 17.705 1.00 98.31 361 LEU A N 1
ATOM 2901 C CA . LEU A 1 361 ? -5.037 12.958 18.348 1.00 98.31 361 LEU A CA 1
ATOM 2902 C C . LEU A 1 361 ? -5.417 11.470 18.415 1.00 98.31 361 LEU A C 1
ATOM 2904 O O . LEU A 1 361 ? -4.609 10.611 18.052 1.00 98.31 361 LEU A O 1
ATOM 2908 N N . ARG A 1 362 ? -6.652 11.157 18.837 1.00 98.00 362 ARG A N 1
ATOM 2909 C CA . ARG A 1 362 ? -7.173 9.780 18.878 1.00 98.00 362 ARG A CA 1
ATOM 2910 C C . ARG A 1 362 ? -7.231 9.164 17.485 1.00 98.00 362 ARG A C 1
ATOM 2912 O O . ARG A 1 362 ? -6.726 8.061 17.301 1.00 98.00 362 ARG A O 1
ATOM 2919 N N . LEU A 1 363 ? -7.785 9.880 16.505 1.00 98.00 363 LEU A N 1
ATOM 2920 C CA . LEU A 1 363 ? -7.891 9.396 15.127 1.00 98.00 363 LEU A CA 1
ATOM 2921 C C . LEU A 1 363 ? -6.517 9.060 14.534 1.00 98.00 363 LEU A C 1
ATOM 2923 O O . LEU A 1 363 ? -6.342 7.991 13.952 1.00 98.00 363 LEU A O 1
ATOM 2927 N N . THR A 1 364 ? -5.534 9.942 14.717 1.00 98.06 364 THR A N 1
ATOM 2928 C CA . THR A 1 364 ? -4.181 9.737 14.180 1.00 98.06 364 THR A CA 1
ATOM 2929 C C . THR A 1 364 ? -3.480 8.570 14.882 1.00 98.06 364 THR A C 1
ATOM 2931 O O . THR A 1 364 ? -2.844 7.744 14.232 1.00 98.06 364 THR A O 1
ATOM 2934 N N . SER A 1 365 ? -3.678 8.430 16.196 1.00 98.56 365 SER A N 1
ATOM 2935 C CA . SER A 1 365 ? -3.142 7.316 16.991 1.00 98.56 365 SER A CA 1
ATOM 2936 C C . SER A 1 365 ? -3.750 5.967 16.575 1.00 98.56 365 SER A C 1
ATOM 2938 O O . SER A 1 365 ? -3.022 4.991 16.392 1.00 98.56 365 SER A O 1
ATOM 2940 N N . LEU A 1 366 ? -5.068 5.912 16.340 1.00 98.31 366 LEU A N 1
ATOM 2941 C CA . LEU A 1 366 ? -5.739 4.746 15.752 1.00 98.31 366 LEU A CA 1
ATOM 2942 C C . LEU A 1 366 ? -5.218 4.437 14.347 1.00 98.31 366 LEU A C 1
ATOM 2944 O O . LEU A 1 366 ? -5.152 3.270 13.982 1.00 98.31 366 LEU A O 1
ATOM 2948 N N . GLY A 1 367 ? -4.829 5.450 13.569 1.00 97.94 367 GLY A N 1
ATOM 2949 C CA . GLY A 1 367 ? -4.204 5.275 12.258 1.00 97.94 367 GLY A CA 1
ATOM 2950 C C . GLY A 1 367 ? -2.919 4.446 12.318 1.00 97.94 367 GLY A C 1
ATOM 2951 O O . GLY A 1 367 ? -2.733 3.550 11.492 1.00 97.94 367 GLY A O 1
ATOM 2952 N N . VAL A 1 368 ? -2.075 4.670 13.334 1.00 98.12 368 VAL A N 1
ATOM 2953 C CA . VAL A 1 368 ? -0.856 3.871 13.563 1.00 98.12 368 VAL A CA 1
ATOM 2954 C C . VAL A 1 368 ? -1.207 2.412 13.873 1.00 98.12 368 VAL A C 1
ATOM 2956 O O . VAL A 1 368 ? -0.681 1.503 13.235 1.00 98.12 368 VAL A O 1
ATOM 2959 N N . ILE A 1 369 ? -2.139 2.173 14.804 1.00 98.12 369 ILE A N 1
ATOM 2960 C CA . ILE A 1 369 ? -2.569 0.810 15.173 1.00 98.12 369 ILE A CA 1
ATOM 2961 C C . ILE A 1 369 ? -3.261 0.109 13.994 1.00 98.12 369 ILE A C 1
ATOM 2963 O O . ILE A 1 369 ? -2.997 -1.058 13.711 1.00 98.12 369 ILE A O 1
ATOM 2967 N N . GLY A 1 370 ? -4.095 0.839 13.253 1.00 97.12 370 GLY A N 1
ATOM 2968 C CA . GLY A 1 370 ? -4.765 0.376 12.042 1.00 97.12 370 GLY A CA 1
ATOM 2969 C C . GLY A 1 370 ? -3.783 -0.050 10.950 1.00 97.12 370 GLY A C 1
ATOM 2970 O O . GLY A 1 370 ? -4.023 -1.046 10.270 1.00 97.12 370 GLY A O 1
ATOM 2971 N N . ALA A 1 371 ? -2.656 0.655 10.804 1.00 95.38 371 ALA A N 1
ATOM 2972 C CA . ALA A 1 371 ? -1.601 0.281 9.865 1.00 95.38 371 ALA A CA 1
ATOM 2973 C C . ALA A 1 371 ? -0.913 -1.042 10.247 1.00 95.38 371 ALA A C 1
ATOM 2975 O O . ALA A 1 371 ? -0.618 -1.838 9.356 1.00 95.38 371 ALA A O 1
ATOM 2976 N N . LEU A 1 372 ? -0.723 -1.314 11.545 1.00 95.06 372 LEU A N 1
ATOM 2977 C CA . LEU A 1 372 ? -0.131 -2.571 12.024 1.00 95.06 372 LEU A CA 1
ATOM 2978 C C . LEU A 1 372 ? -1.006 -3.785 11.695 1.00 95.06 372 LEU A C 1
ATOM 2980 O O . LEU A 1 372 ? -0.504 -4.794 11.207 1.00 95.06 372 LEU A O 1
ATOM 2984 N N . VAL A 1 373 ? -2.318 -3.683 11.925 1.00 95.19 373 VAL A N 1
ATOM 2985 C CA . VAL A 1 373 ? -3.261 -4.801 11.722 1.00 95.19 373 VAL A CA 1
ATOM 2986 C C . VAL A 1 373 ? -3.694 -4.986 10.264 1.00 95.19 373 VAL A C 1
ATOM 2988 O O . VAL A 1 373 ? -4.395 -5.943 9.938 1.00 95.19 373 VAL A O 1
ATOM 2991 N N . LYS A 1 374 ? -3.310 -4.079 9.355 1.00 91.31 374 LYS A N 1
ATOM 2992 C CA . LYS A 1 374 ? -3.769 -4.098 7.956 1.00 91.31 374 LYS A CA 1
ATOM 2993 C C . LYS A 1 374 ? -3.312 -5.344 7.191 1.00 91.31 374 LYS A C 1
ATOM 2995 O O . LYS A 1 374 ? -4.072 -5.834 6.357 1.00 91.31 374 LYS A O 1
ATOM 3000 N N . ASN A 1 375 ? -2.115 -5.842 7.495 1.00 85.25 375 ASN A N 1
ATOM 3001 C CA . ASN A 1 375 ? -1.444 -6.917 6.760 1.00 85.25 375 ASN A CA 1
ATOM 3002 C C . ASN A 1 375 ? -1.604 -8.304 7.407 1.00 85.25 375 ASN A C 1
ATOM 3004 O O . ASN A 1 375 ? -0.803 -9.187 7.117 1.00 85.25 375 ASN A O 1
ATOM 3008 N N . ASP A 1 376 ? -2.593 -8.482 8.290 1.00 85.25 376 ASP A N 1
ATOM 3009 C CA . ASP A 1 376 ? -2.992 -9.796 8.821 1.00 85.25 376 ASP A CA 1
ATOM 3010 C C . ASP A 1 376 ? -1.815 -10.606 9.400 1.00 85.25 376 ASP A C 1
ATOM 3012 O O . ASP A 1 376 ? -1.671 -11.799 9.160 1.00 85.25 376 ASP A O 1
ATOM 3016 N N . THR A 1 377 ? -0.926 -9.923 10.131 1.00 86.94 377 THR A N 1
ATOM 3017 C CA . THR A 1 377 ? 0.269 -10.512 10.753 1.00 86.94 377 THR A CA 1
ATOM 3018 C C . THR A 1 377 ? -0.092 -11.067 12.142 1.00 86.94 377 THR A C 1
ATOM 3020 O O . THR A 1 377 ? -0.404 -10.259 13.025 1.00 86.94 377 THR A O 1
ATOM 3023 N N . PRO A 1 378 ? -0.056 -12.396 12.374 1.00 90.75 378 PRO A N 1
ATOM 3024 C CA . PRO A 1 378 ? -0.497 -13.001 13.637 1.00 90.75 378 PRO A CA 1
ATOM 3025 C C . PRO A 1 378 ? 0.248 -12.474 14.870 1.00 90.75 378 PRO A C 1
ATOM 3027 O O . PRO A 1 378 ? -0.349 -12.270 15.925 1.00 90.75 378 PRO A O 1
ATOM 3030 N N . GLU A 1 379 ? 1.539 -12.163 14.735 1.00 92.19 379 GLU A N 1
ATOM 3031 C CA . GLU A 1 379 ? 2.369 -11.620 15.815 1.00 92.19 379 GLU A CA 1
ATOM 3032 C C . GLU A 1 379 ? 1.853 -10.262 16.314 1.00 92.19 379 GLU A C 1
ATOM 3034 O O . GLU A 1 379 ? 1.904 -9.976 17.512 1.00 92.19 379 GLU A O 1
ATOM 3039 N N . VAL A 1 380 ? 1.308 -9.436 15.411 1.00 94.88 380 VAL A N 1
ATOM 3040 C CA . VAL A 1 380 ? 0.685 -8.153 15.767 1.00 94.88 380 VAL A CA 1
ATOM 3041 C C . VAL A 1 380 ? -0.580 -8.394 16.582 1.00 94.88 380 VAL A C 1
ATOM 3043 O O . VAL A 1 380 ? -0.783 -7.725 17.594 1.00 94.88 380 VAL A O 1
ATOM 3046 N N . ILE A 1 381 ? -1.422 -9.347 16.170 1.00 95.88 381 ILE A N 1
ATOM 3047 C CA . ILE A 1 381 ? -2.646 -9.679 16.907 1.00 95.88 381 ILE A CA 1
ATOM 3048 C C . ILE A 1 381 ? -2.291 -10.197 18.298 1.00 95.88 381 ILE A C 1
ATOM 3050 O O . ILE A 1 381 ? -2.805 -9.675 19.284 1.00 95.88 381 ILE A O 1
ATOM 3054 N N . GLN A 1 382 ? -1.350 -11.137 18.399 1.00 94.81 382 GLN A N 1
ATOM 3055 C CA . GLN A 1 382 ? -0.914 -11.684 19.680 1.00 94.81 382 GLN A CA 1
ATOM 3056 C C . GLN A 1 382 ? -0.402 -10.594 20.630 1.00 94.81 382 GLN A C 1
ATOM 3058 O O . GLN A 1 382 ? -0.783 -10.575 21.800 1.00 94.81 382 GLN A O 1
ATOM 3063 N N . PHE A 1 383 ? 0.413 -9.660 20.132 1.00 95.50 383 PHE A N 1
ATOM 3064 C CA . PHE A 1 383 ? 0.851 -8.501 20.908 1.00 95.50 383 PHE A CA 1
ATOM 3065 C C . PHE A 1 383 ? -0.346 -7.686 21.417 1.00 95.50 383 PHE A C 1
ATOM 3067 O O . PHE A 1 383 ? -0.478 -7.468 22.618 1.00 95.50 383 PHE A O 1
ATOM 3074 N N . LEU A 1 384 ? -1.261 -7.303 20.523 1.00 95.62 384 LEU A N 1
ATOM 3075 C CA . LEU A 1 384 ? -2.423 -6.474 20.848 1.00 95.62 384 LEU A CA 1
ATOM 3076 C C . LEU A 1 384 ? -3.374 -7.116 21.873 1.00 95.62 384 LEU A C 1
ATOM 3078 O O . LEU A 1 384 ? -3.957 -6.412 22.700 1.00 95.62 384 LEU A O 1
ATOM 3082 N N . LEU A 1 385 ? -3.518 -8.444 21.852 1.00 94.31 385 LEU A N 1
ATOM 3083 C CA . LEU A 1 385 ? -4.319 -9.182 22.834 1.00 94.31 385 LEU A CA 1
ATOM 3084 C C . LEU A 1 385 ? -3.728 -9.115 24.249 1.00 94.31 385 LEU A C 1
ATOM 3086 O O . LEU A 1 385 ? -4.475 -9.142 25.227 1.00 94.31 385 LEU A O 1
ATOM 3090 N N . THR A 1 386 ? -2.402 -9.001 24.370 1.00 94.19 386 THR A N 1
ATOM 3091 C CA . THR A 1 386 ? -1.711 -8.906 25.669 1.00 94.19 386 THR A CA 1
ATOM 3092 C C . THR A 1 386 ? -1.691 -7.495 26.256 1.00 94.19 386 THR A C 1
ATOM 3094 O O . THR A 1 386 ? -1.303 -7.326 27.409 1.00 94.19 386 THR A O 1
ATOM 3097 N N . THR A 1 387 ? -2.121 -6.484 25.495 1.00 93.56 387 THR A N 1
ATOM 3098 C CA . THR A 1 387 ? -1.930 -5.069 25.841 1.00 93.56 387 THR A CA 1
ATOM 3099 C C . THR A 1 387 ? -3.243 -4.282 25.955 1.00 93.56 387 THR A C 1
ATOM 3101 O O . THR A 1 387 ? -3.234 -3.061 25.939 1.00 93.56 387 THR A O 1
ATOM 3104 N N . GLU A 1 388 ? -4.392 -4.947 26.091 1.00 91.75 388 GLU A N 1
ATOM 3105 C CA . GLU A 1 388 ? -5.693 -4.296 26.354 1.00 91.75 388 GLU A CA 1
ATOM 3106 C C . GLU A 1 388 ? -6.144 -3.259 25.295 1.00 91.75 388 GLU A C 1
ATOM 3108 O O . GLU A 1 388 ? -6.861 -2.303 25.599 1.00 91.75 388 GLU A O 1
ATOM 3113 N N . ILE A 1 389 ? -5.809 -3.455 24.011 1.00 96.44 389 ILE A N 1
ATOM 3114 C CA . ILE A 1 389 ? -6.292 -2.550 22.945 1.00 96.44 389 ILE A CA 1
ATOM 3115 C C . ILE A 1 389 ? -7.814 -2.622 22.736 1.00 96.44 389 ILE A C 1
ATOM 3117 O O . ILE A 1 389 ? -8.427 -1.653 22.283 1.00 96.44 389 ILE A O 1
ATOM 3121 N N . ILE A 1 390 ? -8.431 -3.773 23.037 1.00 96.62 390 ILE A N 1
ATOM 3122 C CA . ILE A 1 390 ? -9.859 -4.022 22.794 1.00 96.62 390 ILE A CA 1
ATOM 3123 C C . ILE A 1 390 ? -10.725 -3.060 23.626 1.00 96.62 390 ILE A C 1
ATOM 3125 O O . ILE A 1 390 ? -11.505 -2.335 23.009 1.00 96.62 390 ILE A O 1
ATOM 3129 N N . PRO A 1 391 ? -10.574 -2.957 24.966 1.00 96.75 391 PRO A N 1
ATOM 3130 C CA . PRO A 1 391 ? -11.289 -1.955 25.763 1.00 96.75 391 PRO A CA 1
ATOM 3131 C C . PRO A 1 391 ? -11.161 -0.522 25.229 1.00 96.75 391 PRO A C 1
ATOM 3133 O O . PRO A 1 391 ? -12.161 0.189 25.127 1.00 96.75 391 PRO A O 1
ATOM 3136 N N . LEU A 1 392 ? -9.955 -0.107 24.821 1.00 97.31 392 LEU A N 1
ATOM 3137 C CA . LEU A 1 392 ? -9.721 1.228 24.258 1.00 97.31 392 LEU A CA 1
ATOM 3138 C C . LEU A 1 392 ? -10.512 1.441 22.958 1.00 97.31 392 LEU A C 1
ATOM 3140 O O . LEU A 1 392 ? -11.158 2.475 22.784 1.00 97.31 392 LEU A O 1
ATOM 3144 N N . CYS A 1 393 ? -10.509 0.454 22.057 1.00 97.94 393 CYS A N 1
ATOM 3145 C CA . CYS A 1 393 ? -11.278 0.525 20.815 1.00 97.94 393 CYS A CA 1
ATOM 3146 C C . CYS A 1 393 ? -12.789 0.546 21.073 1.00 97.94 393 CYS A C 1
ATOM 3148 O O . CYS A 1 393 ? -13.493 1.323 20.432 1.00 97.94 393 CYS A O 1
ATOM 3150 N N . LEU A 1 394 ? -13.284 -0.253 22.023 1.00 97.25 394 LEU A N 1
ATOM 3151 C CA . LEU A 1 394 ? -14.704 -0.298 22.382 1.00 97.25 394 LEU A CA 1
ATOM 3152 C C . LEU A 1 394 ? -15.204 1.053 22.923 1.00 97.25 394 LEU A C 1
ATOM 3154 O O . LEU A 1 394 ? -16.228 1.550 22.452 1.00 97.25 394 LEU A O 1
ATOM 3158 N N . ASN A 1 395 ? -14.440 1.705 23.806 1.00 96.06 395 ASN A N 1
ATOM 3159 C CA . ASN A 1 395 ? -14.772 3.042 24.321 1.00 96.06 395 ASN A CA 1
ATOM 3160 C C . ASN A 1 395 ? -14.882 4.092 23.197 1.00 96.06 395 ASN A C 1
ATOM 3162 O O . ASN A 1 395 ? -15.785 4.938 23.183 1.00 96.06 395 ASN A O 1
ATOM 3166 N N . ILE A 1 396 ? -13.975 4.026 22.217 1.00 96.75 396 ILE A N 1
ATOM 3167 C CA . ILE A 1 396 ? -13.979 4.918 21.050 1.00 96.75 396 ILE A CA 1
ATOM 3168 C C . ILE A 1 396 ? -15.175 4.613 20.135 1.00 96.75 396 ILE A C 1
ATOM 3170 O O . ILE A 1 396 ? -15.863 5.540 19.695 1.00 96.75 396 ILE A O 1
ATOM 3174 N N . MET A 1 397 ? -15.447 3.330 19.876 1.00 96.44 397 MET A N 1
ATOM 3175 C CA . MET A 1 397 ? -16.580 2.857 19.069 1.00 96.44 397 MET A CA 1
ATOM 3176 C C . MET A 1 397 ? -17.930 3.325 19.621 1.00 96.44 397 MET A C 1
ATOM 3178 O O . MET A 1 397 ? -18.841 3.614 18.846 1.00 96.44 397 MET A O 1
ATOM 3182 N N . GLU A 1 398 ? -18.059 3.453 20.940 1.00 93.56 398 GLU A N 1
ATOM 3183 C CA . GLU A 1 398 ? -19.297 3.882 21.584 1.00 93.56 398 GLU A CA 1
ATOM 3184 C C . GLU A 1 398 ? -19.551 5.393 21.421 1.00 93.56 398 GLU A C 1
ATOM 3186 O O . GLU A 1 398 ? -20.632 5.811 20.983 1.00 93.56 398 GLU A O 1
ATOM 3191 N N . SER A 1 399 ? -18.546 6.233 21.704 1.00 89.19 399 SER A N 1
ATOM 3192 C CA . SER A 1 399 ? -18.778 7.656 22.019 1.00 89.19 399 SER A CA 1
ATOM 3193 C C . SER A 1 399 ? -17.993 8.698 21.199 1.00 89.19 399 SER A C 1
ATOM 3195 O O . SER A 1 399 ? -18.212 9.897 21.404 1.00 89.19 399 SER A O 1
ATOM 3197 N N . SER A 1 400 ? -17.127 8.288 20.259 1.00 92.19 400 SER A N 1
ATOM 3198 C CA . SER A 1 400 ? -16.281 9.207 19.460 1.00 92.19 400 SER A CA 1
ATOM 3199 C C . SER A 1 400 ? -16.896 9.643 18.116 1.00 92.19 400 SER A C 1
ATOM 3201 O O . SER A 1 400 ? -18.017 9.270 17.766 1.00 92.19 400 SER A O 1
ATOM 3203 N N . SER A 1 401 ? -16.164 10.451 17.339 1.00 92.25 401 SER A N 1
ATOM 3204 C CA . SER A 1 401 ? -16.539 10.813 15.963 1.00 92.25 401 SER A CA 1
ATOM 3205 C C . SER A 1 401 ? -16.644 9.601 15.023 1.00 92.25 401 SER A C 1
ATOM 3207 O O . SER A 1 401 ? -15.984 8.582 15.219 1.00 92.25 401 SER A O 1
ATOM 3209 N N . GLU A 1 402 ? -17.447 9.717 13.959 1.00 91.69 402 GLU A N 1
ATOM 3210 C CA . GLU A 1 402 ? -17.686 8.633 12.989 1.00 91.69 402 GLU A CA 1
ATOM 3211 C C . GLU A 1 402 ? -16.391 8.084 12.362 1.00 91.69 402 GLU A C 1
ATOM 3213 O O . GLU A 1 402 ? -16.234 6.871 12.198 1.00 91.69 402 GLU A O 1
ATOM 3218 N N . LEU A 1 403 ? -15.430 8.965 12.061 1.00 93.12 403 LEU A N 1
ATOM 3219 C CA . LEU A 1 403 ? -14.120 8.573 11.538 1.00 93.12 403 LEU A CA 1
ATOM 3220 C C . LEU A 1 403 ? -13.354 7.712 12.548 1.00 93.12 403 LEU A C 1
ATOM 3222 O O . LEU A 1 403 ? -12.908 6.620 12.199 1.00 93.12 403 LEU A O 1
ATOM 3226 N N . SER A 1 404 ? -13.264 8.149 13.808 1.00 96.00 404 SER A N 1
ATOM 3227 C CA . SER A 1 404 ? -12.615 7.382 14.878 1.00 96.00 404 SER A CA 1
ATOM 3228 C C . SER A 1 404 ? -13.322 6.049 15.132 1.00 96.00 404 SER A C 1
ATOM 3230 O O . SER A 1 404 ? -12.655 5.022 15.250 1.00 96.00 404 SER A O 1
ATOM 3232 N N . LYS A 1 405 ? -14.665 6.030 15.119 1.00 96.44 405 LYS A N 1
ATOM 3233 C CA . LYS A 1 405 ? -15.461 4.795 15.211 1.00 96.44 405 LYS A CA 1
ATOM 3234 C C . LYS A 1 405 ? -15.126 3.823 14.083 1.00 96.44 405 LYS A C 1
ATOM 3236 O O . LYS A 1 405 ? -14.966 2.637 14.346 1.00 96.44 405 LYS A O 1
ATOM 3241 N N . THR A 1 406 ? -14.978 4.322 12.854 1.00 96.06 406 THR A N 1
ATOM 3242 C CA . THR A 1 406 ? -14.663 3.506 11.670 1.00 96.06 406 THR A CA 1
ATOM 3243 C C . THR A 1 406 ? -13.294 2.840 11.788 1.00 96.06 406 THR A C 1
ATOM 3245 O O . THR A 1 406 ? -13.166 1.651 11.504 1.00 96.06 406 THR A O 1
ATOM 3248 N N . VAL A 1 407 ? -12.272 3.570 12.243 1.00 97.19 407 VAL A N 1
ATOM 3249 C CA . VAL A 1 407 ? -10.931 2.990 12.420 1.00 97.19 407 VAL A CA 1
ATOM 3250 C C . VAL A 1 407 ? -10.898 2.022 13.608 1.00 97.19 407 VAL A C 1
ATOM 3252 O O . VAL A 1 407 ? -10.324 0.941 13.497 1.00 97.19 407 VAL A O 1
ATOM 3255 N N . ALA A 1 408 ? -11.559 2.354 14.721 1.00 98.06 408 ALA A N 1
ATOM 3256 C CA . ALA A 1 408 ? -11.610 1.488 15.899 1.00 98.06 408 ALA A CA 1
ATOM 3257 C C . ALA A 1 408 ? -12.322 0.154 15.614 1.00 98.06 408 ALA A C 1
ATOM 3259 O O . ALA A 1 408 ? -11.777 -0.907 15.921 1.00 98.06 408 ALA A O 1
ATOM 3260 N N . ILE A 1 409 ? -13.486 0.175 14.949 1.00 98.00 409 ILE A N 1
ATOM 3261 C CA . ILE A 1 409 ? -14.168 -1.069 14.566 1.00 98.00 409 ILE A CA 1
ATOM 3262 C C . ILE A 1 409 ? -13.372 -1.858 13.523 1.00 98.00 409 ILE A C 1
ATOM 3264 O O . ILE A 1 409 ? -13.394 -3.083 13.555 1.00 98.00 409 ILE A O 1
ATOM 3268 N N . PHE A 1 410 ? -12.627 -1.197 12.631 1.00 97.69 410 PHE A N 1
ATOM 3269 C CA . PHE A 1 410 ? -11.721 -1.884 11.711 1.00 97.69 410 PHE A CA 1
ATOM 3270 C C . PHE A 1 410 ? -10.628 -2.665 12.459 1.00 97.69 410 PHE A C 1
ATOM 3272 O O . PHE A 1 410 ? -10.373 -3.818 12.109 1.00 97.69 410 PHE A O 1
ATOM 3279 N N . ILE A 1 411 ? -10.032 -2.086 13.509 1.00 98.12 411 ILE A N 1
ATOM 3280 C CA . ILE A 1 411 ? -9.039 -2.771 14.353 1.00 98.12 411 ILE A CA 1
ATOM 3281 C C . ILE A 1 411 ? -9.672 -3.979 15.055 1.00 98.12 411 ILE A C 1
ATOM 3283 O O . ILE A 1 411 ? -9.139 -5.083 14.961 1.00 98.12 411 ILE A O 1
ATOM 3287 N N . VAL A 1 412 ? -10.839 -3.805 15.689 1.00 98.19 412 VAL A N 1
ATOM 3288 C CA . VAL A 1 412 ? -11.565 -4.912 16.344 1.00 98.19 412 VAL A CA 1
ATOM 3289 C C . VAL A 1 412 ? -11.951 -6.000 15.340 1.00 98.19 412 VAL A C 1
ATOM 3291 O O . VAL A 1 412 ? -11.809 -7.184 15.634 1.00 98.19 412 VAL A O 1
ATOM 3294 N N . GLN A 1 413 ? -12.374 -5.627 14.130 1.00 97.81 413 GLN A N 1
ATOM 3295 C CA . GLN A 1 413 ? -12.682 -6.581 13.068 1.00 97.81 413 GLN A CA 1
ATOM 3296 C C . GLN A 1 413 ? -11.441 -7.389 12.672 1.00 97.81 413 GLN A C 1
ATOM 3298 O O . GLN A 1 413 ? -11.546 -8.597 12.495 1.00 97.81 413 GLN A O 1
ATOM 3303 N N . LYS A 1 414 ? -10.273 -6.750 12.526 1.00 97.62 414 LYS A N 1
ATOM 3304 C CA . LYS A 1 414 ? -9.018 -7.447 12.203 1.00 97.62 414 LYS A CA 1
ATOM 3305 C C . LYS A 1 414 ? -8.594 -8.413 13.309 1.00 97.62 414 LYS A C 1
ATOM 3307 O O . LYS A 1 414 ? -8.188 -9.523 12.995 1.00 97.62 414 LYS A O 1
ATOM 3312 N N . ILE A 1 415 ? -8.778 -8.036 14.575 1.00 97.75 415 ILE A N 1
ATOM 3313 C CA . ILE A 1 415 ? -8.572 -8.944 15.713 1.00 97.75 415 ILE A CA 1
ATOM 3314 C C . ILE A 1 415 ? -9.534 -10.136 15.641 1.00 97.75 415 ILE A C 1
ATOM 3316 O O . ILE A 1 415 ? -9.099 -11.267 15.791 1.00 97.75 415 ILE A O 1
ATOM 3320 N N . LEU A 1 416 ? -10.824 -9.915 15.370 1.00 97.62 416 LEU A N 1
ATOM 3321 C CA . LEU A 1 416 ? -11.809 -11.000 15.265 1.00 97.62 416 LEU A CA 1
ATOM 3322 C C . LEU A 1 416 ? -11.543 -11.953 14.094 1.00 97.62 416 LEU A C 1
ATOM 3324 O O . LEU A 1 416 ? -11.867 -13.134 14.188 1.00 97.62 416 LEU A O 1
ATOM 3328 N N . VAL A 1 417 ? -11.017 -11.451 12.974 1.00 96.69 417 VAL A N 1
ATOM 3329 C CA . VAL A 1 417 ? -10.687 -12.288 11.808 1.00 96.69 417 VAL A CA 1
ATOM 3330 C C . VAL A 1 417 ? -9.647 -13.347 12.175 1.00 96.69 417 VAL A C 1
ATOM 3332 O O . VAL A 1 417 ? -9.777 -14.485 11.732 1.00 96.69 417 VAL A O 1
ATOM 3335 N N . ASP A 1 418 ? -8.679 -13.006 13.021 1.00 97.38 418 ASP A N 1
ATOM 3336 C CA . ASP A 1 418 ? -7.685 -13.942 13.538 1.00 97.38 418 ASP A CA 1
ATOM 3337 C C . ASP A 1 418 ? -8.296 -14.950 14.535 1.00 97.38 418 ASP A C 1
ATOM 3339 O O . ASP A 1 418 ? -9.156 -14.607 15.350 1.00 97.38 418 ASP A O 1
ATOM 3343 N N . ASP A 1 419 ? -7.867 -16.214 14.473 1.00 96.94 419 ASP A N 1
ATOM 3344 C CA . ASP A 1 419 ? -8.409 -17.286 15.321 1.00 96.94 419 ASP A CA 1
ATOM 3345 C C . ASP A 1 419 ? -8.076 -17.087 16.809 1.00 96.94 419 ASP A C 1
ATOM 3347 O O . ASP A 1 419 ? -8.926 -17.339 17.670 1.00 96.94 419 ASP A O 1
ATOM 3351 N N . ALA A 1 420 ? -6.875 -16.589 17.134 1.00 96.69 420 ALA A N 1
ATOM 3352 C CA . ALA A 1 420 ? -6.501 -16.300 18.516 1.00 96.69 420 ALA A CA 1
ATOM 3353 C C . ALA A 1 420 ? -7.313 -15.118 19.059 1.00 96.69 420 ALA A C 1
ATOM 3355 O O . ALA A 1 420 ? -7.764 -15.148 20.208 1.00 96.69 420 ALA A O 1
ATOM 3356 N N . GLY A 1 421 ? -7.571 -14.109 18.222 1.00 97.44 421 GLY A N 1
ATOM 3357 C CA . GLY A 1 421 ? -8.420 -12.974 18.580 1.00 97.44 421 GLY A CA 1
ATOM 3358 C C . GLY A 1 421 ? -9.889 -13.347 18.792 1.00 97.44 421 GLY A C 1
ATOM 3359 O O . GLY A 1 421 ? -10.478 -12.944 19.801 1.00 97.44 421 GLY A O 1
ATOM 3360 N N . LEU A 1 422 ? -10.475 -14.171 17.914 1.00 97.88 422 LEU A N 1
ATOM 3361 C CA . LEU A 1 422 ? -11.824 -14.714 18.112 1.00 97.88 422 LEU A CA 1
ATOM 3362 C C . LEU A 1 422 ? -11.904 -15.531 19.407 1.00 97.88 422 LEU A C 1
ATOM 3364 O O . LEU A 1 422 ? -12.794 -15.300 20.229 1.00 97.88 422 LEU A O 1
ATOM 3368 N N . SER A 1 423 ? -10.953 -16.445 19.620 1.00 97.44 423 SER A N 1
ATOM 3369 C CA . SER A 1 423 ? -10.907 -17.260 20.835 1.00 97.44 423 SER A CA 1
ATOM 3370 C C . SER A 1 423 ? -10.773 -16.403 22.092 1.00 97.44 423 SER A C 1
ATOM 3372 O O . SER A 1 423 ? -11.407 -16.715 23.094 1.00 97.44 423 SER A O 1
ATOM 3374 N N . TYR A 1 424 ? -9.981 -15.328 22.060 1.00 97.38 424 TYR A N 1
ATOM 3375 C CA . TYR A 1 424 ? -9.803 -14.421 23.194 1.00 97.38 424 TYR A CA 1
ATOM 3376 C C . TYR A 1 424 ? -11.096 -13.685 23.566 1.00 97.38 424 TYR A C 1
ATOM 3378 O O . TYR A 1 424 ? -11.426 -13.582 24.753 1.00 97.38 424 TYR A O 1
ATOM 3386 N N . ILE A 1 425 ? -11.819 -13.166 22.565 1.00 97.75 425 ILE A N 1
ATOM 3387 C CA . ILE A 1 425 ? -13.072 -12.423 22.767 1.00 97.75 425 ILE A CA 1
ATOM 3388 C C . ILE A 1 425 ? -14.175 -13.357 23.270 1.00 97.75 425 ILE A C 1
ATOM 3390 O O . ILE A 1 425 ? -14.903 -12.997 24.192 1.00 97.75 425 ILE A O 1
ATOM 3394 N N . CYS A 1 426 ? -14.272 -14.564 22.712 1.00 97.44 426 CYS A N 1
ATOM 3395 C CA . CYS A 1 426 ? -15.261 -15.562 23.116 1.00 97.44 426 CYS A CA 1
ATOM 3396 C C . CYS A 1 426 ? -14.856 -16.364 24.366 1.00 97.44 426 CYS A C 1
ATOM 3398 O O . CYS A 1 426 ? -15.633 -17.197 24.813 1.00 97.44 426 CYS A O 1
ATOM 3400 N N . GLN A 1 427 ? -13.672 -16.124 24.947 1.00 96.44 427 GLN A N 1
ATOM 3401 C CA . GLN A 1 427 ? -13.171 -16.897 26.090 1.00 96.44 427 GLN A CA 1
ATOM 3402 C C . GLN A 1 427 ? -14.030 -16.732 27.348 1.00 96.44 427 GLN A C 1
ATOM 3404 O O . GLN A 1 427 ? -14.155 -17.662 28.142 1.00 96.44 427 GLN A O 1
ATOM 3409 N N . THR A 1 428 ? -14.567 -15.532 27.574 1.00 96.69 428 THR A N 1
ATOM 3410 C CA . THR A 1 428 ? -15.413 -15.239 28.732 1.00 96.69 428 THR A CA 1
ATOM 3411 C C . THR A 1 428 ? -16.672 -14.517 28.293 1.00 96.69 428 THR A C 1
ATOM 3413 O O . THR A 1 428 ? -16.657 -13.705 27.364 1.00 96.69 428 THR A O 1
ATOM 3416 N N . TYR A 1 429 ? -17.764 -14.770 29.014 1.00 94.75 429 TYR A N 1
ATOM 3417 C CA . TYR A 1 429 ? -19.031 -14.088 28.772 1.00 94.75 429 TYR A CA 1
ATOM 3418 C C . TYR A 1 429 ? -18.892 -12.561 28.882 1.00 94.75 429 TYR A C 1
ATOM 3420 O O . TYR A 1 429 ? -19.482 -11.836 28.091 1.00 94.75 429 TYR A O 1
ATOM 3428 N N . GLU A 1 430 ? -18.070 -12.064 29.812 1.00 96.25 430 GLU A N 1
ATOM 3429 C CA . GLU A 1 430 ? -17.832 -10.627 29.997 1.00 96.25 430 GLU A CA 1
ATOM 3430 C C . GLU A 1 430 ? -17.189 -9.971 28.769 1.00 96.25 430 GLU A C 1
ATOM 3432 O O . GLU A 1 430 ? -17.669 -8.933 28.313 1.00 96.25 430 GLU A O 1
ATOM 3437 N N . ARG A 1 431 ? -16.142 -10.583 28.196 1.00 96.50 431 ARG A N 1
ATOM 3438 C CA . ARG A 1 431 ? -15.473 -10.057 26.994 1.00 96.50 431 ARG A CA 1
ATOM 3439 C C . ARG A 1 431 ? -16.397 -10.088 25.786 1.00 96.50 431 ARG A C 1
ATOM 3441 O O . ARG A 1 431 ? -16.497 -9.093 25.069 1.00 96.50 431 ARG A O 1
ATOM 3448 N N . PHE A 1 432 ? -17.094 -11.206 25.594 1.00 97.44 432 PHE A N 1
ATOM 3449 C CA . PHE A 1 432 ? -18.074 -11.350 24.527 1.00 97.44 432 PHE A CA 1
ATOM 3450 C C . PHE A 1 432 ? -19.171 -10.284 24.643 1.00 97.44 432 PHE A C 1
ATOM 3452 O O . PHE A 1 432 ? -19.404 -9.542 23.690 1.00 97.44 432 PHE A O 1
ATOM 3459 N N . ASN A 1 433 ? -19.772 -10.143 25.829 1.00 96.69 433 ASN A N 1
ATOM 3460 C CA . ASN A 1 433 ? -20.853 -9.196 26.088 1.00 96.69 433 ASN A CA 1
ATOM 3461 C C . ASN A 1 433 ? -20.406 -7.730 25.957 1.00 96.69 433 ASN A C 1
ATOM 3463 O O . ASN A 1 433 ? -21.177 -6.898 25.484 1.00 96.69 433 ASN A O 1
ATOM 3467 N N . ALA A 1 434 ? -19.163 -7.399 26.323 1.00 97.25 434 ALA A N 1
ATOM 3468 C CA . ALA A 1 434 ? -18.611 -6.063 26.105 1.00 97.25 434 ALA A CA 1
ATOM 3469 C C . ALA A 1 434 ? -18.550 -5.714 24.606 1.00 97.25 434 ALA A C 1
ATOM 3471 O O . ALA A 1 434 ? -18.983 -4.635 24.200 1.00 97.25 434 ALA A O 1
ATOM 3472 N N . VAL A 1 435 ? -18.074 -6.641 23.766 1.00 97.75 435 VAL A N 1
ATOM 3473 C CA . VAL A 1 435 ? -18.002 -6.435 22.311 1.00 97.75 435 VAL A CA 1
ATOM 3474 C C . VAL A 1 435 ? -19.402 -6.365 21.696 1.00 97.75 435 VAL A C 1
ATOM 3476 O O . VAL A 1 435 ? -19.706 -5.421 20.964 1.00 97.75 435 VAL A O 1
ATOM 3479 N N . THR A 1 436 ? -20.281 -7.327 21.988 1.00 97.31 436 THR A N 1
ATOM 3480 C CA . THR A 1 436 ? -21.630 -7.362 21.400 1.00 97.31 436 THR A CA 1
ATOM 3481 C C . THR A 1 436 ? -22.522 -6.229 21.890 1.00 97.31 436 THR A C 1
ATOM 3483 O O . THR A 1 436 ? -23.342 -5.743 21.111 1.00 97.31 436 THR A O 1
ATOM 3486 N N . GLY A 1 437 ? -22.348 -5.777 23.135 1.00 97.56 437 GLY A N 1
ATOM 3487 C CA . GLY A 1 437 ? -23.040 -4.616 23.687 1.00 97.56 437 GLY A CA 1
ATOM 3488 C C . GLY A 1 437 ? -22.740 -3.347 22.893 1.00 97.56 437 GLY A C 1
ATOM 3489 O O . GLY A 1 437 ? -23.663 -2.675 22.438 1.00 97.56 437 GLY A O 1
ATOM 3490 N N . VAL A 1 438 ? -21.460 -3.066 22.624 1.00 97.94 438 VAL A N 1
ATOM 3491 C CA . VAL A 1 438 ? -21.065 -1.901 21.812 1.00 97.94 438 VAL A CA 1
ATOM 3492 C C . VAL A 1 438 ? -21.521 -2.048 20.358 1.00 97.94 438 VAL A C 1
ATOM 3494 O O . VAL A 1 438 ? -22.039 -1.089 19.786 1.00 97.94 438 VAL A O 1
ATOM 3497 N N . LEU A 1 439 ? -21.401 -3.240 19.756 1.00 97.88 439 LEU A N 1
ATOM 3498 C CA . LEU A 1 439 ? -21.909 -3.483 18.398 1.00 97.88 439 LEU A CA 1
ATOM 3499 C C . LEU A 1 439 ? -23.420 -3.233 18.299 1.00 97.88 439 LEU A C 1
ATOM 3501 O O . LEU A 1 439 ? -23.869 -2.624 17.328 1.00 97.88 439 LEU A O 1
ATOM 3505 N N . LYS A 1 440 ? -24.196 -3.636 19.311 1.00 96.88 440 LYS A N 1
ATOM 3506 C CA . LYS A 1 440 ? -25.636 -3.370 19.379 1.00 96.88 440 LYS A CA 1
ATOM 3507 C C . LYS A 1 440 ? -25.922 -1.868 19.418 1.00 96.88 440 LYS A C 1
ATOM 3509 O O . LYS A 1 440 ? -26.692 -1.390 18.587 1.00 96.88 440 LYS A O 1
ATOM 3514 N N . THR A 1 441 ? -25.244 -1.120 20.290 1.00 95.69 441 THR A N 1
ATOM 3515 C CA . THR A 1 441 ? -25.356 0.348 20.350 1.00 95.69 441 THR A CA 1
ATOM 3516 C C . THR A 1 441 ? -25.026 0.995 18.999 1.00 95.69 441 THR A C 1
ATOM 3518 O O . THR A 1 441 ? -25.697 1.933 18.570 1.00 95.69 441 THR A O 1
ATOM 3521 N N . MET A 1 442 ? -24.021 0.483 18.280 1.00 96.12 442 MET A N 1
ATOM 3522 C CA . MET A 1 442 ? -23.691 0.971 16.937 1.00 96.12 442 MET A CA 1
ATOM 3523 C C . MET A 1 442 ? -24.796 0.673 15.918 1.00 96.12 442 MET A C 1
ATOM 3525 O O . MET A 1 442 ? -25.120 1.553 15.124 1.00 96.12 442 MET A O 1
ATOM 3529 N N . VAL A 1 443 ? -25.402 -0.520 15.933 1.00 96.12 443 VAL A N 1
ATOM 3530 C CA . VAL A 1 443 ? -26.542 -0.846 15.054 1.00 96.12 443 VAL A CA 1
ATOM 3531 C C . VAL A 1 443 ? -27.705 0.114 15.295 1.00 96.12 443 VAL A C 1
ATOM 3533 O O . VAL A 1 443 ? -28.250 0.654 14.336 1.00 96.12 443 VAL A O 1
ATOM 3536 N N . GLU A 1 444 ? -28.048 0.376 16.557 1.00 94.19 444 GLU A N 1
ATOM 3537 C CA . GLU A 1 444 ? -29.125 1.301 16.932 1.00 94.19 444 GLU A CA 1
ATOM 3538 C C . GLU A 1 444 ? -28.854 2.731 16.431 1.00 94.19 444 GLU A C 1
ATOM 3540 O O . GLU A 1 444 ? -29.747 3.395 15.903 1.00 94.19 444 GLU A O 1
ATOM 3545 N N . GLN A 1 445 ? -27.604 3.197 16.512 1.00 92.56 445 GLN A N 1
ATOM 3546 C CA . GLN A 1 445 ? -27.195 4.494 15.957 1.00 92.56 445 GLN A CA 1
ATOM 3547 C C . GLN A 1 445 ? -27.269 4.523 14.418 1.00 92.56 445 GLN A C 1
ATOM 3549 O O . GLN A 1 445 ? -27.681 5.532 13.836 1.00 92.56 445 GLN A O 1
ATOM 3554 N N . LEU A 1 446 ? -26.914 3.418 13.753 1.00 93.19 446 LEU A N 1
ATOM 3555 C CA . LEU A 1 446 ? -26.899 3.306 12.291 1.00 93.19 446 LEU A CA 1
ATOM 3556 C C . LEU A 1 446 ? -28.289 3.364 11.658 1.00 93.19 446 LEU A C 1
ATOM 3558 O O . LEU A 1 446 ? -28.395 3.815 10.517 1.00 93.19 446 LEU A O 1
ATOM 3562 N N . VAL A 1 447 ? -29.344 2.978 12.383 1.00 91.81 447 VAL A N 1
ATOM 3563 C CA . VAL A 1 447 ? -30.733 3.123 11.911 1.00 91.81 447 VAL A CA 1
ATOM 3564 C C . VAL A 1 447 ? -31.029 4.576 11.528 1.00 91.81 447 VAL A C 1
ATOM 3566 O O . VAL A 1 447 ? -31.644 4.827 10.495 1.00 91.81 447 VAL A O 1
ATOM 3569 N N . ASN A 1 448 ? -30.523 5.538 12.304 1.00 88.88 448 ASN A N 1
ATOM 3570 C CA . ASN A 1 448 ? -30.748 6.963 12.056 1.00 88.88 448 ASN A CA 1
ATOM 3571 C C . ASN A 1 448 ? -29.704 7.582 11.114 1.00 88.88 448 ASN A C 1
ATOM 3573 O O . ASN A 1 448 ? -30.038 8.441 10.305 1.00 88.88 448 ASN A O 1
ATOM 3577 N N . GLN A 1 449 ? -28.436 7.175 11.228 1.00 85.75 449 GLN A N 1
ATOM 3578 C CA . GLN A 1 449 ? -27.324 7.798 10.493 1.00 85.75 449 GLN A CA 1
ATOM 3579 C C . GLN A 1 449 ? -27.166 7.282 9.057 1.00 85.75 449 GLN A C 1
ATOM 3581 O O . GLN A 1 449 ? -26.607 7.980 8.215 1.00 85.75 449 GLN A O 1
ATOM 3586 N N . GLN A 1 450 ? -27.650 6.069 8.778 1.00 82.94 450 GLN A N 1
ATOM 3587 C CA . GLN A 1 450 ? -27.620 5.431 7.459 1.00 82.94 450 GLN A CA 1
ATOM 3588 C C . GLN A 1 450 ? -26.211 5.359 6.814 1.00 82.94 450 GLN A C 1
ATOM 3590 O O . GLN A 1 450 ? -26.051 5.453 5.596 1.00 82.94 450 GLN A O 1
ATOM 3595 N N . THR A 1 451 ? -25.164 5.144 7.619 1.00 83.31 451 THR A N 1
ATOM 3596 C CA . THR A 1 451 ? -23.758 5.117 7.176 1.00 83.31 451 THR A CA 1
ATOM 3597 C C . THR A 1 451 ? -23.251 3.716 6.813 1.00 83.31 451 THR A C 1
ATOM 3599 O O . THR A 1 451 ? -22.941 2.883 7.666 1.00 83.31 451 THR A O 1
ATOM 3602 N N . GLY A 1 452 ? -23.077 3.459 5.510 1.00 86.50 452 GLY A N 1
ATOM 3603 C CA . GLY A 1 452 ? -22.694 2.135 4.992 1.00 86.50 452 GLY A CA 1
ATOM 3604 C C . GLY A 1 452 ? -21.303 1.633 5.403 1.00 86.50 452 GLY A C 1
ATOM 3605 O O . GLY A 1 452 ? -21.117 0.430 5.590 1.00 86.50 452 GLY A O 1
ATOM 3606 N N . ARG A 1 453 ? -20.320 2.528 5.600 1.00 89.44 453 ARG A N 1
ATOM 3607 C CA . ARG A 1 453 ? -18.943 2.132 5.967 1.00 89.44 453 ARG A CA 1
ATOM 3608 C C . ARG A 1 453 ? -18.886 1.438 7.328 1.00 89.44 453 ARG A C 1
ATOM 3610 O O . ARG A 1 453 ? -18.264 0.387 7.446 1.00 89.44 453 ARG A O 1
ATOM 3617 N N . LEU A 1 454 ? -19.560 1.999 8.330 1.00 93.00 454 LEU A N 1
ATOM 3618 C CA . LEU A 1 454 ? -19.642 1.419 9.670 1.00 93.00 454 LEU A CA 1
ATOM 3619 C C . LEU A 1 454 ? -20.440 0.112 9.665 1.00 93.00 454 LEU A C 1
ATOM 3621 O O . LEU A 1 454 ? -19.969 -0.885 10.210 1.00 93.00 454 LEU A O 1
ATOM 3625 N N . LEU A 1 455 ? -21.595 0.091 8.987 1.00 94.88 455 LEU A N 1
ATOM 3626 C CA . LEU A 1 455 ? -22.440 -1.101 8.886 1.00 94.88 455 LEU A CA 1
ATOM 3627 C C . LEU A 1 455 ? -21.667 -2.308 8.338 1.00 94.88 455 LEU A C 1
ATOM 3629 O O . LEU A 1 455 ? -21.766 -3.406 8.880 1.00 94.88 455 LEU A O 1
ATOM 3633 N N . LYS A 1 456 ? -20.841 -2.100 7.309 1.00 95.62 456 LYS A N 1
ATOM 3634 C CA . LYS A 1 456 ? -19.982 -3.142 6.735 1.00 95.62 456 LYS A CA 1
ATOM 3635 C C . LYS A 1 456 ? -19.0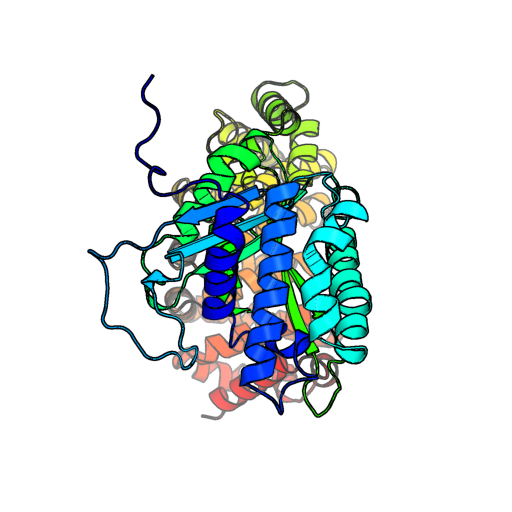61 -3.797 7.765 1.00 95.62 456 LYS A C 1
ATOM 3637 O O . LYS A 1 456 ? -18.922 -5.020 7.764 1.00 95.62 456 LYS A O 1
ATOM 3642 N N . HIS A 1 457 ? -18.433 -3.010 8.635 1.00 97.00 457 HIS A N 1
ATOM 3643 C CA . HIS A 1 457 ? -17.576 -3.544 9.694 1.00 97.00 457 HIS A CA 1
ATOM 3644 C C . HIS A 1 457 ? -18.395 -4.258 10.777 1.00 97.00 457 HIS A C 1
ATOM 3646 O O . HIS A 1 457 ? -18.036 -5.366 11.166 1.00 97.00 457 HIS A O 1
ATOM 3652 N N . VAL A 1 458 ? -19.535 -3.690 11.187 1.00 97.56 458 VAL A N 1
ATOM 3653 C CA . VAL A 1 458 ? -20.449 -4.300 12.172 1.00 97.56 458 VAL A CA 1
ATOM 3654 C C . VAL A 1 458 ? -20.923 -5.682 11.715 1.00 97.56 458 VAL A C 1
ATOM 3656 O O . VAL A 1 458 ? -20.800 -6.654 12.460 1.00 97.56 458 VAL A O 1
ATOM 3659 N N . VAL A 1 459 ? -21.401 -5.795 10.471 1.00 97.62 459 VAL A N 1
ATOM 3660 C CA . VAL A 1 459 ? -21.862 -7.067 9.890 1.00 97.62 459 VAL A CA 1
ATOM 3661 C C . VAL A 1 459 ? -20.737 -8.102 9.873 1.00 97.62 459 VAL A C 1
ATOM 3663 O O . VAL A 1 459 ? -20.966 -9.260 10.209 1.00 97.62 459 VAL A O 1
ATOM 3666 N N . ARG A 1 460 ? -19.509 -7.698 9.526 1.00 98.00 460 ARG A N 1
ATOM 3667 C CA . ARG A 1 460 ? -18.350 -8.604 9.511 1.00 98.00 460 ARG A CA 1
ATOM 3668 C C . ARG A 1 460 ? -17.948 -9.077 10.902 1.00 98.00 460 ARG A C 1
ATOM 3670 O O . ARG A 1 460 ? -17.609 -10.247 11.041 1.00 98.00 460 ARG A O 1
ATOM 3677 N N . CYS A 1 461 ? -18.014 -8.212 11.913 1.00 98.38 461 CYS A N 1
ATOM 3678 C CA . CYS A 1 461 ? -17.771 -8.610 13.297 1.00 98.38 461 CYS A CA 1
ATOM 3679 C C . CYS A 1 461 ? -18.803 -9.648 13.761 1.00 98.38 461 CYS A C 1
ATOM 3681 O O . CYS A 1 461 ? -18.410 -10.693 14.267 1.00 98.38 461 CYS A O 1
ATOM 3683 N N . TYR A 1 462 ? -20.103 -9.414 13.533 1.00 98.50 462 TYR A N 1
ATOM 3684 C CA . TYR A 1 462 ? -21.140 -10.393 13.889 1.00 98.50 462 TYR A CA 1
ATOM 3685 C C . TYR A 1 462 ? -20.999 -11.712 13.125 1.00 98.50 462 TYR A C 1
ATOM 3687 O O . TYR A 1 462 ? -21.107 -12.774 13.735 1.00 98.50 462 TYR A O 1
ATOM 3695 N N . LEU A 1 463 ? -20.726 -11.656 11.816 1.00 98.25 463 LEU A N 1
ATOM 3696 C CA . LEU A 1 463 ? -20.476 -12.850 11.008 1.00 98.25 463 LEU A CA 1
ATOM 3697 C C . LEU A 1 463 ? -19.334 -13.672 11.604 1.00 98.25 463 LEU A C 1
ATOM 3699 O O . LEU A 1 463 ? -19.501 -14.862 11.840 1.00 98.25 463 LEU A O 1
ATOM 3703 N N . ARG A 1 464 ? -18.209 -13.031 11.923 1.00 98.31 464 ARG A N 1
ATOM 3704 C CA . ARG A 1 464 ? -17.055 -13.726 12.488 1.00 98.31 464 ARG A CA 1
ATOM 3705 C C . ARG A 1 464 ? -17.315 -14.272 13.895 1.00 98.31 464 ARG A C 1
ATOM 3707 O O . ARG A 1 464 ? -16.899 -15.380 14.205 1.00 98.31 464 ARG A O 1
ATOM 3714 N N . LEU A 1 465 ? -18.063 -13.551 14.731 1.00 98.19 465 LEU A N 1
ATOM 3715 C CA . LEU A 1 465 ? -18.497 -14.060 16.037 1.00 98.19 465 LEU A CA 1
ATOM 3716 C C . LEU A 1 465 ? -19.388 -15.308 15.908 1.00 98.19 465 LEU A C 1
ATOM 3718 O O . LEU A 1 465 ? -19.337 -16.174 16.776 1.00 98.19 465 LEU A O 1
ATOM 3722 N N . SER A 1 466 ? -20.169 -15.435 14.828 1.00 97.56 466 SER A N 1
ATOM 3723 C CA . SER A 1 466 ? -21.017 -16.614 14.589 1.00 97.56 466 SER A CA 1
ATOM 3724 C C . SER A 1 466 ? -20.234 -17.898 14.274 1.00 97.56 466 SER A C 1
ATOM 3726 O O . SER A 1 466 ? -20.809 -18.987 14.318 1.00 97.56 466 SER A O 1
ATOM 3728 N N . ASP A 1 467 ? -18.930 -17.807 14.000 1.00 97.00 467 ASP A N 1
ATOM 3729 C CA . ASP A 1 467 ? -18.075 -18.981 13.795 1.00 97.00 467 ASP A CA 1
ATOM 3730 C C . ASP A 1 467 ? -17.791 -19.714 15.117 1.00 97.00 467 ASP A C 1
ATOM 3732 O O . ASP A 1 467 ? -17.576 -20.925 15.122 1.00 97.00 467 ASP A O 1
ATOM 3736 N N . ASN A 1 468 ? -17.844 -19.011 16.256 1.00 96.94 468 ASN A N 1
ATOM 3737 C CA . ASN A 1 468 ? -17.743 -19.630 17.573 1.00 96.94 468 ASN A CA 1
ATOM 3738 C C . ASN A 1 468 ? -19.109 -20.193 18.006 1.00 96.94 468 ASN A C 1
ATOM 3740 O O . ASN A 1 468 ? -20.115 -19.486 18.017 1.00 96.94 468 ASN A O 1
ATOM 3744 N N . VAL A 1 469 ? -19.143 -21.472 18.390 1.00 94.88 469 VAL A N 1
ATOM 3745 C CA . VAL A 1 469 ? -20.386 -22.203 18.702 1.00 94.88 469 VAL A CA 1
ATOM 3746 C C . VAL A 1 469 ? -21.147 -21.590 19.884 1.00 94.88 469 VAL A C 1
ATOM 3748 O O . VAL A 1 469 ? -22.369 -21.448 19.826 1.00 94.88 469 VAL A O 1
ATOM 3751 N N . GLU A 1 470 ? -20.448 -21.194 20.949 1.00 93.94 470 GLU A N 1
ATOM 3752 C CA . GLU A 1 470 ? -21.072 -20.601 22.138 1.00 93.94 470 GLU A CA 1
ATOM 3753 C C . GLU A 1 470 ? -21.622 -19.204 21.837 1.00 93.94 470 GLU A C 1
ATOM 3755 O O . GLU A 1 470 ? -22.785 -18.912 22.124 1.00 93.94 470 GLU A O 1
ATOM 3760 N N . ALA A 1 471 ? -20.820 -18.368 21.173 1.00 95.88 471 ALA A N 1
ATOM 3761 C CA . ALA A 1 471 ? -21.230 -17.045 20.718 1.00 95.88 471 ALA A CA 1
ATOM 3762 C C . ALA A 1 471 ? -22.437 -17.119 19.774 1.00 95.88 471 ALA A C 1
ATOM 3764 O O . ALA A 1 471 ? -23.394 -16.365 19.945 1.00 95.88 471 ALA A O 1
ATOM 3765 N N . ARG A 1 472 ? -22.440 -18.061 18.821 1.00 96.06 472 ARG A N 1
ATOM 3766 C CA . ARG A 1 472 ? -23.559 -18.315 17.902 1.00 96.06 472 ARG A CA 1
ATOM 3767 C C . ARG A 1 472 ? -24.853 -18.578 18.663 1.00 96.06 472 ARG A C 1
ATOM 3769 O O . ARG A 1 472 ? -25.862 -17.942 18.367 1.00 96.06 472 ARG A O 1
ATOM 3776 N N . ASN A 1 473 ? -24.822 -19.455 19.669 1.00 93.81 473 ASN A N 1
ATOM 3777 C CA . ASN A 1 473 ? -25.997 -19.779 20.482 1.00 93.81 473 ASN A CA 1
ATOM 3778 C C . ASN A 1 473 ? -26.591 -18.536 21.163 1.00 93.81 473 ASN A C 1
ATOM 3780 O O . ASN A 1 473 ? -27.812 -18.374 21.183 1.00 93.81 473 ASN A O 1
ATOM 3784 N N . ILE A 1 474 ? -25.740 -17.640 21.672 1.00 94.56 474 ILE A N 1
ATOM 3785 C CA . ILE A 1 474 ? -26.173 -16.386 22.302 1.00 94.56 474 ILE A CA 1
ATOM 3786 C C . ILE A 1 474 ? -26.701 -15.401 21.248 1.00 94.56 474 ILE A C 1
ATOM 3788 O O . ILE A 1 474 ? -27.764 -14.800 21.425 1.00 94.56 474 ILE A O 1
ATOM 3792 N N . LEU A 1 475 ? -26.007 -15.268 20.113 1.00 96.00 475 LEU A N 1
ATOM 3793 C CA . LEU A 1 475 ? -26.397 -14.378 19.019 1.00 96.00 475 LEU A CA 1
ATOM 3794 C C . LEU A 1 475 ? -27.754 -14.743 18.410 1.00 96.00 475 LEU A C 1
ATOM 3796 O O . LEU A 1 475 ? -28.475 -13.829 18.013 1.00 96.00 475 LEU A O 1
ATOM 3800 N N . ARG A 1 476 ? -28.166 -16.023 18.401 1.00 94.44 476 ARG A N 1
ATOM 3801 C CA . ARG A 1 476 ? -29.525 -16.404 17.958 1.00 94.44 476 ARG A CA 1
ATOM 3802 C C . ARG A 1 476 ? -30.614 -15.645 18.724 1.00 94.44 476 ARG A C 1
ATOM 3804 O O . ARG A 1 476 ? -31.634 -15.283 18.147 1.00 94.44 476 ARG A O 1
ATOM 3811 N N . GLN A 1 477 ? -30.383 -15.378 20.010 1.00 91.75 477 GLN A N 1
ATOM 3812 C CA . GLN A 1 477 ? -31.335 -14.689 20.884 1.00 91.75 477 GLN A CA 1
ATOM 3813 C C . GLN A 1 477 ? -31.094 -13.175 20.949 1.00 91.75 477 GLN A C 1
ATOM 3815 O O . GLN A 1 477 ? -32.031 -12.418 21.183 1.00 91.75 477 GLN A O 1
ATOM 3820 N N . GLN A 1 478 ? -29.849 -12.726 20.753 1.00 92.75 478 GLN A N 1
ATOM 3821 C CA . GLN A 1 478 ? -29.435 -11.346 21.033 1.00 92.75 478 GLN A CA 1
ATOM 3822 C C . GLN A 1 478 ? -29.084 -10.503 19.797 1.00 92.75 478 GLN A C 1
ATOM 3824 O O . GLN A 1 478 ? -28.783 -9.317 19.951 1.00 92.75 478 GLN A O 1
ATOM 3829 N N . LEU A 1 479 ? -29.110 -11.066 18.581 1.00 95.50 479 LEU A N 1
ATOM 3830 C CA . LEU A 1 479 ? -28.827 -10.295 17.367 1.00 95.50 479 LEU A CA 1
ATOM 3831 C C . LEU A 1 479 ? -29.834 -9.131 17.225 1.00 95.50 479 LEU A C 1
ATOM 3833 O O . LEU A 1 479 ? -31.040 -9.390 17.271 1.00 95.50 479 LEU A O 1
ATOM 3837 N N . PRO A 1 480 ? -29.373 -7.881 17.011 1.00 96.56 480 PRO A N 1
ATOM 3838 C CA . PRO A 1 480 ? -30.249 -6.721 16.847 1.00 96.56 480 PRO A CA 1
ATOM 3839 C C . PRO A 1 480 ? -31.268 -6.881 15.708 1.00 96.56 480 PRO A C 1
ATOM 3841 O O . PRO A 1 480 ? -30.896 -7.220 14.584 1.00 96.56 480 PRO A O 1
ATOM 3844 N N . GLU A 1 481 ? -32.537 -6.563 15.976 1.00 94.69 481 GLU A N 1
ATOM 3845 C CA . GLU A 1 481 ? -33.639 -6.668 15.001 1.00 94.69 481 GLU A CA 1
ATOM 3846 C C . GLU A 1 481 ? -33.417 -5.906 13.679 1.00 94.69 481 GLU A C 1
ATOM 3848 O O . GLU A 1 481 ? -33.710 -6.490 12.634 1.00 94.69 481 GLU A O 1
ATOM 3853 N N . PRO A 1 482 ? -32.790 -4.706 13.646 1.00 95.69 482 PRO A N 1
ATOM 3854 C CA . PRO A 1 482 ? -32.512 -4.008 12.383 1.00 95.69 482 PRO A CA 1
ATOM 3855 C C . PRO A 1 482 ? -31.616 -4.781 11.397 1.00 95.69 482 PRO A C 1
ATOM 3857 O O . PRO A 1 482 ? -31.569 -4.468 10.207 1.00 95.69 482 PRO A O 1
ATOM 3860 N N . LEU A 1 483 ? -30.866 -5.786 11.874 1.00 95.38 483 LEU A N 1
ATOM 3861 C CA . LEU A 1 483 ? -30.076 -6.678 11.017 1.00 95.38 483 LEU A CA 1
ATOM 3862 C C . LEU A 1 483 ? -30.908 -7.831 10.425 1.00 95.38 483 LEU A C 1
ATOM 3864 O O . LEU A 1 483 ? -30.431 -8.502 9.511 1.00 95.38 483 LEU A O 1
ATOM 3868 N N . LYS A 1 484 ? -32.129 -8.065 10.921 1.00 93.81 484 LYS A N 1
ATOM 3869 C CA . LYS A 1 484 ? -33.026 -9.160 10.511 1.00 93.81 484 LYS A CA 1
ATOM 3870 C C . LYS A 1 484 ? -34.190 -8.685 9.641 1.00 93.81 484 LYS A C 1
ATOM 3872 O O . LYS A 1 484 ? -34.580 -9.385 8.714 1.00 93.81 484 LYS A O 1
ATOM 3877 N N . ASP A 1 485 ? -34.743 -7.511 9.933 1.00 92.50 485 ASP A N 1
ATOM 3878 C CA . ASP A 1 485 ? -36.027 -7.035 9.390 1.00 92.50 485 ASP A CA 1
ATOM 3879 C C . ASP A 1 485 ? -35.933 -6.287 8.045 1.00 92.50 485 ASP A C 1
ATOM 3881 O O . ASP A 1 485 ? -36.938 -5.831 7.501 1.00 92.50 485 ASP A O 1
ATOM 3885 N N . GLY A 1 486 ? -34.727 -6.162 7.488 1.00 89.25 486 GLY A N 1
ATOM 3886 C CA . GLY A 1 486 ? -34.495 -5.447 6.236 1.00 89.25 486 GLY A CA 1
ATOM 3887 C C . GLY A 1 486 ? -34.331 -3.930 6.381 1.00 89.25 486 GLY A C 1
ATOM 3888 O O . GLY A 1 486 ? -34.234 -3.258 5.352 1.00 89.25 486 GLY A O 1
ATOM 3889 N N . THR A 1 487 ? -34.213 -3.389 7.604 1.00 93.56 487 THR A N 1
ATOM 3890 C CA . THR A 1 487 ? -33.981 -1.952 7.878 1.00 93.56 487 THR A CA 1
ATOM 3891 C C . THR A 1 487 ? -32.854 -1.363 7.022 1.00 93.56 487 THR A C 1
ATOM 3893 O O . THR A 1 487 ? -32.982 -0.271 6.471 1.00 93.56 487 THR A O 1
ATOM 3896 N N . PHE A 1 488 ? -31.752 -2.097 6.841 1.00 93.88 488 PHE A N 1
ATOM 3897 C CA . PHE A 1 488 ? -30.593 -1.632 6.069 1.00 93.88 488 PHE A CA 1
ATOM 3898 C C . PHE A 1 488 ? -30.650 -1.936 4.561 1.00 93.88 488 PHE A C 1
ATOM 3900 O O . PHE A 1 488 ? -29.655 -1.749 3.856 1.00 93.88 488 PHE A O 1
ATOM 3907 N N . GLY A 1 489 ? -31.792 -2.389 4.032 1.00 89.19 489 GLY A N 1
ATOM 3908 C CA . GLY A 1 489 ? -31.924 -2.816 2.635 1.00 89.19 489 GLY A CA 1
ATOM 3909 C C . GLY A 1 489 ? -31.548 -1.741 1.606 1.00 89.19 489 GLY A C 1
ATOM 3910 O O . GLY A 1 489 ? -30.947 -2.066 0.583 1.00 89.19 489 GLY A O 1
ATOM 3911 N N . MET A 1 490 ? -31.842 -0.466 1.890 1.00 88.06 490 MET A N 1
ATOM 3912 C CA . MET A 1 490 ? -31.486 0.661 1.013 1.00 88.06 490 MET A CA 1
ATOM 3913 C C . MET A 1 490 ? -29.985 0.962 1.013 1.00 88.06 490 MET A C 1
ATOM 3915 O O . MET A 1 490 ? -29.399 1.089 -0.059 1.00 88.06 490 MET A O 1
ATOM 3919 N N . ILE A 1 491 ? -29.344 1.005 2.186 1.00 89.38 491 ILE A N 1
ATOM 3920 C CA . ILE A 1 491 ? -27.892 1.243 2.304 1.00 89.38 491 ILE A CA 1
ATOM 3921 C C . ILE A 1 491 ? -27.103 0.125 1.613 1.00 89.38 491 ILE A C 1
ATOM 3923 O O . ILE A 1 491 ? -26.073 0.367 0.990 1.00 89.38 491 ILE A O 1
ATOM 3927 N N . LEU A 1 492 ? -27.591 -1.114 1.720 1.00 90.94 492 LEU A N 1
ATOM 3928 C CA . LEU A 1 492 ? -26.926 -2.303 1.191 1.00 90.94 492 LEU A CA 1
ATOM 3929 C C . LEU A 1 492 ? -27.240 -2.590 -0.283 1.00 90.94 492 LEU A C 1
ATOM 3931 O O . LEU A 1 492 ? -26.757 -3.595 -0.806 1.00 90.94 492 LEU A O 1
ATOM 3935 N N . ARG A 1 493 ? -28.035 -1.751 -0.965 1.00 88.06 493 ARG A N 1
ATOM 3936 C CA . ARG A 1 493 ? -28.425 -1.988 -2.365 1.00 88.06 493 ARG A CA 1
ATOM 3937 C C . ARG A 1 493 ? -27.207 -2.127 -3.278 1.00 88.06 493 ARG A C 1
ATOM 3939 O O . ARG A 1 493 ? -27.152 -3.059 -4.076 1.00 88.06 493 ARG A O 1
ATOM 3946 N N . ASP A 1 494 ? -26.232 -1.242 -3.088 1.00 87.81 494 ASP A N 1
ATOM 3947 C CA . ASP A 1 494 ? -25.058 -1.124 -3.953 1.00 87.81 494 ASP A CA 1
ATOM 3948 C C . ASP A 1 494 ? -23.800 -1.790 -3.327 1.00 87.81 494 ASP A C 1
ATOM 3950 O O . ASP A 1 494 ? -22.754 -1.870 -3.966 1.00 87.81 494 ASP A O 1
ATOM 3954 N N . ASP A 1 495 ? -23.896 -2.352 -2.106 1.00 90.75 495 ASP A N 1
ATOM 3955 C CA . ASP A 1 495 ? -22.827 -3.129 -1.441 1.00 90.75 495 ASP A CA 1
ATOM 3956 C C . ASP A 1 495 ? -23.160 -4.631 -1.392 1.00 90.75 495 ASP A C 1
ATOM 3958 O O . ASP A 1 495 ? -23.529 -5.212 -0.362 1.00 90.75 495 ASP A O 1
ATOM 3962 N N . GLY A 1 496 ? -22.990 -5.288 -2.541 1.00 91.81 496 GLY A N 1
ATOM 3963 C CA . GLY A 1 496 ? -23.254 -6.720 -2.684 1.00 91.81 496 GLY A CA 1
ATOM 3964 C C . GLY A 1 496 ? -22.385 -7.613 -1.788 1.00 91.81 496 GLY A C 1
ATOM 3965 O O . GLY A 1 496 ? -22.803 -8.717 -1.442 1.00 91.81 496 GLY A O 1
ATOM 3966 N N . ALA A 1 497 ? -21.196 -7.158 -1.379 1.00 92.75 497 ALA A N 1
ATOM 3967 C CA . ALA A 1 497 ? -20.323 -7.929 -0.497 1.00 92.75 497 ALA A CA 1
ATOM 3968 C C . ALA A 1 497 ? -20.879 -7.969 0.931 1.00 92.75 497 ALA A C 1
ATOM 3970 O O . ALA A 1 497 ? -21.022 -9.050 1.500 1.00 92.75 497 ALA A O 1
ATOM 3971 N N . THR A 1 498 ? -21.251 -6.813 1.484 1.00 94.06 498 THR A N 1
ATOM 3972 C CA . THR A 1 498 ? -21.843 -6.738 2.827 1.00 94.06 498 THR A CA 1
ATOM 3973 C C . THR A 1 498 ? -23.199 -7.441 2.879 1.00 94.06 498 THR A C 1
ATOM 3975 O O . THR A 1 498 ? -23.478 -8.151 3.844 1.00 94.06 498 THR A O 1
ATOM 3978 N N . LYS A 1 499 ? -24.004 -7.352 1.811 1.00 94.50 499 LYS A N 1
ATOM 3979 C CA . LYS A 1 499 ? -25.273 -8.087 1.698 1.00 94.50 499 LYS A CA 1
ATOM 3980 C C . LYS A 1 499 ? -25.084 -9.608 1.779 1.00 94.50 499 LYS A C 1
ATOM 3982 O O . LYS A 1 499 ? -25.837 -10.273 2.486 1.00 94.50 499 LYS A O 1
ATOM 3987 N N . ARG A 1 500 ? -24.059 -10.159 1.112 1.00 95.94 500 ARG A N 1
ATOM 3988 C CA . ARG A 1 500 ? -23.704 -11.587 1.225 1.00 95.94 500 ARG A CA 1
ATOM 3989 C C . ARG A 1 500 ? -23.250 -11.957 2.636 1.00 95.94 500 ARG A C 1
ATOM 3991 O O . ARG A 1 500 ? -23.685 -12.981 3.147 1.00 95.94 500 ARG A O 1
ATOM 3998 N N . CYS A 1 501 ? -22.426 -11.125 3.276 1.00 96.69 501 CYS A N 1
ATOM 3999 C CA . CYS A 1 501 ? -22.000 -11.358 4.659 1.00 96.69 501 CYS A CA 1
ATOM 4000 C C . CYS A 1 501 ? -23.187 -11.382 5.633 1.00 96.69 501 CYS A C 1
ATOM 4002 O O . CYS A 1 501 ? -23.242 -12.254 6.494 1.00 96.69 501 CYS A O 1
ATOM 4004 N N . LEU A 1 502 ? -24.143 -10.459 5.481 1.00 96.81 502 LEU A N 1
ATOM 4005 C CA . LEU A 1 502 ? -25.342 -10.423 6.318 1.00 96.81 502 LEU A CA 1
ATOM 4006 C C . LEU A 1 502 ? -26.222 -11.658 6.092 1.00 96.81 502 LEU A C 1
ATOM 4008 O O . LEU A 1 502 ? -26.670 -12.269 7.055 1.00 96.81 502 LEU A O 1
ATOM 4012 N N . ALA A 1 503 ? -26.422 -12.067 4.836 1.00 95.62 503 ALA A N 1
ATOM 4013 C CA . ALA A 1 503 ? -27.161 -13.288 4.527 1.00 95.62 503 ALA A CA 1
ATOM 4014 C C . ALA A 1 503 ? -26.496 -14.530 5.148 1.00 95.62 503 ALA A C 1
ATOM 4016 O O . ALA A 1 503 ? -27.181 -15.328 5.780 1.00 95.62 503 ALA A O 1
ATOM 4017 N N . GLN A 1 504 ? -25.168 -14.658 5.038 1.00 96.94 504 GLN A N 1
ATOM 4018 C CA . GLN A 1 504 ? -24.429 -15.767 5.648 1.00 96.94 504 GLN A CA 1
ATOM 4019 C C . GLN A 1 504 ? -24.540 -15.766 7.177 1.00 96.94 504 GLN A C 1
ATOM 4021 O O . GLN A 1 504 ? -24.714 -16.823 7.770 1.00 96.94 504 GLN A O 1
ATOM 4026 N N . LEU A 1 505 ? -24.489 -14.594 7.818 1.00 97.50 505 LEU A N 1
ATOM 4027 C CA . LEU A 1 505 ? -24.696 -14.471 9.262 1.00 97.50 505 LEU A CA 1
ATOM 4028 C C . LEU A 1 505 ? -26.072 -15.016 9.665 1.00 97.50 505 LEU A C 1
ATOM 4030 O O . LEU A 1 505 ? -26.172 -15.780 10.618 1.00 97.50 505 LEU A O 1
ATOM 4034 N N . LEU A 1 506 ? -27.129 -14.652 8.935 1.00 96.25 506 LEU A N 1
ATOM 4035 C CA . LEU A 1 506 ? -28.480 -15.141 9.223 1.00 96.25 506 LEU A CA 1
ATOM 4036 C C . LEU A 1 506 ? -28.600 -16.658 9.006 1.00 96.25 506 LEU A C 1
ATOM 4038 O O . LEU A 1 506 ? -29.247 -17.324 9.809 1.00 96.25 506 LEU A O 1
ATOM 4042 N N . VAL A 1 507 ? -27.933 -17.210 7.985 1.00 96.12 507 VAL A N 1
ATOM 4043 C CA . VAL A 1 507 ? -27.854 -18.665 7.760 1.00 96.12 507 VAL A CA 1
ATOM 4044 C C . VAL A 1 507 ? -27.153 -19.360 8.930 1.00 96.12 507 VAL A C 1
ATOM 4046 O O . VAL A 1 507 ? -27.730 -20.275 9.514 1.00 96.12 507 VAL A O 1
ATOM 4049 N N . ASN A 1 508 ? -25.982 -18.871 9.350 1.00 94.62 508 ASN A N 1
ATOM 4050 C CA . ASN A 1 508 ? -25.225 -19.428 10.477 1.00 94.62 508 ASN A CA 1
ATOM 4051 C C . ASN A 1 508 ? -26.023 -19.444 11.789 1.00 94.62 508 ASN A C 1
ATOM 4053 O O . ASN A 1 508 ? -25.754 -20.271 12.653 1.00 94.62 508 ASN A O 1
ATOM 4057 N N . LEU A 1 509 ? -26.958 -18.507 11.968 1.00 94.00 509 LEU A N 1
ATOM 4058 C CA . LEU A 1 509 ? -27.819 -18.421 13.151 1.00 94.00 509 LEU A CA 1
ATOM 4059 C C . LEU A 1 509 ? -29.119 -19.229 13.017 1.00 94.00 509 LEU A C 1
ATOM 4061 O O . LEU A 1 509 ? -29.816 -19.405 14.016 1.00 94.00 509 LEU A O 1
ATOM 4065 N N . SER A 1 510 ? -29.461 -19.685 11.810 1.00 88.62 510 SER A N 1
ATOM 4066 C CA . SER A 1 510 ? -30.611 -20.563 11.554 1.00 88.62 510 SER A CA 1
ATOM 4067 C C . SER A 1 510 ? -30.275 -22.051 11.692 1.00 88.62 510 SER A C 1
ATOM 4069 O O . SER A 1 510 ? -31.153 -22.837 12.043 1.00 88.62 510 SER A O 1
ATOM 4071 N N . GLU A 1 511 ? -29.009 -22.410 11.454 1.00 72.38 511 GLU A N 1
ATOM 4072 C CA . GLU A 1 511 ? -28.388 -23.670 11.887 1.00 72.38 511 GLU A CA 1
ATOM 4073 C C . GLU A 1 511 ? -28.156 -23.658 13.402 1.00 72.38 511 GLU A C 1
ATOM 4075 O O . GLU A 1 511 ? -28.291 -24.717 14.053 1.00 72.38 511 GLU A O 1
#

Sequence (511 aa):
MSTNNKYASIRPLTIRDSSKAAKTLYKAFKTDVLSRYVSKHLEDQPEYRQKVDIALYEAYVYSHILRGLVFGIEYDPSSATEEVDDGTGISNAECFETVSLWAPPGVNIDDPITFARSYYKFAWLTGAAGRKRVFTTFFGALVFNFHDALGKEDNDAYALVYLASTPAARGKGNARKMLEYMFETHIDKENKLTYLESSSAVNIPIYEKFGFRWVRDMIIGDENDPNGDFARLNVMVRGNKALHDEKIYSWIIELVYGPNKETALLELGKKREEYDDLALVLWYSFGVMTSLLEEIVAVYPLLSPSNLNPNNSNRVCNALALLQCVASHLETRNLFLQAHLPLFLYPFLNTNSKQRPFEYLRLTSLGVIGALVKNDTPEVIQFLLTTEIIPLCLNIMESSSELSKTVAIFIVQKILVDDAGLSYICQTYERFNAVTGVLKTMVEQLVNQQTGRLLKHVVRCYLRLSDNVEARNILRQQLPEPLKDGTFGMILRDDGATKRCLAQLLVNLSE

pLDDT: mean 91.04, std 8.3, range [34.31, 98.56]

Secondary structure (DSSP, 8-state):
----GGGTTEEE--GGGHHHHHHHHHHHHTT-HHHHHHTGGGTT-HHHHHHHHHHHHHHHHHHHHHHSEEEEE---GGG-------SS---GGGS-SEEEEEEPTT--TT-HHHHHHHHHHHHHHTHHHHHIIIIIIIHHHHHHHHHHHHGGGGGGEEEEEEEEE-GGGTTSSHHHHHHHHHIIIIIHHHT-EEEEEES-GGGHHHHHTTTEEEEEEEEEE-TT-TT--EEEEEEEEEPPPGGG-HHHHHHHHHHHH-TTHHHHHHHHHHHTTT-TTHHHHHHHSTTHHHHHHHHHHTTGGGTTTT---HHHHHHHHHHHHHHHHHHHSTTTHHHHHHTTGGGGGHHHHT----SHHHHHHHHHHHHHHHHHHTT--HHHHHHHHHTTHHHHHHHHHHHS-HHHHHHHHHHHHHHHHSHHHHHHHTTSHHHHHHHHHHHHHHHHHHHHH--HHHHHHHHHHHHHHTTSHHHHHHHHHHS-GGGTSSTTTTTTSS-HHHHHHHHHHHHHHH-

Foldseek 3Di:
DDDDPLQPQKDWDALVCLLQALVLQCLQCVVFPVLCLLQVVCPVPVVLSLVLSSLVSSLQSQLQNVWNTKMFGADDPVLDDPDDCPVSPDTCNSHTQKMWGKHAAQIDSCPPVSVCVRCVSSDVSRPDVSCCQVVPQVVVQVVVCLCVQCPPCSRFEMEGEDIGGRPSSPPVCVSVSVLCCCCVPPPLVSQTKYKYKDQDPVCQVVVVVVQKDFDDKDKGADCPPPVRSITIITIIMHAGACVPDPVSVVLQCCCQPNPPVQVSLQVLLVCLVRHLCSLVVQVPPPRNVVSLLCLLVVCLVCLVVVNDDQVSLVSNLSSLSSLLSNCQHPPNVVVCVVVVVLLSLVSLLPGDDQDPSSLSSLLSSLSSLLSNLVVLDVVSLVSCLVRPLLVSLLVCLQDGDPSSVLSSLSNLLSLLVDPVSLCSQPVDPVSVCSVVVSLLSNLVVCLPVVDLSNLLSSLSSLLSNLVDPVSLVVCLVRPDCCLPVCSNVVSCVPVPPSVVSSVNSVVSSVD

Organism: NCBI:txid984486